Protein AF-M0LZJ3-F1 (afdb_monomer_lite)

Sequence (507 aa):
MSDTDERAFYRFTVSERIEARWEADLTEADYPDGVDGRTASGAVAERGADNFHFAGDVVTFALDGPATVYMNGDEIDTEERWNSELPNTLLLESEDTERATYEFDVSGDLEAGVLADLTNAEVPDSVEGSHASGAVAGGGTDDFRFSGRVTRFSSDGPLRVFRNGSEVDPDSFGSSGPVPVTVDTVATNLEIPWGAAFRGDTLYFTERPGRIMKVESGSGELVADFTDPTRANGYGEGGLLGLAFHPDDPDTAYAYQTYVDGDEAANRILELDAASGFSSSVLFDGIEGADGHDGGRLAIDGDALYATVGDTKEPQSAQDPSSLSGVVIRLTLDGEP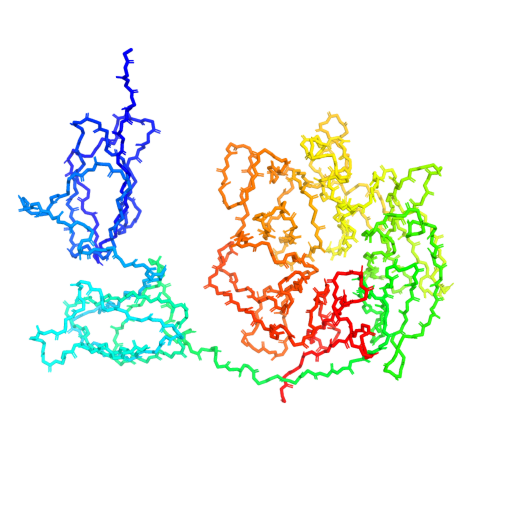HPDNPFDGDEGHPAVYTYGHRNPQGLAFRDGEVYSTEHGPDHDDEINVLEAGSNYGWPRASGTESEGEFVGAIAAYTPTIAPGSATFYDGPISQWQGDLFFGTLSGEHLHRVRLDGHDAVEEERLYEGEYGRIRTAFTGPDDHLYLATSNRDGRGSPVASDDRILRIRPD

Structure (mmCIF, N/CA/C/O backbone):
data_AF-M0LZJ3-F1
#
_entry.id   AF-M0LZJ3-F1
#
loop_
_atom_site.group_PDB
_atom_site.id
_atom_site.type_symbol
_atom_site.label_atom_id
_atom_site.label_alt_id
_atom_site.label_comp_id
_atom_site.label_asym_id
_atom_site.label_entity_id
_atom_site.label_seq_id
_atom_site.pdbx_PDB_ins_code
_atom_site.Cartn_x
_atom_site.Cartn_y
_atom_site.Cartn_z
_atom_site.occupancy
_atom_site.B_iso_or_equiv
_atom_site.auth_seq_id
_atom_site.auth_comp_id
_atom_site.auth_asym_id
_atom_site.auth_atom_id
_atom_site.pdbx_PDB_model_num
ATOM 1 N N . MET A 1 1 ? -18.699 36.100 -32.867 1.00 36.28 1 MET A N 1
ATOM 2 C CA . MET A 1 1 ? -20.064 36.021 -32.323 1.00 36.28 1 MET A CA 1
ATOM 3 C C . MET A 1 1 ? -19.948 35.028 -31.195 1.00 36.28 1 MET A C 1
ATOM 5 O O . MET A 1 1 ? -19.471 33.933 -31.449 1.00 36.28 1 MET A O 1
ATOM 9 N N . SER A 1 2 ? -20.128 35.513 -29.973 1.00 45.03 2 SER A N 1
ATOM 10 C CA . SER A 1 2 ? -20.147 34.717 -28.751 1.00 45.03 2 SER A CA 1
ATOM 11 C C . SER A 1 2 ? -21.397 33.848 -28.767 1.00 45.03 2 SER A C 1
ATOM 13 O O . SER A 1 2 ? -22.476 34.415 -28.885 1.00 45.03 2 SER A O 1
ATOM 15 N N . ASP A 1 3 ? -21.227 32.541 -28.651 1.00 40.97 3 ASP A N 1
ATOM 16 C CA . ASP A 1 3 ? -22.227 31.637 -28.082 1.00 40.97 3 ASP A CA 1
ATOM 17 C C . ASP A 1 3 ? -21.436 30.734 -27.138 1.00 40.97 3 ASP A C 1
ATOM 19 O O . ASP A 1 3 ? -20.942 29.673 -27.512 1.00 40.97 3 ASP A O 1
ATOM 23 N N . THR A 1 4 ? -21.167 31.241 -25.937 1.00 46.97 4 THR A N 1
ATOM 24 C CA . THR A 1 4 ? -21.072 30.354 -24.782 1.00 46.97 4 THR A CA 1
ATOM 25 C C . THR A 1 4 ? -22.500 29.900 -24.556 1.00 46.97 4 THR A C 1
ATOM 27 O O . THR A 1 4 ? -23.333 30.704 -24.147 1.00 46.97 4 THR A O 1
ATOM 30 N N . ASP A 1 5 ? -22.785 28.663 -24.934 1.00 57.78 5 ASP A N 1
ATOM 31 C CA . ASP A 1 5 ? -24.038 27.985 -24.633 1.00 57.78 5 ASP A CA 1
ATOM 32 C C . ASP A 1 5 ? -24.053 27.811 -23.100 1.00 57.78 5 ASP A C 1
ATOM 34 O O . ASP A 1 5 ? -23.545 26.824 -22.574 1.00 57.78 5 ASP A O 1
ATOM 38 N N . GLU A 1 6 ? -24.451 28.856 -22.364 1.00 67.50 6 GLU A N 1
ATOM 39 C CA . GLU A 1 6 ? -24.577 28.808 -20.906 1.00 67.50 6 GLU A CA 1
ATOM 40 C C . GLU A 1 6 ? -25.681 27.798 -20.587 1.00 67.50 6 GLU A C 1
ATOM 42 O O . GLU A 1 6 ? -26.837 27.971 -20.977 1.00 67.50 6 GLU A O 1
ATOM 47 N N . ARG A 1 7 ? -25.292 26.708 -19.929 1.00 75.69 7 ARG A N 1
ATOM 48 C CA . ARG A 1 7 ? -26.165 25.599 -19.547 1.00 75.69 7 ARG A CA 1
ATOM 49 C C . ARG A 1 7 ? -26.227 25.522 -18.033 1.00 75.69 7 ARG A C 1
ATOM 51 O O . ARG A 1 7 ? -25.260 25.893 -17.367 1.00 75.69 7 ARG A O 1
ATOM 58 N N . ALA A 1 8 ? -27.345 25.028 -17.520 1.00 79.94 8 ALA A N 1
ATOM 59 C CA . ALA A 1 8 ? -27.473 24.678 -16.118 1.00 79.94 8 ALA A CA 1
ATOM 60 C C . ALA A 1 8 ? -27.705 23.175 -15.970 1.00 79.94 8 ALA A C 1
ATOM 62 O O . ALA A 1 8 ? -28.572 22.612 -16.639 1.00 79.94 8 ALA A O 1
ATOM 63 N N . PHE A 1 9 ? -26.943 22.540 -15.092 1.00 79.62 9 PHE A N 1
ATOM 64 C CA . PHE A 1 9 ? -27.064 21.135 -14.734 1.00 79.62 9 PHE A CA 1
ATOM 65 C C . PHE A 1 9 ? -27.817 21.023 -13.423 1.00 79.62 9 PHE A C 1
ATOM 67 O O . PHE A 1 9 ? -27.539 21.768 -12.484 1.00 79.62 9 PHE A O 1
ATOM 74 N N . TYR A 1 10 ? -28.755 20.088 -13.340 1.00 80.56 10 TYR A N 1
ATOM 75 C CA . TYR A 1 10 ? -29.495 19.843 -12.112 1.00 80.56 10 TYR A CA 1
ATOM 76 C C . TYR A 1 10 ? -29.437 18.379 -11.709 1.00 80.56 10 TYR A C 1
ATOM 78 O O . TYR A 1 10 ? -29.353 17.472 -12.539 1.00 80.56 10 TYR A O 1
ATOM 86 N N . ARG A 1 11 ? -29.550 18.156 -10.402 1.00 81.06 11 ARG A N 1
ATOM 87 C CA . ARG A 1 11 ? -29.845 16.853 -9.815 1.00 81.06 11 ARG A CA 1
ATOM 88 C C . ARG A 1 11 ? -30.754 17.047 -8.618 1.00 81.06 11 ARG A C 1
ATOM 90 O O . ARG A 1 11 ? -30.475 17.886 -7.768 1.00 81.06 11 ARG A O 1
ATOM 97 N N . PHE A 1 12 ? -31.824 16.272 -8.531 1.00 79.69 12 PHE A N 1
ATOM 98 C CA . PHE A 1 12 ? -32.706 16.305 -7.375 1.00 79.69 12 PHE A CA 1
ATOM 99 C C . PHE A 1 12 ? -33.243 14.923 -7.031 1.00 79.69 12 PHE A C 1
ATOM 101 O O . PHE A 1 12 ? -33.406 14.070 -7.902 1.00 79.69 12 PHE A O 1
ATOM 108 N N . THR A 1 13 ? -33.541 14.718 -5.754 1.00 74.19 13 THR A N 1
ATOM 109 C CA . THR A 1 13 ? -34.147 13.488 -5.239 1.00 74.19 13 THR A CA 1
ATOM 110 C C . THR A 1 13 ? -35.473 13.823 -4.577 1.00 74.19 13 THR A C 1
ATOM 112 O O . THR A 1 13 ? -35.582 14.848 -3.908 1.00 74.19 13 THR A O 1
ATOM 115 N N . VAL A 1 14 ? -36.481 12.969 -4.750 1.00 74.81 14 VAL A N 1
ATOM 116 C CA . VAL A 1 14 ? -37.798 13.110 -4.107 1.00 74.81 14 VAL A CA 1
ATOM 117 C C . VAL A 1 14 ? -38.023 12.041 -3.044 1.00 74.81 14 VAL A C 1
ATOM 119 O O . VAL A 1 14 ? -37.405 10.980 -3.097 1.00 74.81 14 VAL A O 1
ATOM 122 N N . SER A 1 15 ? -38.914 12.294 -2.087 1.00 63.00 15 SER A N 1
ATOM 123 C CA . SER A 1 15 ? -39.165 11.354 -0.991 1.00 63.00 15 SER A CA 1
ATOM 124 C C . SER A 1 15 ? -39.932 10.106 -1.432 1.00 63.00 15 SER A C 1
ATOM 126 O O . SER A 1 15 ? -39.650 9.031 -0.918 1.00 63.00 15 SER A O 1
ATOM 128 N N . GLU A 1 16 ? -40.813 10.170 -2.438 1.00 70.75 16 GLU A N 1
ATOM 129 C CA . GLU A 1 16 ? -41.553 8.975 -2.882 1.00 70.75 16 GLU A CA 1
ATOM 130 C C . GLU A 1 16 ? -41.119 8.451 -4.253 1.00 70.75 16 GLU A C 1
ATOM 132 O O . GLU A 1 16 ? -40.506 7.390 -4.349 1.00 70.75 16 GLU A O 1
ATOM 137 N N . ARG A 1 17 ? -41.487 9.127 -5.347 1.00 78.62 17 ARG A N 1
ATOM 138 C CA . ARG A 1 17 ? -41.169 8.677 -6.714 1.00 78.62 17 ARG A CA 1
ATOM 139 C C . ARG A 1 17 ? -41.346 9.783 -7.731 1.00 78.62 17 ARG A C 1
ATOM 141 O O . ARG A 1 17 ? -42.249 10.607 -7.615 1.00 78.62 17 ARG A O 1
ATOM 148 N N . ILE A 1 18 ? -40.560 9.718 -8.796 1.00 80.69 18 ILE A N 1
ATOM 149 C CA . ILE A 1 18 ? -40.726 10.592 -9.954 1.00 80.69 18 ILE A CA 1
ATOM 150 C C . ILE A 1 18 ? -41.728 9.942 -10.915 1.00 80.69 18 ILE A C 1
ATOM 152 O O . ILE A 1 18 ? -41.532 8.832 -11.412 1.00 80.69 18 ILE A O 1
ATOM 156 N N . GLU A 1 19 ? -42.844 10.624 -11.158 1.00 74.62 19 GLU A N 1
ATOM 157 C CA . GLU A 1 19 ? -43.885 10.204 -12.091 1.00 74.62 19 GLU A CA 1
ATOM 158 C C . GLU A 1 19 ? -43.550 10.744 -13.487 1.00 74.62 19 GLU A C 1
ATOM 160 O O . GLU A 1 19 ? -43.882 11.871 -13.852 1.00 74.62 19 GLU A O 1
ATOM 165 N N . ALA A 1 20 ? -42.861 9.952 -14.307 1.00 54.41 20 ALA A N 1
ATOM 166 C CA . ALA A 1 20 ? -42.427 10.429 -15.617 1.00 54.41 20 ALA A CA 1
ATOM 167 C C . ALA A 1 20 ? -43.613 10.687 -16.578 1.00 54.41 20 ALA A C 1
ATOM 169 O O . ALA A 1 20 ? -44.202 9.724 -17.085 1.00 54.41 20 ALA A O 1
ATOM 170 N N . ARG A 1 21 ? -43.908 11.970 -16.900 1.00 55.34 21 ARG A N 1
ATOM 171 C CA . ARG A 1 21 ? -44.115 12.464 -18.290 1.00 55.34 21 ARG A CA 1
ATOM 172 C C . ARG A 1 21 ? -44.400 13.976 -18.498 1.00 55.34 21 ARG A C 1
ATOM 174 O O . ARG A 1 21 ? -45.237 14.555 -17.812 1.00 55.34 21 ARG A O 1
ATOM 181 N N . TRP A 1 22 ? -43.866 14.415 -19.658 1.00 50.22 22 TRP A N 1
ATOM 182 C CA . TRP A 1 22 ? -44.107 15.565 -20.570 1.00 50.22 22 TRP A CA 1
ATOM 183 C C . TRP A 1 22 ? -43.248 16.840 -20.403 1.00 50.22 22 TRP A C 1
ATOM 185 O O . TRP A 1 22 ? -43.506 17.657 -19.532 1.00 50.22 22 TRP A O 1
ATOM 195 N N . GLU A 1 23 ? -42.318 16.994 -21.366 1.00 49.88 23 GLU A N 1
ATOM 196 C CA . GLU A 1 23 ? -41.367 18.100 -21.622 1.00 49.88 23 GLU A CA 1
ATOM 197 C C . GLU A 1 23 ? -40.119 18.158 -20.719 1.00 49.88 23 GLU A C 1
ATOM 199 O O . GLU A 1 23 ? -39.759 19.224 -20.245 1.00 49.88 23 GLU A O 1
ATOM 204 N N . ALA A 1 24 ? -39.461 17.016 -20.499 1.00 47.75 24 ALA A N 1
ATOM 205 C CA . ALA A 1 24 ? -37.994 16.948 -20.413 1.00 47.75 24 ALA A CA 1
ATOM 206 C C . ALA A 1 24 ? -37.526 16.356 -21.754 1.00 47.75 24 ALA A C 1
ATOM 208 O O . ALA A 1 24 ? -38.215 15.465 -22.286 1.00 47.75 24 ALA A O 1
ATOM 209 N N . ASP A 1 25 ? -36.465 16.878 -22.364 1.00 47.09 25 ASP A N 1
ATOM 210 C CA . ASP A 1 25 ? -36.042 16.457 -23.705 1.00 47.09 25 ASP A CA 1
ATOM 211 C C . ASP A 1 25 ? -35.378 15.071 -23.674 1.00 47.09 25 ASP A C 1
ATOM 213 O O . ASP A 1 25 ? -34.163 14.907 -23.676 1.00 47.09 25 ASP A O 1
ATOM 217 N N . LEU A 1 26 ? -36.205 14.024 -23.666 1.00 49.69 26 LEU A N 1
ATOM 218 C CA . LEU A 1 26 ? -35.740 12.637 -23.708 1.00 49.69 26 LEU A CA 1
ATOM 219 C C . LEU A 1 26 ? -35.364 12.173 -25.129 1.00 49.69 26 LEU A C 1
ATOM 221 O O . LEU A 1 26 ? -35.122 10.978 -25.330 1.00 49.69 26 LEU A O 1
ATOM 225 N N . THR A 1 27 ? -35.370 13.053 -26.142 1.00 42.53 27 THR A N 1
ATOM 226 C CA . THR A 1 27 ? -35.070 12.672 -27.530 1.00 42.53 27 THR A CA 1
ATOM 227 C C . THR A 1 27 ? -34.288 13.748 -28.292 1.00 42.53 27 THR A C 1
ATOM 229 O O . THR A 1 27 ? -34.885 14.658 -28.852 1.00 42.53 27 THR A O 1
ATOM 232 N N . GLU A 1 28 ? -32.983 13.495 -28.456 1.00 45.44 28 GLU A N 1
ATOM 233 C CA . GLU A 1 28 ? -31.998 14.245 -29.268 1.00 45.44 28 GLU A CA 1
ATOM 234 C C . GLU A 1 28 ? -31.319 15.471 -28.616 1.00 45.44 28 GLU A C 1
ATOM 236 O O . GLU A 1 28 ? -31.213 16.530 -29.233 1.00 45.44 28 GLU A O 1
ATOM 241 N N . ALA A 1 29 ? -30.709 15.281 -27.440 1.00 45.19 29 ALA A N 1
ATOM 242 C CA . ALA A 1 29 ? -29.617 16.129 -26.945 1.00 45.19 29 ALA A CA 1
ATOM 243 C C . ALA A 1 29 ? -28.372 15.282 -26.604 1.00 45.19 29 ALA A C 1
ATOM 245 O O . ALA A 1 29 ? -28.492 14.099 -26.290 1.00 45.19 29 ALA A O 1
ATOM 246 N N . ASP A 1 30 ? -27.178 15.889 -26.643 1.00 46.31 30 ASP A N 1
ATOM 247 C CA . ASP A 1 30 ? -25.893 15.249 -26.289 1.00 46.31 30 ASP A CA 1
ATOM 248 C C . ASP A 1 30 ? -25.817 14.786 -24.808 1.00 46.31 30 ASP A C 1
ATOM 250 O O . ASP A 1 30 ? -24.866 14.107 -24.429 1.00 46.31 30 ASP A O 1
ATOM 254 N N . TYR A 1 31 ? -26.821 15.123 -23.983 1.00 51.75 31 TYR A N 1
ATOM 255 C CA . TYR A 1 31 ? -26.942 14.778 -22.561 1.00 51.75 31 TYR A CA 1
ATOM 256 C C . TYR A 1 31 ? -28.408 14.435 -22.237 1.00 51.75 31 TYR A C 1
ATOM 258 O O . TYR A 1 31 ? -29.220 15.350 -22.134 1.00 51.75 31 TYR A O 1
ATOM 266 N N . PRO A 1 32 ? -28.791 13.152 -22.138 1.00 55.38 32 PRO A N 1
ATOM 267 C CA . PRO A 1 32 ? -30.168 12.780 -21.830 1.00 55.38 32 PRO A CA 1
ATOM 268 C C . PRO A 1 32 ? -30.480 12.975 -20.340 1.00 55.38 32 PRO A C 1
ATOM 270 O O . PRO A 1 32 ? -29.698 12.549 -19.489 1.00 55.38 32 PRO A O 1
ATOM 273 N N . ASP A 1 33 ? -31.650 13.532 -20.026 1.00 63.69 33 ASP A N 1
ATOM 274 C CA . ASP A 1 33 ? -32.156 13.552 -18.651 1.00 63.69 33 ASP A CA 1
ATOM 275 C C . ASP A 1 33 ? -32.377 12.114 -18.155 1.00 63.69 33 ASP A C 1
ATOM 277 O O . ASP A 1 33 ? -33.024 11.286 -18.809 1.00 63.69 33 ASP A O 1
ATOM 281 N N . GLY A 1 34 ? -31.824 11.805 -16.986 1.00 65.81 34 GLY A N 1
ATOM 282 C CA . GLY A 1 34 ? -31.901 10.500 -16.345 1.00 65.81 34 GLY A CA 1
ATOM 283 C C . GLY A 1 34 ? -32.850 10.528 -15.157 1.00 65.81 34 GLY A C 1
ATOM 284 O O . GLY A 1 34 ? -32.783 11.432 -14.330 1.00 65.81 34 GLY A O 1
ATOM 285 N N . VAL A 1 35 ? -33.710 9.514 -15.046 1.00 70.38 35 VAL A N 1
ATOM 286 C CA . VAL A 1 35 ? -34.448 9.212 -13.813 1.00 70.38 35 VAL A CA 1
ATOM 287 C C . VAL A 1 35 ? -34.013 7.834 -13.339 1.00 70.38 35 VAL A C 1
ATOM 289 O O . VAL A 1 35 ? -34.266 6.845 -14.028 1.00 70.38 35 VAL A O 1
ATOM 292 N N . ASP A 1 36 ? -33.397 7.777 -12.162 1.00 67.81 36 ASP A N 1
ATOM 293 C CA . ASP A 1 36 ? -33.052 6.537 -11.473 1.00 67.81 36 ASP A CA 1
ATOM 294 C C . ASP A 1 36 ? -33.758 6.481 -10.114 1.00 67.81 36 ASP A C 1
ATOM 296 O O . ASP A 1 36 ? -33.479 7.251 -9.190 1.00 67.81 36 ASP A O 1
ATOM 300 N N . GLY A 1 37 ? -34.759 5.604 -10.020 1.00 77.06 37 GLY A N 1
ATOM 301 C CA . GLY A 1 37 ? -35.629 5.481 -8.854 1.00 77.06 37 GLY A CA 1
ATOM 302 C C . GLY A 1 37 ? -36.329 6.796 -8.484 1.00 77.06 37 GLY A C 1
ATOM 303 O O . GLY A 1 37 ? -37.321 7.188 -9.103 1.00 77.06 37 GLY A O 1
ATOM 304 N N . ARG A 1 38 ? -35.831 7.446 -7.426 1.00 77.44 38 ARG A N 1
ATOM 305 C CA . ARG A 1 38 ? -36.348 8.711 -6.869 1.00 77.44 38 ARG A CA 1
ATOM 306 C C . ARG A 1 38 ? -35.518 9.934 -7.256 1.00 77.44 38 ARG A C 1
ATOM 308 O O . ARG A 1 38 ? -35.830 11.037 -6.818 1.00 77.44 38 ARG A O 1
ATOM 315 N N . THR A 1 39 ? -34.464 9.743 -8.037 1.00 74.44 39 THR A N 1
ATOM 316 C CA . THR A 1 39 ? -33.516 10.794 -8.391 1.00 74.44 39 THR A CA 1
ATOM 317 C C . THR A 1 39 ? -33.641 11.122 -9.867 1.00 74.44 39 THR A C 1
ATOM 319 O O . THR A 1 39 ? -33.684 10.220 -10.701 1.00 74.44 39 THR A O 1
ATOM 322 N N . ALA A 1 40 ? -33.689 12.410 -10.185 1.00 78.75 40 ALA A N 1
ATOM 323 C CA . ALA A 1 40 ? -33.568 12.914 -11.541 1.00 78.75 40 ALA A CA 1
ATOM 324 C C . ALA A 1 40 ? -32.319 13.780 -11.674 1.00 78.75 40 ALA A C 1
ATOM 326 O O . ALA A 1 40 ? -31.954 14.511 -10.754 1.00 78.75 40 ALA A O 1
ATOM 327 N N . SER A 1 41 ? -31.685 13.712 -12.835 1.00 80.25 41 SER A N 1
ATOM 328 C CA . SER A 1 41 ? -30.565 14.568 -13.210 1.00 80.25 41 SER A CA 1
ATOM 329 C C . SER A 1 41 ? -30.642 14.914 -14.685 1.00 80.25 41 SER A C 1
ATOM 331 O O . SER A 1 41 ? -31.050 14.069 -15.480 1.00 80.25 41 SER A O 1
ATOM 333 N N . GLY A 1 42 ? -30.213 16.113 -15.051 1.00 80.25 42 GLY A N 1
ATOM 334 C CA . GLY A 1 42 ? -30.315 16.582 -16.425 1.00 80.25 42 GLY A CA 1
ATOM 335 C C . GLY A 1 42 ? -29.662 17.936 -16.642 1.00 80.25 42 GLY A C 1
ATOM 336 O O . GLY A 1 42 ? -28.953 18.447 -15.766 1.00 80.25 42 GLY A O 1
ATOM 337 N N . ALA A 1 43 ? -29.887 18.511 -17.820 1.00 79.19 43 ALA A N 1
ATOM 338 C CA . ALA A 1 43 ? -29.314 19.798 -18.189 1.00 79.19 43 ALA A CA 1
ATOM 339 C C . ALA A 1 43 ? -30.275 20.641 -19.032 1.00 79.19 43 ALA A C 1
ATOM 341 O O . ALA A 1 43 ? -30.743 20.208 -20.080 1.00 79.19 43 ALA A O 1
ATOM 342 N N . VAL A 1 44 ? -30.460 21.905 -18.646 1.00 77.81 44 VAL A N 1
ATOM 343 C CA . VAL A 1 44 ? -31.220 22.891 -19.424 1.00 77.81 44 VAL A CA 1
ATOM 344 C C . VAL A 1 44 ? -30.277 23.864 -20.140 1.00 77.81 44 VAL A C 1
ATOM 346 O O . VAL A 1 44 ? -29.365 24.436 -19.542 1.00 77.81 44 VAL A O 1
ATOM 349 N N . ALA A 1 45 ? -30.490 24.058 -21.444 1.00 75.19 45 ALA A N 1
ATOM 350 C CA . ALA A 1 45 ? -29.764 25.027 -22.277 1.00 75.19 45 ALA A CA 1
ATOM 351 C C . ALA A 1 45 ? -30.556 26.339 -22.464 1.00 75.19 45 ALA A C 1
ATOM 353 O O . ALA A 1 45 ? -31.678 26.475 -21.972 1.00 75.19 45 ALA A O 1
ATOM 354 N N . GLU A 1 46 ? -30.005 27.320 -23.192 1.00 67.44 46 GLU A N 1
ATOM 355 C CA . GLU A 1 46 ? -30.649 28.628 -23.390 1.00 67.44 46 GLU A CA 1
ATOM 356 C C . GLU A 1 46 ? -32.079 28.478 -23.966 1.00 67.44 46 GLU A C 1
ATOM 358 O O . GLU A 1 46 ? -32.277 28.037 -25.099 1.00 67.44 46 GLU A O 1
ATOM 363 N N . ARG A 1 47 ? -33.093 28.911 -23.197 1.00 65.00 47 ARG A N 1
ATOM 364 C CA . ARG A 1 47 ? -34.544 28.780 -23.488 1.00 65.00 47 ARG A CA 1
ATOM 365 C C . ARG A 1 47 ? -35.124 27.357 -23.401 1.00 65.00 47 ARG A C 1
ATOM 367 O O . ARG A 1 47 ? -36.272 27.175 -23.811 1.00 65.00 47 ARG A O 1
ATOM 374 N N . GLY A 1 48 ? -34.374 26.392 -22.875 1.00 72.94 48 GLY A N 1
ATOM 375 C CA . GLY A 1 48 ? -34.870 25.070 -22.491 1.00 72.94 48 GLY A CA 1
ATOM 376 C C . GLY A 1 48 ? -35.589 25.092 -21.140 1.00 72.94 48 GLY A C 1
ATOM 377 O O . GLY A 1 48 ? -35.416 26.019 -20.348 1.00 72.94 48 GLY A O 1
ATOM 378 N N . ALA A 1 49 ? -36.421 24.084 -20.894 1.00 76.81 49 ALA A N 1
ATOM 379 C CA . ALA A 1 49 ? -37.059 23.847 -19.606 1.00 76.81 49 ALA A CA 1
ATOM 380 C C . ALA A 1 49 ? -37.357 22.355 -19.472 1.00 76.81 49 ALA A C 1
ATOM 382 O O . ALA A 1 49 ? -37.948 21.787 -20.389 1.00 76.81 49 ALA A O 1
ATOM 383 N N . ASP A 1 50 ? -37.024 21.788 -18.316 1.00 79.44 50 ASP A N 1
ATOM 384 C CA . ASP A 1 50 ? -37.366 20.413 -17.971 1.00 79.44 50 ASP A CA 1
ATOM 385 C C . ASP A 1 50 ? -38.439 20.406 -16.892 1.00 79.44 50 ASP A C 1
ATOM 387 O O . ASP A 1 50 ? -38.378 21.152 -15.911 1.00 79.44 50 ASP A O 1
ATOM 391 N N . ASN A 1 51 ? -39.455 19.569 -17.089 1.00 81.06 51 ASN A N 1
ATOM 392 C CA . ASN A 1 51 ? -40.610 19.499 -16.205 1.00 81.06 51 ASN A CA 1
ATOM 393 C C . ASN A 1 51 ? -40.755 18.098 -15.616 1.00 81.06 51 ASN A C 1
ATOM 395 O O . ASN A 1 51 ? -40.899 17.108 -16.337 1.00 81.06 51 ASN A O 1
ATOM 399 N N . PHE A 1 52 ? -40.809 18.033 -14.287 1.00 80.69 52 PHE A N 1
ATOM 400 C CA . PHE A 1 52 ? -40.986 16.791 -13.546 1.00 80.69 52 PHE A CA 1
ATOM 401 C C . PHE A 1 52 ? -42.303 16.805 -12.778 1.00 80.69 52 PHE A C 1
ATOM 403 O O . PHE A 1 52 ? -42.627 17.769 -12.086 1.00 80.69 52 PHE A O 1
ATOM 410 N N . HIS A 1 53 ? -43.043 15.701 -12.868 1.00 81.69 53 HIS A N 1
ATOM 411 C CA . HIS A 1 53 ? -44.066 15.360 -11.889 1.00 81.69 53 HIS A CA 1
ATOM 412 C C . HIS A 1 53 ? -43.487 14.314 -10.946 1.00 81.69 53 HIS A C 1
ATOM 414 O O . HIS A 1 53 ? -42.787 13.396 -11.371 1.00 81.69 53 HIS A O 1
ATOM 420 N N . PHE A 1 54 ? -43.775 14.447 -9.662 1.00 82.00 54 PHE A N 1
ATOM 421 C CA . PHE A 1 54 ? -43.337 13.507 -8.647 1.00 82.00 54 PHE A CA 1
ATOM 422 C C . PHE A 1 54 ? -44.359 13.448 -7.517 1.00 82.00 54 PHE A C 1
ATOM 424 O O . PHE A 1 54 ? -45.142 14.378 -7.317 1.00 82.00 54 PHE A O 1
ATOM 431 N N . ALA A 1 55 ? -44.357 12.324 -6.815 1.00 75.50 55 ALA A N 1
ATOM 432 C CA . ALA A 1 55 ? -45.021 12.164 -5.536 1.00 75.50 55 ALA A CA 1
ATOM 433 C C . ALA A 1 55 ? -44.000 12.395 -4.411 1.00 75.50 55 ALA A C 1
ATOM 435 O O . ALA A 1 55 ? -42.808 12.111 -4.584 1.00 75.50 55 ALA A O 1
ATOM 436 N N . GLY A 1 56 ? -44.476 12.893 -3.272 1.00 73.38 56 GLY A N 1
ATOM 437 C CA . GLY A 1 56 ? -43.633 13.307 -2.151 1.00 73.38 56 GLY A CA 1
ATOM 438 C C . GLY A 1 56 ? -43.032 14.707 -2.320 1.00 73.38 56 GLY A C 1
ATOM 439 O O . GLY A 1 56 ? -43.497 15.510 -3.131 1.00 73.38 56 GLY A O 1
ATOM 440 N N . ASP A 1 57 ? -41.986 14.982 -1.548 1.00 74.06 57 ASP A N 1
ATOM 441 C CA . ASP A 1 57 ? -41.287 16.266 -1.476 1.00 74.06 57 ASP A CA 1
ATOM 442 C C . ASP A 1 57 ? -39.887 16.177 -2.097 1.00 74.06 57 ASP A C 1
ATOM 444 O O . ASP A 1 57 ? -39.300 15.098 -2.166 1.00 74.06 57 ASP A O 1
ATOM 448 N N . VAL A 1 58 ? -39.323 17.307 -2.541 1.00 75.00 58 VAL A N 1
ATOM 449 C CA . VAL A 1 58 ? -37.919 17.374 -2.987 1.00 75.00 58 VAL A CA 1
ATOM 450 C C . VAL A 1 58 ? -36.999 17.375 -1.768 1.00 75.00 58 VAL A C 1
ATOM 452 O O . VAL A 1 58 ? -37.009 18.315 -0.974 1.00 75.00 58 VAL A O 1
ATOM 455 N N . VAL A 1 59 ? -36.192 16.326 -1.660 1.00 67.31 59 VAL A N 1
ATOM 456 C CA . VAL A 1 59 ? -35.263 16.058 -0.558 1.00 67.31 59 VAL A CA 1
ATOM 457 C C . VAL A 1 59 ? -33.924 16.748 -0.791 1.00 67.31 59 VAL A C 1
ATOM 459 O O . VAL A 1 59 ? -33.423 17.489 0.050 1.00 67.31 59 VAL A O 1
ATOM 462 N N . THR A 1 60 ? -33.332 16.522 -1.959 1.00 68.88 60 THR A N 1
ATOM 463 C CA . THR A 1 60 ? -32.093 17.183 -2.369 1.00 68.88 60 THR A CA 1
ATOM 464 C C . THR A 1 60 ? -32.335 17.905 -3.673 1.00 68.88 60 THR A C 1
ATOM 466 O O . THR A 1 60 ? -33.099 17.436 -4.515 1.00 68.88 60 THR A O 1
ATOM 469 N N . PHE A 1 61 ? -31.684 19.048 -3.836 1.00 78.06 61 PHE A N 1
ATOM 470 C CA . PHE A 1 61 ? -31.687 19.792 -5.079 1.00 78.06 61 PHE A CA 1
ATOM 471 C C . PHE A 1 61 ? -30.321 20.448 -5.244 1.00 78.06 61 PHE A C 1
ATOM 473 O O . PHE A 1 61 ? -29.874 21.185 -4.367 1.00 78.06 61 PHE A O 1
ATOM 480 N N . ALA A 1 62 ? -29.660 20.154 -6.353 1.00 72.56 62 ALA A N 1
ATOM 481 C CA . ALA A 1 62 ? -28.422 20.775 -6.780 1.00 72.56 62 ALA A CA 1
ATOM 482 C C . ALA A 1 62 ? -28.651 21.402 -8.153 1.00 72.56 62 ALA A C 1
ATOM 484 O O . ALA A 1 62 ? -29.275 20.786 -9.021 1.00 72.56 62 ALA A O 1
ATOM 485 N N . LEU A 1 63 ? -28.140 22.617 -8.328 1.00 79.06 63 LEU A N 1
ATOM 486 C CA . LEU A 1 63 ? -28.168 23.349 -9.584 1.00 79.06 63 LEU A CA 1
ATOM 487 C C . LEU A 1 63 ? -26.814 24.015 -9.789 1.00 79.06 63 LEU A C 1
ATOM 489 O O . LEU A 1 63 ? -26.386 24.805 -8.951 1.00 79.06 63 LEU A O 1
ATOM 493 N N . ASP A 1 64 ? -26.164 23.699 -10.900 1.00 73.56 64 ASP A N 1
ATOM 494 C CA . ASP A 1 64 ? -24.923 24.330 -11.329 1.00 73.56 64 ASP A CA 1
ATOM 495 C C . ASP A 1 64 ? -25.154 25.039 -12.662 1.00 73.56 64 ASP A C 1
ATOM 497 O O . ASP A 1 64 ? -25.485 24.402 -13.658 1.00 73.56 64 ASP A O 1
ATOM 501 N N . GLY A 1 65 ? -25.010 26.362 -12.678 1.00 77.56 65 GLY A N 1
ATOM 502 C CA . GLY A 1 65 ? -25.261 27.206 -13.845 1.00 77.56 65 GLY A CA 1
ATOM 503 C C . GLY A 1 65 ? -26.580 27.995 -13.793 1.00 77.56 65 GLY A C 1
ATOM 504 O O . GLY A 1 65 ? -27.370 27.878 -12.855 1.00 77.56 65 GLY A O 1
ATOM 505 N N . PRO A 1 66 ? -26.816 28.874 -14.783 1.00 80.81 66 PRO A N 1
ATOM 506 C CA . PRO A 1 66 ? -27.891 29.858 -14.723 1.00 80.81 66 PRO A CA 1
ATOM 507 C C . PRO A 1 66 ? -29.249 29.262 -15.130 1.00 80.81 66 PRO A C 1
ATOM 509 O O . PRO A 1 66 ? -29.612 29.275 -16.306 1.00 80.81 66 PRO A O 1
ATOM 512 N N . ALA A 1 67 ? -30.042 28.806 -14.157 1.00 83.31 67 ALA A N 1
ATOM 513 C CA . ALA A 1 67 ? -31.451 28.466 -14.368 1.00 83.31 67 ALA A CA 1
ATOM 514 C C . ALA A 1 67 ? -32.366 29.008 -13.267 1.00 83.31 67 ALA A C 1
ATOM 516 O O . ALA A 1 67 ? -31.947 29.292 -12.149 1.00 83.31 67 ALA A O 1
ATOM 517 N N . THR A 1 68 ? -33.645 29.149 -13.612 1.00 85.75 68 THR A N 1
ATOM 518 C CA . THR A 1 68 ? -34.710 29.535 -12.685 1.00 85.75 68 THR A CA 1
ATOM 519 C C . THR A 1 68 ? -35.583 28.321 -12.412 1.00 85.75 68 THR A C 1
ATOM 521 O O . THR A 1 68 ? -36.060 27.681 -13.350 1.00 85.75 68 THR A O 1
ATOM 524 N N . VAL A 1 69 ? -35.803 28.010 -11.137 1.00 86.69 69 VAL A N 1
ATOM 525 C CA . VAL A 1 69 ? -36.534 26.811 -10.722 1.00 86.69 69 VAL A CA 1
ATOM 526 C C . VAL A 1 69 ? -37.928 27.190 -10.255 1.00 86.69 69 VAL A C 1
ATOM 528 O O . VAL A 1 69 ? -38.106 28.114 -9.463 1.00 86.69 69 VAL A O 1
ATOM 531 N N . TYR A 1 70 ? -38.924 26.457 -10.746 1.00 85.31 70 TYR A N 1
ATOM 532 C CA . TYR A 1 70 ? -40.321 26.624 -10.367 1.00 85.31 70 TYR A CA 1
ATOM 533 C C . TYR A 1 70 ? -40.841 25.340 -9.725 1.00 85.31 70 TYR A C 1
ATOM 535 O O . TYR A 1 70 ? -40.598 24.247 -10.230 1.00 85.31 70 TYR A O 1
ATOM 543 N N . MET A 1 71 ? -41.625 25.464 -8.656 1.00 83.62 71 MET A N 1
ATOM 544 C CA . MET A 1 71 ? -42.338 24.341 -8.045 1.00 83.62 71 MET A CA 1
ATOM 545 C C . MET A 1 71 ? -43.799 24.721 -7.874 1.00 83.62 71 MET A C 1
ATOM 547 O O . MET A 1 71 ? -44.125 25.753 -7.294 1.00 83.62 71 MET A O 1
ATOM 551 N N . ASN A 1 72 ? -44.695 23.899 -8.421 1.00 81.69 72 ASN A N 1
ATOM 552 C CA . ASN A 1 72 ? -46.137 24.165 -8.436 1.00 81.69 72 ASN A CA 1
ATOM 553 C C . ASN A 1 72 ? -46.524 25.545 -9.018 1.00 81.69 72 ASN A C 1
ATOM 555 O O . ASN A 1 72 ? -47.592 26.075 -8.716 1.00 81.69 72 ASN A O 1
ATOM 559 N N . GLY A 1 73 ? -45.681 26.093 -9.903 1.00 79.38 73 GLY A N 1
ATOM 560 C CA . GLY A 1 73 ? -45.891 27.373 -10.585 1.00 79.38 73 GLY A CA 1
ATOM 561 C C . GLY A 1 73 ? -45.293 28.595 -9.884 1.00 79.38 73 GLY A C 1
ATOM 562 O O . GLY A 1 73 ? -45.324 29.676 -10.471 1.00 79.38 73 GLY A O 1
ATOM 563 N N . ASP A 1 74 ? -44.724 28.431 -8.689 1.00 80.88 74 ASP A N 1
ATOM 564 C CA . ASP A 1 74 ? -44.037 29.494 -7.957 1.00 80.88 74 ASP A CA 1
ATOM 565 C C . ASP A 1 74 ? -42.518 29.376 -8.144 1.00 80.88 74 ASP A C 1
ATOM 567 O O . ASP A 1 74 ? -41.964 28.278 -8.095 1.00 80.88 74 ASP A O 1
ATOM 571 N N . GLU A 1 75 ? -41.851 30.506 -8.386 1.00 84.62 75 GLU A N 1
ATOM 572 C CA . GLU A 1 75 ? -40.386 30.581 -8.465 1.00 84.62 75 GLU A CA 1
ATOM 573 C C . GLU A 1 75 ? -39.784 30.322 -7.083 1.00 84.62 75 GLU A C 1
ATOM 575 O O . GLU A 1 75 ? -40.229 30.913 -6.095 1.00 84.62 75 GLU A O 1
ATOM 580 N N . ILE A 1 76 ? -38.785 29.444 -7.012 1.00 81.00 76 ILE A N 1
ATOM 581 C CA . ILE A 1 76 ? -38.085 29.116 -5.772 1.00 81.00 76 ILE A CA 1
ATOM 582 C C . ILE A 1 76 ? -36.637 29.583 -5.854 1.00 81.00 76 ILE A C 1
ATOM 584 O O . ILE A 1 76 ? -35.936 29.302 -6.825 1.00 81.00 76 ILE A O 1
ATOM 588 N N . ASP A 1 77 ? -36.184 30.223 -4.778 1.00 76.94 77 ASP A N 1
ATOM 589 C CA . ASP A 1 77 ? -34.767 30.438 -4.510 1.00 76.94 77 ASP A CA 1
ATOM 590 C C . ASP A 1 77 ? -34.133 29.126 -4.017 1.00 76.94 77 ASP A C 1
ATOM 592 O O . ASP A 1 77 ? -34.386 28.658 -2.903 1.00 76.94 77 ASP A O 1
ATOM 596 N N . THR A 1 78 ? 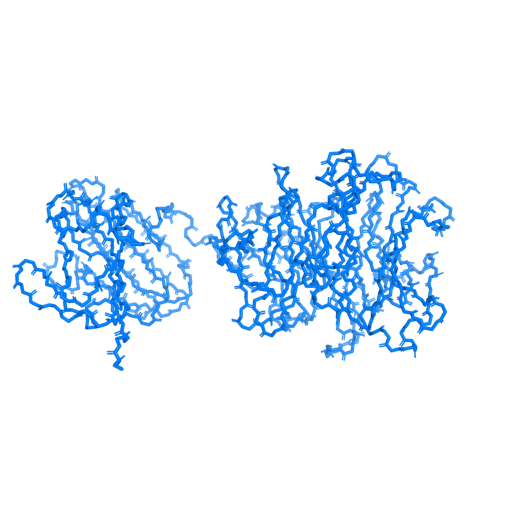-33.360 28.479 -4.887 1.00 70.94 78 THR A N 1
ATOM 597 C CA . THR A 1 78 ? -32.706 27.200 -4.588 1.00 70.94 78 THR A CA 1
ATOM 598 C C . THR A 1 78 ? -31.502 27.359 -3.668 1.00 70.94 78 THR A C 1
ATOM 600 O O . THR A 1 78 ? -31.166 26.409 -2.960 1.00 70.94 78 THR A O 1
ATOM 603 N N . GLU A 1 79 ? -30.874 28.541 -3.649 1.00 62.41 79 GLU A N 1
ATOM 604 C CA . GLU A 1 79 ? -29.755 28.838 -2.752 1.00 62.41 79 GLU A CA 1
ATOM 605 C C . GLU A 1 79 ? -30.246 28.947 -1.308 1.00 62.41 79 GLU A C 1
ATOM 607 O O . GLU A 1 79 ? -29.643 28.367 -0.411 1.00 62.41 79 GLU A O 1
ATOM 612 N N . GLU A 1 80 ? -31.381 29.610 -1.083 1.00 60.41 80 GLU A N 1
ATOM 613 C CA . GLU A 1 80 ? -31.979 29.716 0.254 1.00 60.41 80 GLU A CA 1
ATOM 614 C C . GLU A 1 80 ? -32.524 28.368 0.758 1.00 60.41 80 GLU A C 1
ATOM 616 O O . GLU A 1 80 ? -32.585 28.132 1.965 1.00 60.41 80 GLU A O 1
ATOM 621 N N . ARG A 1 81 ? -32.926 27.476 -0.157 1.00 58.69 81 ARG A N 1
ATOM 622 C CA . ARG A 1 81 ? -33.700 26.279 0.190 1.00 58.69 81 ARG A CA 1
ATOM 623 C C . ARG A 1 81 ? -32.902 24.969 0.243 1.00 58.69 81 ARG A C 1
ATOM 625 O O . ARG A 1 81 ? -33.288 24.100 1.009 1.00 58.69 81 ARG A O 1
ATOM 632 N N . TRP A 1 82 ? -31.805 24.788 -0.500 1.00 64.62 82 TRP A N 1
ATOM 633 C CA . TRP A 1 82 ? -31.056 23.509 -0.481 1.00 64.62 82 TRP A CA 1
ATOM 634 C C . TRP A 1 82 ? -29.525 23.631 -0.457 1.00 64.62 82 TRP A C 1
ATOM 636 O O . TRP A 1 82 ? -28.844 22.595 -0.437 1.00 64.62 82 TRP A O 1
ATOM 646 N N . ASN A 1 83 ? -28.977 24.851 -0.410 1.00 63.19 83 ASN A N 1
ATOM 647 C CA . ASN A 1 83 ? -27.534 25.083 -0.381 1.00 63.19 83 ASN A CA 1
ATOM 648 C C . ASN A 1 83 ? -27.010 25.151 1.067 1.00 63.19 83 ASN A C 1
ATOM 650 O O . ASN A 1 83 ? -26.927 26.218 1.670 1.00 63.19 83 ASN A O 1
ATOM 654 N N . SER A 1 84 ? -26.684 23.987 1.632 1.00 66.50 84 SER A N 1
ATOM 655 C CA . SER A 1 84 ? -25.873 23.874 2.852 1.00 66.50 84 SER A CA 1
ATOM 656 C C . SER A 1 84 ? -24.429 23.577 2.444 1.00 66.50 84 SER A C 1
ATOM 658 O O . SER A 1 84 ? -24.204 22.741 1.570 1.00 66.50 84 SER A O 1
ATOM 660 N N . GLU A 1 85 ? -23.453 24.228 3.088 1.00 72.25 85 GLU A N 1
ATOM 661 C CA . GLU A 1 85 ? -22.018 23.940 2.895 1.00 72.25 85 GLU A CA 1
ATOM 662 C C . GLU A 1 85 ? -21.607 22.584 3.508 1.00 72.25 85 GLU A C 1
ATOM 664 O O . GLU A 1 85 ? -20.460 22.151 3.373 1.00 72.25 85 GLU A O 1
ATOM 669 N N . LEU A 1 86 ? -22.529 21.904 4.201 1.00 73.88 86 LEU A N 1
ATOM 670 C CA . LEU A 1 86 ? -22.273 20.626 4.847 1.00 73.88 86 LEU A CA 1
ATOM 671 C C . LEU A 1 86 ? -22.353 19.466 3.833 1.00 73.88 86 LEU A C 1
ATOM 673 O O . LEU A 1 86 ? -23.348 19.336 3.116 1.00 73.88 86 LEU A O 1
ATOM 677 N N . PRO A 1 87 ? -21.329 18.592 3.783 1.00 65.12 87 PRO A N 1
ATOM 678 C CA . PRO A 1 87 ? -21.124 17.664 2.670 1.00 65.12 87 PRO A CA 1
ATOM 679 C C . PRO A 1 87 ? -22.032 16.429 2.685 1.00 65.12 87 PRO A C 1
ATOM 681 O O . PRO A 1 87 ? -22.089 15.722 1.683 1.00 65.12 87 PRO A O 1
ATOM 684 N N . ASN A 1 88 ? -22.717 16.130 3.796 1.00 76.12 88 ASN A N 1
ATOM 685 C CA . ASN A 1 88 ? -23.558 14.938 3.910 1.00 76.12 88 ASN A CA 1
ATOM 686 C C . ASN A 1 88 ? -25.038 15.273 4.102 1.00 76.12 88 ASN A C 1
ATOM 688 O O . ASN A 1 88 ? -25.391 16.273 4.725 1.00 76.12 88 ASN A O 1
ATOM 692 N N . THR A 1 89 ? -25.895 14.362 3.645 1.00 82.12 89 THR A N 1
ATOM 693 C CA . THR A 1 89 ? -27.346 14.350 3.868 1.00 82.12 89 THR A CA 1
ATOM 694 C C . THR A 1 89 ? -27.756 13.101 4.641 1.00 82.12 89 THR A C 1
ATOM 696 O O . THR A 1 89 ? -27.216 12.015 4.410 1.00 82.12 89 THR A O 1
ATOM 699 N N . LEU A 1 90 ? -28.725 13.250 5.542 1.00 86.44 90 LEU A N 1
ATOM 700 C CA . LEU A 1 90 ? -29.412 12.149 6.210 1.00 86.44 90 LEU A CA 1
ATOM 701 C C . LEU A 1 90 ? -30.920 12.333 6.030 1.00 86.44 90 LEU A C 1
ATOM 703 O O . LEU A 1 90 ? -31.451 13.367 6.420 1.00 86.44 90 LEU A O 1
ATOM 707 N N . LEU A 1 91 ? -31.589 11.350 5.433 1.00 85.12 91 LEU A N 1
ATOM 708 C CA . LEU A 1 91 ? -33.033 11.329 5.215 1.00 85.12 91 LEU A CA 1
ATOM 709 C C . LEU A 1 91 ? -33.665 10.229 6.059 1.00 85.12 91 LEU A C 1
ATOM 711 O O . LEU A 1 91 ? -33.219 9.083 5.999 1.00 85.12 91 LEU A O 1
ATOM 715 N N . LEU A 1 92 ? -34.714 10.565 6.796 1.00 88.88 92 LEU A N 1
ATOM 716 C CA . LEU A 1 92 ? -35.434 9.665 7.687 1.00 88.88 92 LEU A CA 1
ATOM 717 C C . LEU A 1 92 ? -36.872 9.537 7.188 1.00 88.88 92 LEU A C 1
ATOM 719 O O . LEU A 1 92 ? -37.591 10.527 7.134 1.00 88.88 92 LEU A O 1
ATOM 723 N N . GLU A 1 93 ? -37.289 8.335 6.797 1.00 85.62 93 GLU A N 1
ATOM 724 C CA . GLU A 1 93 ? -38.586 8.074 6.161 1.00 85.62 93 GLU A CA 1
ATOM 725 C C . GLU A 1 93 ? -39.384 7.048 6.976 1.00 85.62 93 GLU A C 1
ATOM 727 O O . GLU A 1 93 ? -38.886 5.977 7.327 1.00 85.62 93 GLU A O 1
ATOM 732 N N . SER A 1 94 ? -40.643 7.363 7.281 1.00 85.12 94 SER A N 1
ATOM 733 C CA . SER A 1 94 ? -41.562 6.425 7.938 1.00 85.12 94 SER A CA 1
ATOM 734 C C . SER A 1 94 ? -42.049 5.368 6.940 1.00 85.12 94 SER A C 1
ATOM 736 O O . SER A 1 94 ? -42.594 5.722 5.897 1.00 85.12 94 SER A O 1
ATOM 738 N N . GLU A 1 95 ? -41.915 4.075 7.260 1.00 71.38 95 GLU A N 1
ATOM 739 C CA . GLU A 1 95 ? -42.300 2.997 6.324 1.00 71.38 95 GLU A CA 1
ATOM 740 C C . GLU A 1 95 ? -43.817 2.818 6.151 1.00 71.38 95 GLU A C 1
ATOM 742 O O . GLU A 1 95 ? -44.238 2.101 5.248 1.00 71.38 95 GLU A O 1
ATOM 747 N N . ASP A 1 96 ? -44.652 3.429 7.002 1.00 65.81 96 ASP A N 1
ATOM 748 C CA . ASP A 1 96 ? -46.085 3.128 7.072 1.00 65.81 96 ASP A CA 1
ATOM 749 C C . ASP A 1 96 ? -46.897 4.233 7.792 1.00 65.81 96 ASP A C 1
ATOM 751 O O . ASP A 1 96 ? -46.438 5.342 8.063 1.00 65.81 96 ASP A O 1
ATOM 755 N N . THR A 1 97 ? -48.157 3.946 8.150 1.00 65.88 97 THR A N 1
ATOM 756 C CA . THR A 1 97 ? -48.956 4.823 9.031 1.00 65.88 97 THR A CA 1
ATOM 757 C C . THR A 1 97 ? -48.461 4.875 10.481 1.00 65.88 97 THR A C 1
ATOM 759 O O . THR A 1 97 ? -49.032 5.605 11.294 1.00 65.88 97 THR A O 1
ATOM 762 N N . GLU A 1 98 ? -47.462 4.066 10.836 1.00 73.69 98 GLU A N 1
ATOM 763 C CA . GLU A 1 98 ? -46.920 3.993 12.190 1.00 73.69 98 GLU A CA 1
ATOM 764 C C . GLU A 1 98 ? -45.857 5.072 12.414 1.00 73.69 98 GLU A C 1
ATOM 766 O O . GLU A 1 98 ? -45.063 5.390 11.536 1.00 73.69 98 GLU A O 1
ATOM 771 N N . ARG A 1 99 ? -45.862 5.665 13.609 1.00 83.38 99 ARG A N 1
ATOM 772 C CA . ARG A 1 99 ? -44.880 6.682 13.987 1.00 83.38 99 ARG A CA 1
ATOM 773 C C . ARG A 1 99 ? -43.543 6.018 14.297 1.00 83.38 99 ARG A C 1
ATOM 775 O O . ARG A 1 99 ? -43.524 5.069 15.081 1.00 83.38 99 ARG A O 1
ATOM 782 N N . ALA A 1 100 ? -42.462 6.597 13.791 1.00 87.31 100 ALA A N 1
ATOM 783 C CA . ALA A 1 100 ? -41.106 6.310 14.224 1.00 87.31 100 ALA A CA 1
ATOM 784 C C . ALA A 1 100 ? -40.493 7.550 14.886 1.00 87.31 100 ALA A C 1
ATOM 786 O O . ALA A 1 100 ? -40.695 8.671 14.429 1.00 87.31 100 ALA A O 1
ATOM 787 N N . THR A 1 101 ? -39.772 7.363 15.986 1.00 89.38 101 THR A N 1
ATOM 788 C CA . THR A 1 101 ? -38.965 8.421 16.614 1.00 89.38 101 THR A CA 1
ATOM 789 C C . THR A 1 101 ? -37.496 8.159 16.358 1.00 89.38 101 THR A C 1
ATOM 791 O O . THR A 1 101 ? -37.105 6.993 16.310 1.00 89.38 101 THR A O 1
ATOM 794 N N . TYR A 1 102 ? -36.686 9.207 16.279 1.00 90.88 102 TYR A N 1
ATOM 795 C CA . TYR A 1 102 ? -35.239 9.093 16.129 1.00 90.88 102 TYR A CA 1
ATOM 796 C C . TYR A 1 102 ? -34.486 10.048 17.057 1.00 90.88 102 TYR A C 1
ATOM 798 O O . TYR A 1 102 ? -34.999 11.080 17.492 1.00 90.88 102 TYR A O 1
ATOM 806 N N . GLU A 1 103 ? -33.244 9.683 17.342 1.00 92.75 103 GLU A N 1
ATOM 807 C CA . GLU A 1 103 ? -32.232 10.494 18.007 1.00 92.75 103 GLU A CA 1
ATOM 808 C C . GLU A 1 103 ? -30.874 10.135 17.391 1.00 92.75 103 GLU A C 1
ATOM 810 O O . GLU A 1 103 ? -30.528 8.953 17.316 1.00 92.75 103 GLU A O 1
ATOM 815 N N . PHE A 1 104 ? -30.093 11.124 16.959 1.00 91.81 104 PHE A N 1
ATOM 816 C CA . PHE A 1 104 ? -28.750 10.889 16.442 1.00 91.81 104 PHE A CA 1
ATOM 817 C C . PHE A 1 104 ? -27.773 12.016 16.775 1.00 91.81 104 PHE A C 1
ATOM 819 O O . PHE A 1 104 ? -28.148 13.171 16.969 1.00 91.81 104 PHE A O 1
ATOM 826 N N . ASP A 1 105 ? -26.496 11.652 16.828 1.00 88.06 105 ASP A N 1
ATOM 827 C CA . ASP A 1 105 ? -25.371 12.558 17.030 1.00 88.06 105 ASP A CA 1
ATOM 828 C C . ASP A 1 105 ? -24.458 12.505 15.803 1.00 88.06 105 ASP A C 1
ATOM 830 O O . ASP A 1 105 ? -24.241 11.435 15.232 1.00 88.06 105 ASP A O 1
ATOM 834 N N . VAL A 1 106 ? -23.850 13.629 15.433 1.00 84.50 106 VAL A N 1
ATOM 835 C CA . VAL A 1 106 ? -22.773 13.696 14.436 1.00 84.50 106 VAL A CA 1
ATOM 836 C C . VAL A 1 106 ? -21.471 14.189 15.066 1.00 84.50 106 VAL A C 1
ATOM 838 O O . VAL A 1 106 ? -21.465 14.771 16.147 1.00 84.50 106 VAL A O 1
ATOM 841 N N . SER A 1 107 ? -20.335 13.914 14.423 1.00 78.12 107 SER A N 1
ATOM 842 C CA . SER A 1 107 ? -19.019 14.367 14.899 1.00 78.12 107 SER A CA 1
ATOM 843 C C . SER A 1 107 ? -18.685 15.809 14.507 1.00 78.12 107 SER A C 1
ATOM 845 O O . SER A 1 107 ? -17.709 16.353 15.020 1.00 78.12 107 SER A O 1
ATOM 847 N N . GLY A 1 108 ? -19.423 16.383 13.554 1.00 81.06 108 GLY A N 1
ATOM 848 C CA . GLY A 1 108 ? -19.223 17.734 13.036 1.00 81.06 108 GLY A CA 1
ATOM 849 C C . GLY A 1 108 ? -20.431 18.638 13.264 1.00 81.06 108 GLY A C 1
ATOM 850 O O . GLY A 1 108 ? -21.149 18.506 14.255 1.00 81.06 108 GLY A O 1
ATOM 851 N N . ASP A 1 109 ? -20.627 19.568 12.339 1.00 83.75 109 ASP A N 1
ATOM 852 C CA . ASP A 1 109 ? -21.760 20.488 12.326 1.00 83.75 109 ASP A CA 1
ATOM 853 C C . ASP A 1 109 ? -23.011 19.782 11.791 1.00 83.75 109 ASP A C 1
ATOM 855 O O . ASP A 1 109 ? -22.911 18.877 10.957 1.00 83.75 109 ASP A O 1
ATOM 859 N N . LEU A 1 110 ? -24.180 20.195 12.278 1.00 88.12 110 LEU A N 1
ATOM 860 C CA . LEU A 1 110 ? -25.478 19.633 11.923 1.00 88.12 110 LEU A CA 1
ATOM 861 C C . LEU A 1 110 ? -26.487 20.754 11.702 1.00 88.12 110 LEU A C 1
ATOM 863 O O . LEU A 1 110 ? -26.631 21.657 12.526 1.00 88.12 110 LEU A O 1
ATOM 867 N N . GLU A 1 111 ? -27.218 20.651 10.605 1.00 87.88 111 GLU A N 1
ATOM 868 C CA . GLU A 1 111 ? -28.283 21.560 10.217 1.00 87.88 111 GLU A CA 1
ATOM 869 C C . GLU A 1 111 ? -29.534 20.750 9.877 1.00 87.88 111 GLU A C 1
ATOM 871 O O . GLU A 1 111 ? -29.465 19.668 9.289 1.00 87.88 111 GLU A O 1
ATOM 876 N N . ALA A 1 112 ? -30.695 21.276 10.261 1.00 84.31 112 ALA A N 1
ATOM 877 C CA . ALA A 1 112 ? -31.968 20.753 9.792 1.00 84.31 112 ALA A CA 1
ATOM 878 C C . ALA A 1 112 ? -32.127 21.076 8.303 1.00 84.31 112 ALA A C 1
ATOM 880 O O . ALA A 1 112 ? -31.788 22.179 7.867 1.00 84.31 112 ALA A O 1
ATOM 881 N N . GLY A 1 113 ? -32.644 20.125 7.539 1.00 74.31 113 GLY A N 1
ATOM 882 C CA . GLY A 1 113 ? -33.076 20.363 6.176 1.00 74.31 113 GLY A CA 1
ATOM 883 C C . GLY A 1 113 ? -34.466 20.996 6.113 1.00 74.31 113 GLY A C 1
ATOM 884 O O . GLY A 1 113 ? -35.004 21.487 7.107 1.00 74.31 113 GLY A O 1
ATOM 885 N N . VAL A 1 114 ? -35.044 21.035 4.916 1.00 70.44 114 VAL A N 1
ATOM 886 C CA . VAL A 1 114 ? -36.312 21.743 4.663 1.00 70.44 114 VAL A CA 1
ATOM 887 C C . VAL A 1 114 ? -37.557 20.945 5.021 1.00 70.44 114 VAL A C 1
ATOM 889 O O . VAL A 1 114 ? -38.638 21.529 5.109 1.00 70.44 114 VAL A O 1
ATOM 892 N N . LEU A 1 115 ? -37.417 19.632 5.168 1.00 67.12 115 LEU A N 1
ATOM 893 C CA . LEU A 1 115 ? -38.481 18.702 5.523 1.00 67.12 115 LEU A CA 1
ATOM 894 C C . LEU A 1 115 ? -38.550 18.468 7.033 1.00 67.12 115 LEU A C 1
ATOM 896 O O . LEU A 1 115 ? -39.617 18.111 7.512 1.00 67.12 115 LEU A O 1
ATOM 900 N N . ALA A 1 116 ? -37.470 18.744 7.774 1.00 66.00 116 ALA A N 1
ATOM 901 C CA . ALA A 1 116 ? -37.469 18.675 9.233 1.00 66.00 116 ALA A CA 1
ATOM 902 C C . ALA A 1 116 ? -38.533 19.613 9.841 1.00 66.00 116 ALA A C 1
ATOM 904 O O . ALA A 1 116 ? -38.475 20.843 9.691 1.00 66.00 116 ALA A O 1
ATOM 905 N N . ASP A 1 117 ? -39.500 19.050 10.568 1.00 68.00 117 ASP A N 1
ATOM 906 C CA . ASP A 1 117 ? -40.574 19.807 11.210 1.00 68.00 117 ASP A CA 1
ATOM 907 C C . ASP A 1 117 ? -40.109 20.388 12.551 1.00 68.00 117 ASP A C 1
ATOM 909 O O . ASP A 1 117 ? -40.417 19.913 13.649 1.00 68.00 117 ASP A O 1
ATOM 913 N N . LEU A 1 118 ? -39.399 21.514 12.462 1.00 58.38 118 LEU A N 1
ATOM 914 C CA . LEU A 1 118 ? -38.966 22.276 13.632 1.00 58.38 118 LEU A CA 1
ATOM 915 C C . LEU A 1 118 ? -40.123 23.022 14.333 1.00 58.38 118 LEU A C 1
ATOM 917 O O . LEU A 1 118 ? -39.931 23.569 15.426 1.00 58.38 118 LEU A O 1
ATOM 921 N N . THR A 1 119 ? -41.320 23.116 13.728 1.00 48.66 119 THR A N 1
ATOM 922 C CA . THR A 1 119 ? -42.447 23.894 14.273 1.00 48.66 119 THR A CA 1
ATOM 923 C C . THR A 1 119 ? -43.834 23.375 13.845 1.00 48.66 119 THR A C 1
ATOM 925 O O . THR A 1 119 ? -44.242 23.589 12.709 1.00 48.66 119 THR A O 1
ATOM 928 N N . ASN A 1 120 ? -44.650 22.946 14.826 1.00 47.75 120 ASN A N 1
ATOM 929 C CA . ASN A 1 120 ? -46.075 22.529 14.745 1.00 47.75 120 ASN A CA 1
ATOM 930 C C . ASN A 1 120 ? -46.392 21.016 14.714 1.00 47.75 120 ASN A C 1
ATOM 932 O O . ASN A 1 120 ? -47.577 20.679 14.623 1.00 47.75 120 ASN A O 1
ATOM 936 N N . ALA A 1 121 ? -45.434 20.118 14.940 1.00 57.31 121 ALA A N 1
ATOM 937 C CA . ALA A 1 121 ? -45.732 18.712 15.247 1.00 57.31 121 ALA A CA 1
ATOM 938 C C . ALA A 1 121 ? -46.171 18.468 16.714 1.00 57.31 121 ALA A C 1
ATOM 940 O O . ALA A 1 121 ? -45.901 19.263 17.620 1.00 57.31 121 ALA A O 1
ATOM 941 N N . GLU A 1 122 ? -46.831 17.326 16.977 1.00 57.69 122 GLU A N 1
ATOM 942 C CA . GLU A 1 122 ? -47.065 16.832 18.353 1.00 57.69 122 GLU A CA 1
ATOM 943 C C . GLU A 1 122 ? -45.745 16.514 19.084 1.00 57.69 122 GLU A C 1
ATOM 945 O O . GLU A 1 122 ? -45.687 16.595 20.314 1.00 57.69 122 GLU A O 1
ATOM 950 N N . VAL A 1 123 ? -44.700 16.173 18.323 1.00 62.56 123 VAL A N 1
ATOM 951 C CA . VAL A 1 123 ? -43.312 16.006 18.762 1.00 62.56 123 VAL A CA 1
ATOM 952 C C . VAL A 1 123 ? -42.452 16.772 17.751 1.00 62.56 123 VAL A C 1
ATOM 954 O O . VAL A 1 123 ? -42.233 16.238 16.674 1.00 62.56 123 VAL A O 1
ATOM 957 N N . PRO A 1 124 ? -42.074 18.033 18.024 1.00 67.25 124 PRO A N 1
ATOM 958 C CA . PRO A 1 124 ? -41.267 18.817 17.094 1.00 67.25 124 PRO A CA 1
ATOM 959 C C . PRO A 1 124 ? -39.848 18.270 17.019 1.00 67.25 124 PRO A C 1
ATOM 961 O O . PRO A 1 124 ? -39.304 17.821 18.036 1.00 67.25 124 PRO A O 1
ATOM 964 N N . ASP A 1 125 ? -39.251 18.390 15.842 1.00 77.88 125 ASP A N 1
ATOM 965 C CA . ASP A 1 125 ? -37.852 18.065 15.647 1.00 77.88 125 ASP A CA 1
ATOM 966 C C . ASP A 1 125 ? -36.974 19.114 16.323 1.00 77.88 125 ASP A C 1
ATOM 968 O O . ASP A 1 125 ? -37.302 20.302 16.422 1.00 77.88 125 ASP A O 1
ATOM 972 N N . SER A 1 126 ? -35.836 18.658 16.819 1.00 84.31 126 SER A N 1
ATOM 973 C CA . SER A 1 126 ? -34.847 19.487 17.484 1.00 84.31 126 SER A CA 1
ATOM 974 C C . SER A 1 126 ? -33.491 19.250 16.853 1.00 84.31 126 SER A C 1
ATOM 976 O O . SER A 1 126 ? -33.087 18.101 16.692 1.00 84.31 126 SER A O 1
ATOM 978 N N . VAL A 1 127 ? -32.781 20.337 16.553 1.00 87.44 127 VAL A N 1
ATOM 979 C CA . VAL A 1 127 ? -31.354 20.328 16.225 1.00 87.44 127 VAL A CA 1
ATOM 980 C C . VAL A 1 127 ? -30.641 21.243 17.213 1.00 87.44 127 VAL A C 1
ATOM 982 O O . VAL A 1 127 ? -30.878 22.453 17.244 1.00 87.44 127 VAL A O 1
ATOM 985 N N . GLU A 1 128 ? -29.771 20.668 18.040 1.00 86.88 128 GLU A N 1
ATOM 986 C CA . GLU A 1 128 ? -28.979 21.386 19.039 1.00 86.88 128 GLU A CA 1
ATOM 987 C C . GLU A 1 128 ? -27.496 21.024 18.899 1.00 86.88 128 GLU A C 1
ATOM 989 O O . GLU A 1 128 ? -27.036 19.978 19.356 1.00 86.88 128 GLU A O 1
ATOM 994 N N . GLY A 1 129 ? -26.710 21.914 18.287 1.00 89.81 129 GLY A N 1
ATOM 995 C CA . GLY A 1 129 ? -25.289 21.659 18.047 1.00 89.81 129 GLY A CA 1
ATOM 996 C C . GLY A 1 129 ? -25.102 20.520 17.047 1.00 89.81 129 GLY A C 1
ATOM 997 O O . GLY A 1 129 ? -25.511 20.656 15.905 1.00 89.81 129 GLY A O 1
ATOM 998 N N . SER A 1 130 ? -24.494 19.416 17.479 1.00 88.88 130 SER A N 1
ATOM 999 C CA . SER A 1 130 ? -24.234 18.221 16.663 1.00 88.88 130 SER A CA 1
ATOM 1000 C C . SER A 1 130 ? -25.241 17.091 16.917 1.00 88.88 130 SER A C 1
ATOM 1002 O O . SER A 1 130 ? -24.940 15.927 16.662 1.00 88.88 130 SER A O 1
ATOM 1004 N N . HIS A 1 131 ? -26.400 17.415 17.489 1.00 92.31 131 HIS A N 1
ATOM 1005 C CA . HIS A 1 131 ? -27.412 16.459 17.922 1.00 92.31 131 HIS A CA 1
ATOM 1006 C C . HIS A 1 131 ? -28.766 16.774 17.293 1.00 92.31 131 HIS A C 1
ATOM 1008 O O . HIS A 1 131 ? -29.170 17.941 17.275 1.00 92.31 131 HIS A O 1
ATOM 1014 N N . ALA A 1 132 ? -29.486 15.742 16.852 1.00 93.50 132 ALA A N 1
ATOM 1015 C CA . ALA A 1 132 ? -30.865 15.862 16.407 1.00 93.50 132 ALA A CA 1
ATOM 1016 C C . ALA A 1 132 ? -31.771 14.778 16.993 1.00 93.50 132 ALA A C 1
ATOM 1018 O O . ALA A 1 132 ? -31.367 13.637 17.204 1.00 93.50 132 ALA A O 1
ATOM 1019 N N . SER A 1 133 ? -33.028 15.139 17.225 1.00 92.44 133 SER A N 1
ATOM 1020 C CA . SER A 1 133 ? -34.081 14.207 17.632 1.00 92.44 133 SER A CA 1
ATOM 1021 C C . SER A 1 133 ? -35.420 14.641 17.058 1.00 92.44 133 SER A C 1
ATOM 1023 O O . SER A 1 133 ? -35.620 15.828 16.804 1.00 92.44 133 SER A O 1
ATOM 1025 N N . GLY A 1 134 ? -36.324 13.690 16.846 1.00 90.62 134 GLY A N 1
ATOM 1026 C CA . GLY A 1 134 ? -37.574 13.980 16.157 1.00 90.62 134 GLY A CA 1
ATOM 1027 C C . GLY A 1 134 ? -38.459 12.767 15.934 1.00 90.62 134 GLY A C 1
ATOM 1028 O O . GLY A 1 134 ? -38.248 11.700 16.534 1.00 90.62 134 GLY A O 1
ATOM 1029 N N . ALA A 1 135 ? -39.490 12.943 15.110 1.00 87.75 135 ALA A N 1
ATOM 1030 C CA . ALA A 1 135 ? -40.419 11.868 14.792 1.00 87.75 135 ALA A CA 1
ATOM 1031 C C . ALA A 1 135 ? -41.115 12.028 13.435 1.00 87.75 135 ALA A C 1
ATOM 1033 O O . ALA A 1 135 ? -41.902 12.950 13.239 1.00 87.75 135 ALA A O 1
ATOM 1034 N N . VAL A 1 136 ? -41.011 10.992 12.603 1.00 84.44 136 VAL A N 1
ATOM 1035 C CA . VAL A 1 136 ? -41.784 10.850 11.362 1.00 84.44 136 VAL A CA 1
ATOM 1036 C C . VAL A 1 136 ? -43.009 9.954 11.565 1.00 84.44 136 VAL A C 1
ATOM 1038 O O . VAL A 1 136 ? -42.996 8.997 12.344 1.00 84.44 136 VAL A O 1
ATOM 1041 N N . ALA A 1 137 ? -44.103 10.228 10.853 1.00 80.19 137 ALA A N 1
ATOM 1042 C CA . ALA A 1 137 ? -45.289 9.368 10.843 1.00 80.19 137 ALA A CA 1
ATOM 1043 C C . ALA A 1 137 ? -46.079 9.506 9.539 1.00 80.19 137 ALA A C 1
ATOM 1045 O O . ALA A 1 137 ? -46.104 10.576 8.936 1.00 80.19 137 ALA A O 1
ATOM 1046 N N . GLY A 1 138 ? -46.808 8.457 9.146 1.00 72.00 138 GLY A N 1
ATOM 1047 C CA . GLY A 1 138 ? -47.787 8.558 8.059 1.00 72.00 138 GLY A CA 1
ATOM 1048 C C . GLY A 1 138 ? -47.172 8.723 6.671 1.00 72.00 138 GLY A C 1
ATOM 1049 O O . GLY A 1 138 ? -47.786 9.388 5.840 1.00 72.00 138 GLY A O 1
ATOM 1050 N N . GLY A 1 139 ? -45.982 8.158 6.444 1.00 69.12 139 GLY A N 1
ATOM 1051 C CA . GLY A 1 139 ? -45.169 8.426 5.250 1.00 69.12 139 GLY A CA 1
ATOM 1052 C C . GLY A 1 139 ? -44.428 9.769 5.290 1.00 69.12 139 GLY A C 1
ATOM 1053 O O . GLY A 1 139 ? -43.930 10.224 4.266 1.00 69.12 139 GLY A O 1
ATOM 1054 N N . GLY A 1 140 ? -44.379 10.425 6.456 1.00 77.75 140 GLY A N 1
ATOM 1055 C CA . GLY A 1 140 ? -43.587 11.633 6.676 1.00 77.75 140 GLY A CA 1
ATOM 1056 C C . GLY A 1 140 ? -42.087 11.389 6.513 1.00 77.75 140 GLY A C 1
ATOM 1057 O O . GLY A 1 140 ? -41.608 10.256 6.630 1.00 77.75 140 GLY A O 1
ATOM 1058 N N . THR A 1 141 ? -41.365 12.466 6.223 1.00 81.00 141 THR A N 1
ATOM 1059 C CA . THR A 1 141 ? -39.932 12.455 5.939 1.00 81.00 141 THR A CA 1
ATOM 1060 C C . THR A 1 141 ? -39.272 13.648 6.613 1.00 81.00 141 THR A C 1
ATOM 1062 O O . THR A 1 141 ? -39.746 14.759 6.407 1.00 81.00 141 THR A O 1
ATOM 1065 N N . ASP A 1 142 ? -38.160 13.418 7.310 1.00 85.94 142 ASP A N 1
ATOM 1066 C CA . ASP A 1 142 ? -37.309 14.476 7.864 1.00 85.94 142 ASP A CA 1
ATOM 1067 C C . ASP A 1 142 ? -35.915 14.385 7.233 1.00 85.94 142 ASP A C 1
ATOM 1069 O O . ASP A 1 142 ? -35.384 13.288 7.029 1.00 85.94 142 ASP A O 1
ATOM 1073 N N . ASP A 1 143 ? -35.309 15.526 6.908 1.00 86.62 143 ASP A N 1
ATOM 1074 C CA . ASP A 1 143 ? -33.971 15.592 6.321 1.00 86.62 143 ASP A CA 1
ATOM 1075 C C . ASP A 1 143 ? -33.014 16.466 7.141 1.00 86.62 143 ASP A C 1
ATOM 1077 O O . ASP A 1 143 ? -33.398 17.444 7.781 1.00 86.62 143 ASP A O 1
ATOM 1081 N N . PHE A 1 144 ? -31.735 16.099 7.115 1.00 88.75 144 PHE A N 1
ATOM 1082 C CA . PHE A 1 144 ? -30.658 16.768 7.840 1.00 88.75 144 PHE A CA 1
ATOM 1083 C C . PHE A 1 144 ? -29.406 16.889 6.973 1.00 88.75 144 PHE A C 1
ATOM 1085 O O . PHE A 1 144 ? -29.125 16.028 6.133 1.00 88.75 144 PHE A O 1
ATOM 1092 N N . ARG A 1 145 ? -28.615 17.936 7.214 1.00 86.44 145 ARG A N 1
ATOM 1093 C CA . ARG A 1 145 ? -27.305 18.175 6.596 1.00 86.44 145 ARG A CA 1
ATOM 1094 C C . ARG A 1 145 ? -26.218 18.153 7.658 1.00 86.44 145 ARG A C 1
ATOM 1096 O O . ARG A 1 145 ? -26.404 18.739 8.718 1.00 86.44 145 ARG A O 1
ATOM 1103 N N . PHE A 1 146 ? -25.092 17.484 7.408 1.00 85.81 146 PHE A N 1
ATOM 1104 C CA . PHE A 1 146 ? -24.035 17.371 8.418 1.00 85.81 146 PHE A CA 1
ATOM 1105 C C . PHE A 1 146 ? -22.613 17.254 7.861 1.00 85.81 146 PHE A C 1
ATOM 1107 O O . PHE A 1 146 ? -22.386 16.754 6.757 1.00 85.81 146 PHE A O 1
ATOM 1114 N N . SER A 1 147 ? -21.628 17.676 8.655 1.00 74.56 147 SER A N 1
ATOM 1115 C CA . SER A 1 147 ? -20.210 17.370 8.436 1.00 74.56 147 SER A CA 1
ATOM 1116 C C . SER A 1 147 ? -19.728 16.260 9.377 1.00 74.56 147 SER A C 1
ATOM 1118 O O . SER A 1 147 ? -20.302 15.997 10.436 1.00 74.56 147 SER A O 1
ATOM 1120 N N . GLY A 1 148 ? -18.667 15.555 8.979 1.00 72.94 148 GLY A N 1
ATOM 1121 C CA . GLY A 1 148 ? -18.163 14.400 9.723 1.00 72.94 148 GLY A CA 1
ATOM 1122 C C . GLY A 1 148 ? -19.028 13.145 9.545 1.00 72.94 148 GLY A C 1
ATOM 1123 O O . GLY A 1 148 ? -19.474 12.852 8.438 1.00 72.94 148 GLY A O 1
ATOM 1124 N N . ARG A 1 149 ? -19.229 12.377 10.624 1.00 73.50 149 ARG A N 1
ATOM 1125 C CA . ARG A 1 149 ? -19.970 11.100 10.625 1.00 73.50 149 ARG A CA 1
ATOM 1126 C C . ARG A 1 149 ? -21.098 11.096 11.651 1.00 73.50 149 ARG A C 1
ATOM 1128 O O . ARG A 1 149 ? -20.978 11.768 12.671 1.00 73.50 149 ARG A O 1
ATOM 1135 N N . VAL A 1 150 ? -22.133 10.282 11.432 1.00 81.88 150 VAL A N 1
ATOM 1136 C CA . VAL A 1 150 ? -23.126 9.952 12.468 1.00 81.88 150 VAL A CA 1
ATOM 1137 C C . VAL A 1 150 ? -22.442 9.066 13.515 1.00 81.88 150 VAL A C 1
ATOM 1139 O O . VAL A 1 150 ? -21.993 7.961 13.218 1.00 81.88 150 VAL A O 1
ATOM 1142 N N . THR A 1 151 ? -22.293 9.576 14.735 1.00 72.69 151 THR A N 1
ATOM 1143 C CA . THR A 1 151 ? -21.570 8.921 15.838 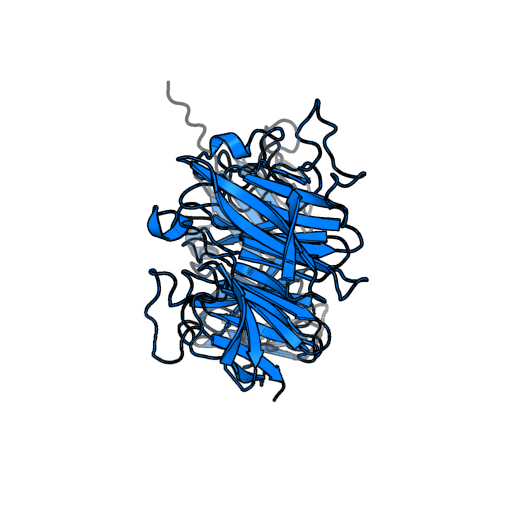1.00 72.69 151 THR A CA 1
ATOM 1144 C C . THR A 1 151 ? -22.475 8.093 16.739 1.00 72.69 151 THR A C 1
ATOM 1146 O O . THR A 1 151 ? -21.991 7.213 17.451 1.00 72.69 151 THR A O 1
ATOM 1149 N N . ARG A 1 152 ? -23.779 8.354 16.701 1.00 81.88 152 ARG A N 1
ATOM 1150 C CA . ARG A 1 152 ? -24.810 7.589 17.393 1.00 81.88 152 ARG A CA 1
ATOM 1151 C C . ARG A 1 152 ? -26.102 7.730 16.616 1.00 81.88 152 ARG A C 1
ATOM 1153 O O . ARG A 1 152 ? -26.411 8.827 16.170 1.00 81.88 152 ARG A O 1
ATOM 1160 N N . PHE A 1 153 ? -26.861 6.651 16.515 1.00 89.75 153 PHE A N 1
ATOM 1161 C CA . PHE A 1 153 ? -28.217 6.679 15.995 1.00 89.75 153 PHE A CA 1
ATOM 1162 C C . PHE A 1 153 ? -29.082 5.754 16.847 1.00 89.75 153 PHE A C 1
ATOM 1164 O O . PHE A 1 153 ? -28.619 4.725 17.337 1.00 89.75 153 PHE A O 1
ATOM 1171 N N . SER A 1 154 ? -30.320 6.151 17.085 1.00 88.06 154 SER A N 1
ATOM 1172 C CA . SER A 1 154 ? -31.319 5.349 17.774 1.00 88.06 154 SER A CA 1
ATOM 1173 C C . SER A 1 154 ? -32.672 5.688 17.189 1.00 88.06 154 SER A C 1
ATOM 1175 O O . SER A 1 154 ? -33.024 6.860 17.091 1.00 88.06 154 SER A O 1
ATOM 1177 N N . SER A 1 155 ? -33.464 4.669 16.886 1.00 89.88 155 SER A N 1
ATOM 1178 C CA . SER A 1 155 ? -34.849 4.837 16.468 1.00 89.88 155 SER A CA 1
ATOM 1179 C C . SER A 1 155 ? -35.775 3.874 17.203 1.00 89.88 155 SER A C 1
ATOM 1181 O O . SER A 1 155 ? -35.357 2.816 17.668 1.00 89.88 155 SER A O 1
ATOM 1183 N N . ASP A 1 156 ? -37.042 4.258 17.326 1.00 87.69 156 ASP A N 1
ATOM 1184 C CA . ASP A 1 156 ? -38.121 3.398 17.819 1.00 87.69 156 ASP A CA 1
ATOM 1185 C C . ASP A 1 156 ? -39.285 3.478 16.834 1.00 87.69 156 ASP A C 1
ATOM 1187 O O . ASP A 1 156 ? -39.808 4.565 16.592 1.00 87.69 156 ASP A O 1
ATOM 1191 N N . GLY A 1 157 ? -39.666 2.339 16.255 1.00 85.75 157 GLY A N 1
ATOM 1192 C CA . GLY A 1 157 ? -40.632 2.244 15.158 1.00 85.75 157 GLY A CA 1
ATOM 1193 C C . GLY A 1 157 ? -39.990 2.001 13.782 1.00 85.75 157 GLY A C 1
ATOM 1194 O O . GLY A 1 157 ? -38.763 1.974 13.668 1.00 85.75 157 GLY A O 1
ATOM 1195 N N . PRO A 1 158 ? -40.814 1.771 12.744 1.00 85.19 158 PRO A N 1
ATOM 1196 C CA . PRO A 1 158 ? -40.342 1.419 11.408 1.00 85.19 158 PRO A CA 1
ATOM 1197 C C . PRO A 1 158 ? -39.822 2.661 10.668 1.00 85.19 158 PRO A C 1
ATOM 1199 O O . PRO A 1 158 ? -40.598 3.532 10.259 1.00 85.19 158 PRO A O 1
ATOM 1202 N N . LEU A 1 159 ? -38.496 2.747 10.545 1.00 86.75 159 LEU A N 1
ATOM 1203 C CA . LEU A 1 159 ? -37.781 3.882 9.971 1.00 86.75 159 LEU A CA 1
ATOM 1204 C C . LEU A 1 159 ? -36.803 3.405 8.898 1.00 86.75 159 LEU A C 1
ATOM 1206 O O . LEU A 1 159 ? -35.930 2.586 9.181 1.00 86.75 159 LEU A O 1
ATOM 1210 N N . ARG A 1 160 ? -36.905 3.976 7.699 1.00 87.31 160 ARG A N 1
ATOM 1211 C CA . ARG A 1 160 ? -35.877 3.865 6.660 1.00 87.31 160 ARG A CA 1
ATOM 1212 C C . ARG A 1 160 ? -34.951 5.053 6.757 1.00 87.31 160 ARG A C 1
ATOM 1214 O O . ARG A 1 160 ? -35.401 6.189 6.908 1.00 87.31 160 ARG A O 1
ATOM 1221 N N . VAL A 1 161 ? -33.656 4.785 6.670 1.00 87.44 161 VAL A N 1
ATOM 1222 C CA . VAL A 1 161 ? -32.628 5.813 6.776 1.00 87.44 161 VAL A CA 1
ATOM 1223 C C . VAL A 1 161 ? -31.821 5.825 5.497 1.00 87.44 161 VAL A C 1
ATOM 1225 O O . VAL A 1 161 ? -31.354 4.783 5.049 1.00 87.44 161 VAL A O 1
ATOM 1228 N N . PHE A 1 162 ? -31.648 7.002 4.907 1.00 81.75 162 PHE A N 1
ATOM 1229 C CA . PHE A 1 162 ? -30.792 7.184 3.745 1.00 81.75 162 PHE A CA 1
ATOM 1230 C C . PHE A 1 162 ? -29.677 8.158 4.076 1.00 81.75 162 PHE A C 1
ATOM 1232 O O . PHE A 1 162 ? -29.932 9.259 4.560 1.00 81.75 162 PHE A O 1
ATOM 1239 N N . ARG A 1 163 ? -28.441 7.778 3.769 1.00 81.12 163 ARG A N 1
ATOM 1240 C CA . ARG A 1 163 ? -27.276 8.657 3.845 1.00 81.12 163 ARG A CA 1
ATOM 1241 C C . ARG A 1 163 ? -26.800 8.947 2.433 1.00 81.12 163 ARG A C 1
ATOM 1243 O O . ARG A 1 163 ? -26.525 8.019 1.681 1.00 81.12 163 ARG A O 1
ATOM 1250 N N . ASN A 1 164 ? -26.698 10.224 2.070 1.00 69.69 164 ASN A N 1
ATOM 1251 C CA . ASN A 1 164 ? -26.245 10.644 0.735 1.00 69.69 164 ASN A CA 1
ATOM 1252 C C . ASN A 1 164 ? -27.032 9.987 -0.418 1.00 69.69 164 ASN A C 1
ATOM 1254 O O . ASN A 1 164 ? -26.495 9.745 -1.492 1.00 69.69 164 ASN A O 1
ATOM 1258 N N . GLY A 1 165 ? -28.323 9.715 -0.191 1.00 58.25 165 GLY A N 1
ATOM 1259 C CA . GLY A 1 165 ? -29.226 9.098 -1.168 1.00 58.25 165 GLY A CA 1
ATOM 1260 C C . GLY A 1 165 ? -29.282 7.566 -1.137 1.00 58.25 165 GLY A C 1
ATOM 1261 O O . GLY A 1 165 ? -30.231 7.004 -1.684 1.00 58.25 165 GLY A O 1
ATOM 1262 N N . SER A 1 166 ? -28.349 6.900 -0.452 1.00 63.88 166 SER A N 1
ATOM 1263 C CA . SER A 1 166 ? -28.308 5.438 -0.324 1.00 63.88 166 SER A CA 1
ATOM 1264 C C . SER A 1 166 ? -28.971 4.975 0.969 1.00 63.88 166 SER A C 1
ATOM 1266 O O . SER A 1 166 ? -28.735 5.560 2.025 1.00 63.88 166 SER A O 1
ATOM 1268 N N . GLU A 1 167 ? -29.807 3.938 0.895 1.00 80.50 167 GLU A N 1
ATOM 1269 C CA . GLU A 1 167 ? -30.446 3.338 2.074 1.00 80.50 167 GLU A CA 1
ATOM 1270 C C . GLU A 1 167 ? -29.392 2.640 2.936 1.00 80.50 167 GLU A C 1
ATOM 1272 O O . GLU A 1 167 ? -28.564 1.892 2.421 1.00 80.50 167 GLU A O 1
ATOM 1277 N N . VAL A 1 168 ? -29.411 2.894 4.241 1.00 76.81 168 VAL A N 1
ATOM 1278 C CA . VAL A 1 168 ? -28.447 2.358 5.202 1.00 76.81 168 VAL A CA 1
ATOM 1279 C C . VAL A 1 168 ? -29.172 1.760 6.398 1.00 76.81 168 VAL A C 1
ATOM 1281 O O . VAL A 1 168 ? -30.232 2.236 6.802 1.00 76.81 168 VAL A O 1
ATOM 1284 N N . ASP A 1 169 ? -28.579 0.724 6.985 1.00 81.25 169 ASP A N 1
ATOM 1285 C CA . ASP A 1 169 ? -29.071 0.149 8.235 1.00 81.25 169 ASP A CA 1
ATOM 1286 C C . ASP A 1 169 ? -28.816 1.144 9.384 1.00 81.25 169 ASP A C 1
ATOM 1288 O O . ASP A 1 169 ? -27.650 1.469 9.634 1.00 81.25 169 ASP A O 1
ATOM 1292 N N . PRO A 1 170 ? -29.840 1.650 10.096 1.00 81.00 170 PRO A N 1
ATOM 1293 C CA . PRO A 1 170 ? -29.625 2.550 11.223 1.00 81.00 170 PRO A CA 1
ATOM 1294 C C . PRO A 1 170 ? -28.747 1.962 12.340 1.00 81.00 170 PRO A C 1
ATOM 1296 O O . PRO A 1 170 ? -28.043 2.725 13.004 1.00 81.00 170 PRO A O 1
ATOM 1299 N N . ASP A 1 171 ? -28.709 0.635 12.510 1.00 75.56 171 ASP A N 1
ATOM 1300 C CA . ASP A 1 171 ? -27.836 -0.036 13.486 1.00 75.56 171 ASP A CA 1
ATOM 1301 C C . ASP A 1 171 ? -26.347 -0.013 13.063 1.00 75.56 171 ASP A C 1
ATOM 1303 O O . ASP A 1 171 ? -25.459 -0.289 13.876 1.00 75.56 171 ASP A O 1
ATOM 1307 N N . SER A 1 172 ? -26.044 0.352 11.808 1.00 69.19 172 SER A N 1
ATOM 1308 C CA . SER A 1 172 ? -24.668 0.585 11.334 1.00 69.19 172 SER A CA 1
ATOM 1309 C C . SER A 1 172 ? -24.069 1.885 11.879 1.00 69.19 172 SER A C 1
ATOM 1311 O O . SER A 1 172 ? -22.848 2.029 11.979 1.00 69.19 172 SER A O 1
ATOM 1313 N N . PHE A 1 173 ? -24.910 2.836 12.287 1.00 71.25 173 PHE A N 1
ATOM 1314 C CA . PHE A 1 173 ? -24.445 4.086 12.862 1.00 71.25 173 PHE A CA 1
ATOM 1315 C C . PHE A 1 173 ? -24.000 3.888 14.311 1.00 71.25 173 PHE A C 1
ATOM 1317 O O . PHE A 1 173 ? -24.669 3.264 15.130 1.00 71.25 173 PHE A O 1
ATOM 1324 N N . GLY A 1 174 ? -22.857 4.473 14.665 1.00 51.97 174 GLY A N 1
ATOM 1325 C CA . GLY A 1 174 ? -22.327 4.384 16.026 1.00 51.97 174 GLY A CA 1
ATOM 1326 C C . GLY A 1 174 ? -21.565 3.096 16.357 1.00 51.97 174 GLY A C 1
ATOM 1327 O O . GLY A 1 174 ? -21.121 2.941 17.496 1.00 51.97 174 GLY A O 1
ATOM 1328 N N . SER A 1 175 ? -21.269 2.231 15.377 1.00 52.22 175 SER A N 1
ATOM 1329 C CA . SER A 1 175 ? -20.229 1.195 15.528 1.00 52.22 175 SER A CA 1
ATOM 1330 C C . SER A 1 175 ? -18.801 1.771 15.601 1.00 52.22 175 SER A C 1
ATOM 1332 O O . SER A 1 175 ? -17.844 1.025 15.800 1.00 52.22 175 SER A O 1
ATOM 1334 N N . SER A 1 176 ? -18.653 3.094 15.468 1.00 48.59 176 SER A N 1
ATOM 1335 C CA . SER A 1 176 ? -17.392 3.847 15.451 1.00 48.59 176 SER A CA 1
ATOM 1336 C C . SER A 1 176 ? -17.070 4.554 16.782 1.00 48.59 176 SER A C 1
ATOM 1338 O O . SER A 1 176 ? -16.500 5.653 16.792 1.00 48.59 176 SER A O 1
ATOM 1340 N N . GLY A 1 177 ? -17.472 3.990 17.926 1.00 51.16 177 GLY A N 1
ATOM 1341 C CA . GLY A 1 177 ? -16.738 4.271 19.167 1.00 51.16 177 GLY A CA 1
ATOM 1342 C C . GLY A 1 177 ? -15.281 3.811 19.000 1.00 51.16 177 GLY A C 1
ATOM 1343 O O . GLY A 1 177 ? -15.039 2.974 18.129 1.00 51.16 177 GLY A O 1
ATOM 1344 N N . PRO A 1 178 ? -14.301 4.318 19.778 1.00 56.34 178 PRO A N 1
ATOM 1345 C CA . PRO A 1 178 ? -12.929 3.827 19.687 1.00 56.34 178 PRO A CA 1
ATOM 1346 C C . PRO A 1 178 ? -12.962 2.307 19.785 1.00 56.34 178 PRO A C 1
ATOM 1348 O O . PRO A 1 178 ? -13.398 1.772 20.808 1.00 56.34 178 PRO A O 1
ATOM 1351 N N . VAL A 1 179 ? -12.586 1.624 18.704 1.00 72.62 179 VAL A N 1
ATOM 1352 C CA . VAL A 1 179 ? -12.509 0.170 18.725 1.00 72.62 179 VAL A CA 1
ATOM 1353 C C . VAL A 1 179 ? -11.439 -0.154 19.765 1.00 72.62 179 VAL A C 1
ATOM 1355 O O . VAL A 1 179 ? -10.318 0.340 19.626 1.00 72.62 179 VAL A O 1
ATOM 1358 N N . PRO A 1 180 ? -11.777 -0.860 20.859 1.00 80.44 180 PRO A N 1
ATOM 1359 C CA . PRO A 1 180 ? -10.830 -1.113 21.933 1.00 80.44 180 PRO A CA 1
ATOM 1360 C C . PRO A 1 180 ? -9.727 -2.028 21.400 1.00 80.44 180 PRO A C 1
ATOM 1362 O O . PRO A 1 180 ? -9.926 -3.231 21.206 1.00 80.44 180 PRO A O 1
ATOM 1365 N N . VAL A 1 181 ? -8.587 -1.418 21.089 1.00 91.75 181 VAL A N 1
ATOM 1366 C CA . VAL A 1 181 ? -7.415 -2.073 20.522 1.00 91.75 181 VAL A CA 1
ATOM 1367 C C . VAL A 1 181 ? -6.172 -1.666 21.292 1.00 91.75 181 VAL A C 1
ATOM 1369 O O . VAL A 1 181 ? -5.993 -0.511 21.687 1.00 91.75 181 VAL A O 1
ATOM 1372 N N . THR A 1 182 ? -5.255 -2.613 21.415 1.00 94.44 182 THR A N 1
ATOM 1373 C CA . THR A 1 182 ? -3.922 -2.388 21.946 1.00 94.44 182 THR A CA 1
ATOM 1374 C C . THR A 1 182 ? -2.915 -2.359 20.800 1.00 94.44 182 THR A C 1
ATOM 1376 O O . THR A 1 182 ? -2.884 -3.268 19.967 1.00 94.44 182 THR A O 1
ATOM 1379 N N . VAL A 1 183 ? -2.047 -1.343 20.792 1.00 97.06 183 VAL A N 1
ATOM 1380 C CA . VAL A 1 183 ? -0.903 -1.253 19.874 1.00 97.06 183 VAL A CA 1
ATOM 1381 C C . VAL A 1 183 ? 0.368 -1.700 20.595 1.00 97.06 183 VAL A C 1
ATOM 1383 O O . VAL A 1 183 ? 0.884 -1.008 21.474 1.00 97.06 183 VAL A O 1
ATOM 1386 N N . ASP A 1 184 ? 0.892 -2.865 20.223 1.00 97.38 184 ASP A N 1
ATOM 1387 C CA . ASP A 1 184 ? 2.178 -3.362 20.701 1.00 97.38 184 ASP A CA 1
ATOM 1388 C C . ASP A 1 184 ? 3.306 -2.879 19.775 1.00 97.38 184 ASP A C 1
ATOM 1390 O O . ASP A 1 184 ? 3.188 -2.900 18.550 1.00 97.38 184 ASP A O 1
ATOM 1394 N N . THR A 1 185 ? 4.454 -2.509 20.343 1.00 97.94 185 THR A N 1
ATOM 1395 C CA . THR A 1 185 ? 5.675 -2.302 19.550 1.00 97.94 185 THR A CA 1
ATOM 1396 C C . THR A 1 185 ? 6.416 -3.626 19.384 1.00 97.94 185 THR A C 1
ATOM 1398 O O . THR A 1 185 ? 6.905 -4.192 20.361 1.00 97.94 185 THR A O 1
ATOM 1401 N N . VAL A 1 186 ? 6.514 -4.105 18.144 1.00 98.25 186 VAL A N 1
ATOM 1402 C CA . VAL A 1 186 ? 7.149 -5.380 17.776 1.00 98.25 186 VAL A CA 1
ATOM 1403 C C . VAL A 1 186 ? 8.655 -5.216 17.602 1.00 98.25 186 VAL A C 1
ATOM 1405 O O . VAL A 1 186 ? 9.424 -6.046 18.079 1.00 98.25 186 VAL A O 1
ATOM 1408 N N . ALA A 1 187 ? 9.081 -4.143 16.936 1.00 98.38 187 ALA A N 1
ATOM 1409 C CA . ALA A 1 187 ? 10.489 -3.822 16.731 1.00 98.38 187 ALA A CA 1
ATOM 1410 C C . ALA A 1 187 ? 10.715 -2.306 16.681 1.00 98.38 187 ALA A C 1
ATOM 1412 O O . ALA A 1 187 ? 9.811 -1.548 16.333 1.00 98.38 187 ALA A O 1
ATOM 1413 N N . THR A 1 188 ? 11.924 -1.865 17.031 1.00 98.56 188 THR A N 1
ATOM 1414 C CA . THR A 1 188 ? 12.331 -0.446 17.043 1.00 98.56 188 THR A CA 1
ATOM 1415 C C . THR A 1 188 ? 13.736 -0.262 16.480 1.00 98.56 188 THR A C 1
ATOM 1417 O O . THR A 1 188 ? 14.471 -1.237 16.314 1.00 98.56 188 THR A O 1
ATOM 1420 N N . ASN A 1 189 ? 14.143 0.996 16.291 1.00 97.44 189 ASN A N 1
ATOM 1421 C CA . ASN A 1 189 ? 15.470 1.396 15.811 1.00 97.44 189 ASN A CA 1
ATOM 1422 C C . ASN A 1 189 ? 15.795 0.880 14.403 1.00 97.44 189 ASN A C 1
ATOM 1424 O O . ASN A 1 189 ? 16.961 0.634 14.092 1.00 97.44 189 ASN A O 1
ATOM 1428 N N . LEU A 1 190 ? 14.771 0.722 13.570 1.00 98.44 190 LEU A N 1
ATOM 1429 C CA . LEU A 1 190 ? 14.897 0.264 12.191 1.00 98.44 190 LEU A CA 1
ATOM 1430 C C . LEU A 1 190 ? 15.297 1.425 11.268 1.00 98.44 190 LEU A C 1
ATOM 1432 O O . LEU A 1 190 ? 15.307 2.591 11.676 1.00 98.44 190 LEU A O 1
ATOM 1436 N N . GLU A 1 191 ? 15.630 1.131 10.019 1.00 97.56 191 GLU A N 1
ATOM 1437 C CA . GLU A 1 191 ? 15.936 2.123 8.989 1.00 97.56 191 GLU A CA 1
ATOM 1438 C C . GLU A 1 191 ? 15.048 1.906 7.763 1.00 97.56 191 GLU A C 1
ATOM 1440 O O . GLU A 1 191 ? 15.406 1.162 6.855 1.00 97.56 191 GLU A O 1
ATOM 1445 N N . ILE A 1 192 ? 13.908 2.605 7.713 1.00 97.81 192 ILE A N 1
ATOM 1446 C CA . ILE A 1 192 ? 12.988 2.577 6.568 1.00 97.81 192 ILE A CA 1
ATOM 1447 C C . ILE A 1 192 ? 12.571 1.128 6.218 1.00 97.81 192 ILE A C 1
ATOM 1449 O O . ILE A 1 192 ? 12.867 0.654 5.113 1.00 97.81 192 ILE A O 1
ATOM 1453 N N . PRO A 1 193 ? 11.930 0.393 7.151 1.00 98.44 193 PRO A N 1
ATOM 1454 C CA . PRO A 1 193 ? 11.326 -0.897 6.840 1.00 98.44 193 PRO A CA 1
ATOM 1455 C C . PRO A 1 193 ? 10.303 -0.718 5.707 1.00 98.44 193 PRO A C 1
ATOM 1457 O O . PRO A 1 193 ? 9.361 0.067 5.834 1.00 98.44 193 PRO A O 1
ATOM 1460 N N . TRP A 1 194 ? 10.519 -1.396 4.578 1.00 98.56 194 TRP A N 1
ATOM 1461 C CA . TRP A 1 194 ? 9.776 -1.153 3.340 1.00 98.56 194 TRP A CA 1
ATOM 1462 C C . TRP A 1 194 ? 8.796 -2.286 3.034 1.00 98.56 194 TRP A C 1
ATOM 1464 O O . TRP A 1 194 ? 7.588 -2.101 3.158 1.00 98.56 194 TRP A O 1
ATOM 1474 N N . GLY A 1 195 ? 9.290 -3.469 2.677 1.00 97.81 195 GLY A N 1
ATOM 1475 C CA . GLY A 1 195 ? 8.511 -4.697 2.526 1.00 97.81 195 GLY A CA 1
ATOM 1476 C C . GLY A 1 195 ? 8.568 -5.514 3.812 1.00 97.81 195 GLY A C 1
ATOM 1477 O O . GLY A 1 195 ? 9.598 -5.535 4.480 1.00 97.81 195 GLY A O 1
ATOM 1478 N N . ALA A 1 196 ? 7.480 -6.184 4.182 1.00 97.88 196 ALA A N 1
ATOM 1479 C CA . ALA A 1 196 ? 7.426 -7.024 5.374 1.00 97.88 196 ALA A CA 1
ATOM 1480 C C . ALA A 1 196 ? 6.508 -8.218 5.123 1.00 97.88 196 ALA A C 1
ATOM 1482 O O . ALA A 1 196 ? 5.427 -8.053 4.566 1.00 97.88 196 ALA A O 1
ATOM 1483 N N . ALA A 1 197 ? 6.954 -9.408 5.518 1.00 96.88 197 ALA A N 1
ATOM 1484 C CA . ALA A 1 197 ? 6.212 -10.644 5.323 1.00 96.88 197 ALA A CA 1
ATOM 1485 C C . ALA A 1 197 ? 6.627 -11.697 6.355 1.00 96.88 197 ALA A C 1
ATOM 1487 O O . ALA A 1 197 ? 7.753 -11.705 6.867 1.00 96.88 197 ALA A O 1
ATOM 1488 N N . PHE A 1 198 ? 5.710 -12.610 6.652 1.00 96.44 198 PHE A N 1
ATOM 1489 C CA . PHE A 1 198 ? 5.954 -13.716 7.565 1.00 96.44 198 PHE A CA 1
ATOM 1490 C C . PHE A 1 198 ? 6.401 -14.975 6.819 1.00 96.44 198 PHE A C 1
ATOM 1492 O O . PH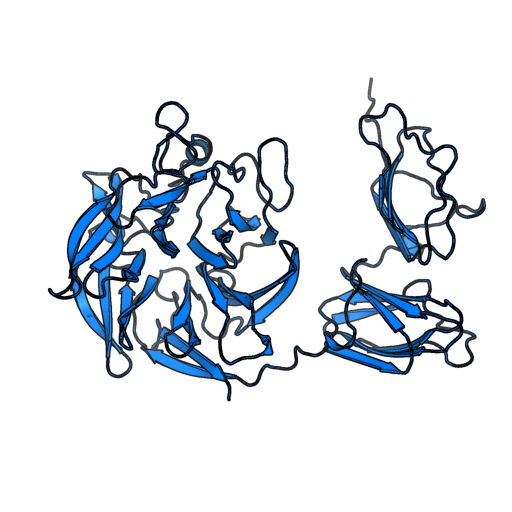E A 1 198 ? 5.873 -15.307 5.762 1.00 96.44 198 PHE A O 1
ATOM 1499 N N . ARG A 1 199 ? 7.339 -15.712 7.422 1.00 94.50 199 ARG A N 1
ATOM 1500 C CA . ARG A 1 199 ? 7.668 -17.103 7.082 1.00 94.50 199 ARG A CA 1
ATOM 1501 C C . ARG A 1 199 ? 7.385 -17.961 8.310 1.00 94.50 199 ARG A C 1
ATOM 1503 O O . ARG A 1 199 ? 8.135 -17.919 9.292 1.00 94.50 199 ARG A O 1
ATOM 1510 N N . GLY A 1 200 ? 6.279 -18.704 8.281 1.00 92.56 200 GLY A N 1
ATOM 1511 C CA . GLY A 1 200 ? 5.690 -19.253 9.507 1.00 92.56 200 GLY A CA 1
ATOM 1512 C C . GLY A 1 200 ? 5.391 -18.120 10.494 1.00 92.56 200 GLY A C 1
ATOM 1513 O O . GLY A 1 200 ? 4.883 -17.081 10.096 1.00 92.56 200 GLY A O 1
ATOM 1514 N N . ASP A 1 201 ? 5.799 -18.262 11.754 1.00 93.62 201 ASP A N 1
ATOM 1515 C CA . ASP A 1 201 ? 5.606 -17.216 12.776 1.00 93.62 201 ASP A CA 1
ATOM 1516 C C . ASP A 1 201 ? 6.724 -16.155 12.798 1.00 93.62 201 ASP A C 1
ATOM 1518 O O . ASP A 1 201 ? 6.740 -15.264 13.649 1.00 93.62 201 ASP A O 1
ATOM 1522 N N . THR A 1 202 ? 7.717 -16.264 11.909 1.00 95.69 202 THR A N 1
ATOM 1523 C CA . THR A 1 202 ? 8.872 -15.360 11.903 1.00 95.69 202 THR A CA 1
ATOM 1524 C C . THR A 1 202 ? 8.644 -14.203 10.943 1.00 95.69 202 THR A C 1
ATOM 1526 O O . THR A 1 202 ? 8.469 -14.416 9.745 1.00 95.69 202 THR A O 1
ATOM 1529 N N . LEU A 1 203 ? 8.714 -12.976 11.460 1.00 98.00 203 LEU A N 1
ATOM 1530 C CA . LEU A 1 203 ? 8.612 -11.758 10.662 1.00 98.00 203 LEU A CA 1
ATOM 1531 C C . LEU A 1 203 ? 9.963 -11.383 10.041 1.00 98.00 203 LEU A C 1
ATOM 1533 O O . LEU A 1 203 ? 10.940 -11.147 10.759 1.00 98.00 203 LEU A O 1
ATOM 1537 N N . TYR A 1 204 ? 9.984 -11.276 8.715 1.00 98.38 204 TYR A N 1
ATOM 1538 C CA . TYR A 1 204 ? 11.081 -10.718 7.933 1.00 98.38 204 TYR A CA 1
ATOM 1539 C C . TYR A 1 204 ? 10.651 -9.404 7.290 1.00 98.38 204 TYR A C 1
ATOM 1541 O O . TYR A 1 204 ? 9.478 -9.192 6.988 1.00 98.38 204 TYR A O 1
ATOM 1549 N N . PHE A 1 205 ? 11.607 -8.512 7.074 1.00 98.69 205 PHE A N 1
ATOM 1550 C CA . PHE A 1 205 ? 11.360 -7.245 6.406 1.00 98.69 205 PHE A CA 1
ATOM 1551 C C . PHE A 1 205 ? 12.598 -6.775 5.658 1.00 98.69 205 PHE A C 1
ATOM 1553 O O . PHE A 1 205 ? 13.730 -7.084 6.033 1.00 98.69 205 PHE A O 1
ATOM 1560 N N . THR A 1 206 ? 12.384 -6.017 4.596 1.00 98.75 206 THR A N 1
ATOM 1561 C CA . THR A 1 206 ? 13.442 -5.275 3.926 1.00 98.75 206 THR A CA 1
ATOM 1562 C C . THR A 1 206 ? 13.589 -3.924 4.598 1.00 98.75 206 THR A C 1
ATOM 1564 O O . THR A 1 206 ? 12.617 -3.270 4.971 1.00 98.75 206 THR A O 1
ATOM 1567 N N . GLU A 1 207 ? 14.821 -3.478 4.740 1.00 98.50 207 GLU A N 1
ATOM 1568 C CA . GLU A 1 207 ? 15.131 -2.082 4.965 1.00 98.50 207 GLU A CA 1
ATOM 1569 C C . GLU A 1 207 ? 15.601 -1.502 3.636 1.00 98.50 207 GLU A C 1
ATOM 1571 O O . GLU A 1 207 ? 16.525 -2.037 3.006 1.00 98.50 207 GLU A O 1
ATOM 1576 N N . ARG A 1 208 ? 15.013 -0.362 3.247 1.00 97.25 208 ARG A N 1
ATOM 1577 C CA . ARG A 1 208 ? 15.310 0.328 1.982 1.00 97.25 208 ARG A CA 1
ATOM 1578 C C . ARG A 1 208 ? 16.805 0.493 1.656 1.00 97.25 208 ARG A C 1
ATOM 1580 O O . ARG A 1 208 ? 17.144 0.398 0.480 1.00 97.25 208 ARG A O 1
ATOM 1587 N N . PRO A 1 209 ? 17.729 0.707 2.621 1.00 96.69 209 PRO A N 1
ATOM 1588 C CA . PRO A 1 209 ? 19.167 0.765 2.349 1.00 96.69 209 PRO A CA 1
ATOM 1589 C C . PRO A 1 209 ? 19.773 -0.489 1.698 1.00 96.69 209 PRO A C 1
ATOM 1591 O O . PRO A 1 209 ? 20.921 -0.418 1.274 1.00 96.69 209 PRO A O 1
ATOM 1594 N N . GLY A 1 210 ? 19.042 -1.605 1.627 1.00 97.31 210 GLY A N 1
ATOM 1595 C CA . GLY A 1 210 ? 19.501 -2.827 0.974 1.00 97.31 210 GLY A CA 1
ATOM 1596 C C . GLY A 1 210 ? 19.640 -4.013 1.915 1.00 97.31 210 GLY A C 1
ATOM 1597 O O . GLY A 1 210 ? 20.492 -4.852 1.681 1.00 97.31 210 GLY A O 1
ATOM 1598 N N . ARG A 1 211 ? 18.880 -4.097 3.010 1.00 98.06 211 ARG A N 1
ATOM 1599 C CA . ARG A 1 211 ? 19.064 -5.172 4.003 1.00 98.06 211 ARG A CA 1
ATOM 1600 C C . ARG A 1 211 ? 17.807 -6.007 4.141 1.00 98.06 211 ARG A C 1
ATOM 1602 O O . ARG A 1 211 ? 16.723 -5.446 4.225 1.00 98.06 211 ARG A O 1
ATOM 1609 N N . ILE A 1 212 ? 17.955 -7.325 4.227 1.00 98.56 212 ILE A N 1
ATOM 1610 C CA . ILE A 1 212 ? 16.892 -8.207 4.712 1.00 98.56 212 ILE A CA 1
ATOM 1611 C C . ILE A 1 212 ? 17.146 -8.459 6.187 1.00 98.56 212 ILE A C 1
ATOM 1613 O O . ILE A 1 212 ? 18.211 -8.939 6.586 1.00 98.56 212 ILE A O 1
ATOM 1617 N N . MET A 1 213 ? 16.140 -8.138 6.981 1.00 98.31 213 MET A N 1
ATOM 1618 C CA . MET A 1 213 ? 16.156 -8.215 8.423 1.00 98.31 213 MET A CA 1
ATOM 1619 C C . MET A 1 213 ? 15.128 -9.240 8.892 1.00 98.31 213 MET A C 1
ATOM 1621 O O . MET A 1 213 ? 14.084 -9.442 8.271 1.00 98.31 213 MET A O 1
ATOM 1625 N N . LYS A 1 214 ? 15.408 -9.861 10.029 1.00 97.69 214 LYS A N 1
ATOM 1626 C CA . LYS A 1 214 ? 14.470 -10.689 10.782 1.00 97.69 214 LYS A CA 1
ATOM 1627 C C . LYS A 1 214 ? 14.161 -9.989 12.097 1.00 97.69 214 LYS A C 1
ATOM 1629 O O . LYS A 1 214 ? 15.075 -9.485 12.747 1.00 97.69 214 LYS A O 1
ATOM 1634 N N . VAL A 1 215 ? 12.901 -9.970 12.523 1.00 97.19 215 VAL A N 1
ATOM 1635 C CA . VAL A 1 215 ? 12.574 -9.498 13.873 1.00 97.19 215 VAL A CA 1
ATOM 1636 C C . VAL A 1 215 ? 13.083 -10.504 14.902 1.00 97.19 215 VAL A C 1
ATOM 1638 O O . VAL A 1 215 ? 12.699 -11.671 14.901 1.00 97.19 215 VAL A O 1
ATOM 1641 N N . GLU A 1 216 ? 13.927 -10.030 15.813 1.00 92.75 216 GLU A N 1
ATOM 1642 C CA . GLU A 1 216 ? 14.501 -10.812 16.899 1.00 92.75 216 GLU A CA 1
ATOM 1643 C C . GLU A 1 216 ? 14.585 -9.945 18.163 1.00 92.75 216 GLU A C 1
ATOM 1645 O O . GLU A 1 216 ? 15.147 -8.844 18.165 1.00 92.75 216 GLU A O 1
ATOM 1650 N N . SER A 1 217 ? 13.997 -10.436 19.260 1.00 88.19 217 SER A N 1
ATOM 1651 C CA . SER A 1 217 ? 14.059 -9.801 20.587 1.00 88.19 217 SER A CA 1
ATOM 1652 C C . SER A 1 217 ? 13.713 -8.292 20.623 1.00 88.19 217 SER A C 1
ATOM 1654 O O . SER A 1 217 ? 14.309 -7.537 21.391 1.00 88.19 217 SER A O 1
ATOM 1656 N N . GLY A 1 218 ? 12.748 -7.837 19.812 1.00 93.00 218 GLY A N 1
ATOM 1657 C CA . GLY A 1 218 ? 12.316 -6.428 19.771 1.00 93.00 218 GLY A CA 1
ATOM 1658 C C . GLY A 1 218 ? 13.131 -5.514 18.842 1.00 93.00 218 GLY A C 1
ATOM 1659 O O . GLY A 1 218 ? 13.009 -4.287 18.909 1.00 93.00 218 GLY A O 1
ATOM 1660 N N . SER A 1 219 ? 13.985 -6.090 17.996 1.00 94.00 219 SER A N 1
ATOM 1661 C CA . SER A 1 219 ? 14.879 -5.385 17.068 1.00 94.00 219 SER A CA 1
ATOM 1662 C C . SER A 1 219 ? 15.020 -6.145 15.746 1.00 94.00 219 SER A C 1
ATOM 1664 O O . SER A 1 219 ? 14.499 -7.250 15.616 1.00 94.00 219 SER A O 1
ATOM 1666 N N . GLY A 1 220 ? 15.707 -5.559 14.764 1.00 95.81 220 GLY A N 1
ATOM 1667 C CA . GLY A 1 220 ? 16.093 -6.255 13.536 1.00 95.81 220 GLY A CA 1
ATOM 1668 C C . GLY A 1 220 ? 17.450 -6.955 13.666 1.00 95.81 220 GLY A C 1
ATOM 1669 O O . GLY A 1 220 ? 18.441 -6.326 14.037 1.00 95.81 220 GLY A O 1
ATOM 1670 N N . GLU A 1 221 ? 17.512 -8.233 13.306 1.00 97.12 221 GLU A N 1
ATOM 1671 C CA . GLU A 1 221 ? 18.742 -8.986 13.044 1.00 97.12 221 GLU A CA 1
ATOM 1672 C C . GLU A 1 221 ? 19.000 -9.020 11.531 1.00 97.12 221 GLU A C 1
ATOM 1674 O O . GLU A 1 221 ? 18.117 -9.395 10.763 1.00 97.12 221 GLU A O 1
ATOM 1679 N N . LEU A 1 222 ? 20.203 -8.633 11.095 1.00 97.56 222 LEU A N 1
ATOM 1680 C CA . LEU A 1 222 ? 20.595 -8.693 9.684 1.00 97.56 222 LEU A CA 1
ATOM 1681 C C . LEU A 1 222 ? 20.728 -10.146 9.221 1.00 97.56 222 LEU A C 1
ATOM 1683 O O . LEU A 1 222 ? 21.513 -10.902 9.793 1.00 97.56 222 LEU A O 1
ATOM 1687 N N . VAL A 1 223 ? 20.024 -10.498 8.147 1.00 96.69 223 VAL A N 1
ATOM 1688 C CA . VAL A 1 223 ? 20.066 -11.838 7.546 1.00 96.69 223 VAL A CA 1
ATOM 1689 C C . VAL A 1 223 ? 20.790 -11.832 6.204 1.00 96.69 223 VAL A C 1
ATOM 1691 O O . VAL A 1 223 ? 21.574 -12.741 5.939 1.00 96.69 223 VAL A O 1
ATOM 1694 N N . ALA A 1 224 ? 20.578 -10.801 5.384 1.00 97.75 224 ALA A N 1
ATOM 1695 C CA . ALA A 1 224 ? 21.259 -10.646 4.102 1.00 97.75 224 ALA A CA 1
ATOM 1696 C C . ALA A 1 224 ? 21.445 -9.172 3.724 1.00 97.75 224 ALA A C 1
ATOM 1698 O O . ALA A 1 224 ? 20.664 -8.309 4.126 1.00 97.75 224 ALA A O 1
ATOM 1699 N N . ASP A 1 225 ? 22.494 -8.901 2.947 1.00 97.56 225 ASP A N 1
ATOM 1700 C CA . ASP A 1 225 ? 22.908 -7.559 2.538 1.00 97.56 225 ASP A CA 1
ATOM 1701 C C . ASP A 1 225 ? 22.982 -7.473 1.005 1.00 97.56 225 ASP A C 1
ATOM 1703 O O . ASP A 1 225 ? 23.756 -8.173 0.352 1.00 97.56 225 ASP A O 1
ATOM 1707 N N . PHE A 1 226 ? 22.139 -6.603 0.469 1.00 96.69 226 PHE A N 1
ATOM 1708 C CA . PHE A 1 226 ? 21.918 -6.243 -0.926 1.00 96.69 226 PHE A CA 1
ATOM 1709 C C . PHE A 1 226 ? 22.202 -4.753 -1.161 1.00 96.69 226 PHE A C 1
ATOM 1711 O O . PHE A 1 226 ? 21.665 -4.163 -2.099 1.00 96.69 226 PHE A O 1
ATOM 1718 N N . THR A 1 227 ? 22.991 -4.119 -0.287 1.00 95.00 227 THR A N 1
ATOM 1719 C CA . THR A 1 227 ? 23.314 -2.694 -0.388 1.00 95.00 227 THR A CA 1
ATOM 1720 C C . THR A 1 227 ? 23.872 -2.371 -1.771 1.00 95.00 227 THR A C 1
ATOM 1722 O O . THR A 1 227 ? 24.891 -2.920 -2.196 1.00 95.00 227 THR A O 1
ATOM 1725 N N . ASP A 1 228 ? 23.217 -1.427 -2.438 1.00 92.75 228 ASP A N 1
ATOM 1726 C CA . ASP A 1 228 ? 23.576 -0.910 -3.753 1.00 92.75 228 ASP A CA 1
ATOM 1727 C C . ASP A 1 228 ? 23.926 0.591 -3.648 1.00 92.75 228 ASP A C 1
ATOM 1729 O O . ASP A 1 228 ? 23.407 1.286 -2.764 1.00 92.75 228 ASP A O 1
ATOM 1733 N N . PRO A 1 229 ? 24.820 1.136 -4.498 1.00 88.00 229 PRO A N 1
ATOM 1734 C CA . PRO A 1 229 ? 25.109 2.569 -4.536 1.00 88.00 229 PRO A CA 1
ATOM 1735 C C . PRO A 1 229 ? 23.924 3.483 -4.889 1.00 88.00 229 PRO A C 1
ATOM 1737 O O . PRO A 1 229 ? 24.121 4.698 -4.834 1.00 88.00 229 PRO A O 1
ATOM 1740 N N . THR A 1 230 ? 22.722 2.975 -5.190 1.00 86.25 230 THR A N 1
ATOM 1741 C CA . THR A 1 230 ? 21.544 3.793 -5.541 1.00 86.25 230 THR A CA 1
ATOM 1742 C C . THR A 1 230 ? 21.369 5.046 -4.672 1.00 86.25 230 THR A C 1
ATOM 1744 O O . THR A 1 230 ? 21.356 6.174 -5.170 1.00 86.25 230 THR A O 1
ATOM 1747 N N . ARG A 1 231 ? 21.335 4.885 -3.342 1.00 80.69 231 ARG A N 1
ATOM 1748 C CA . ARG A 1 231 ? 21.175 6.013 -2.402 1.00 80.69 231 ARG A CA 1
ATOM 1749 C C . ARG A 1 231 ? 22.327 7.014 -2.476 1.00 80.69 231 ARG A C 1
ATOM 1751 O O . ARG A 1 231 ? 22.104 8.217 -2.357 1.00 80.69 231 ARG A O 1
ATOM 1758 N N . ALA A 1 232 ? 23.560 6.533 -2.643 1.00 77.44 232 ALA A N 1
ATOM 1759 C CA . ALA A 1 232 ? 24.738 7.393 -2.755 1.00 77.44 232 ALA A CA 1
ATOM 1760 C C . ALA A 1 232 ? 24.742 8.192 -4.070 1.00 77.44 232 ALA A C 1
ATOM 1762 O O . ALA A 1 232 ? 25.261 9.308 -4.101 1.00 77.44 232 ALA A O 1
ATOM 1763 N N . ASN A 1 233 ? 24.115 7.646 -5.113 1.00 81.25 233 ASN A N 1
ATOM 1764 C CA . ASN A 1 233 ? 23.947 8.280 -6.418 1.00 81.25 233 ASN A CA 1
ATOM 1765 C C . ASN A 1 233 ? 22.722 9.210 -6.492 1.00 81.25 233 ASN A C 1
ATOM 1767 O O . ASN A 1 233 ? 22.503 9.846 -7.518 1.00 81.25 233 ASN A O 1
ATOM 1771 N N . GLY A 1 234 ? 21.966 9.357 -5.398 1.00 77.00 234 GLY A N 1
ATOM 1772 C CA . GLY A 1 234 ? 20.838 10.284 -5.313 1.00 77.00 234 GLY A CA 1
ATOM 1773 C C . GLY A 1 234 ? 19.488 9.692 -5.715 1.00 77.00 234 GLY A C 1
ATOM 1774 O O . GLY A 1 234 ? 18.513 10.438 -5.732 1.00 77.00 234 GLY A O 1
ATOM 1775 N N . TYR A 1 235 ? 19.402 8.381 -5.965 1.00 77.44 235 TYR A N 1
ATOM 1776 C CA . TYR A 1 235 ? 18.131 7.707 -6.223 1.00 77.44 235 TYR A CA 1
ATOM 1777 C C . TYR A 1 235 ? 17.359 7.545 -4.904 1.00 77.44 235 TYR A C 1
ATOM 1779 O O . TYR A 1 235 ? 17.600 6.629 -4.117 1.00 77.44 235 TYR A O 1
ATOM 1787 N N . GLY A 1 236 ? 16.535 8.548 -4.583 1.00 78.56 236 GLY A N 1
ATOM 1788 C CA . GLY A 1 236 ? 16.081 8.820 -3.217 1.00 78.56 236 GLY A CA 1
ATOM 1789 C C . GLY A 1 236 ? 14.970 7.904 -2.703 1.00 78.56 236 GLY A C 1
ATOM 1790 O O . GLY A 1 236 ? 14.881 7.695 -1.487 1.00 78.56 236 GLY A O 1
ATOM 1791 N N . GLU A 1 237 ? 14.132 7.376 -3.598 1.00 91.25 237 GLU A N 1
ATOM 1792 C CA . GLU A 1 237 ? 13.010 6.488 -3.253 1.00 91.25 237 GLU A CA 1
ATOM 1793 C C . GLU A 1 237 ? 13.308 5.004 -3.487 1.00 91.25 237 GLU A C 1
ATOM 1795 O O . GLU A 1 237 ? 12.721 4.176 -2.790 1.00 91.25 237 GLU A O 1
ATOM 1800 N N . GLY A 1 238 ? 14.250 4.691 -4.380 1.00 92.75 238 GLY A N 1
ATOM 1801 C CA . GLY A 1 238 ? 14.703 3.333 -4.663 1.00 92.75 238 GLY A CA 1
ATOM 1802 C C . GLY A 1 238 ? 15.511 2.677 -3.536 1.00 92.75 238 GLY A C 1
ATOM 1803 O O . GLY A 1 238 ? 15.898 3.297 -2.535 1.00 92.75 238 GLY A O 1
ATOM 1804 N N . GLY A 1 239 ? 15.764 1.380 -3.703 1.00 96.31 239 GLY A N 1
ATOM 1805 C CA . GLY A 1 239 ? 16.511 0.545 -2.763 1.00 96.31 239 GLY A CA 1
ATOM 1806 C C . GLY A 1 239 ? 16.032 -0.903 -2.790 1.00 96.31 239 GLY A C 1
ATOM 1807 O O . GLY A 1 239 ? 15.574 -1.382 -3.821 1.00 96.31 239 GLY A O 1
ATOM 1808 N N . LEU A 1 240 ? 16.114 -1.599 -1.655 1.00 98.25 240 LEU A N 1
ATOM 1809 C CA . LEU A 1 240 ? 15.455 -2.899 -1.488 1.00 98.25 240 LEU A CA 1
ATOM 1810 C C . LEU A 1 240 ? 14.038 -2.683 -0.941 1.00 98.25 240 LEU A C 1
ATOM 1812 O O . LEU A 1 240 ? 13.875 -2.187 0.174 1.00 98.25 240 LEU A O 1
ATOM 1816 N N . LEU A 1 241 ? 13.034 -2.999 -1.757 1.00 98.31 241 LEU A N 1
ATOM 1817 C CA . LEU A 1 241 ? 11.644 -2.578 -1.585 1.00 98.31 241 LEU A CA 1
ATOM 1818 C C . LEU A 1 241 ? 10.753 -3.761 -1.183 1.00 98.31 241 LEU A C 1
ATOM 1820 O O . LEU A 1 241 ? 10.904 -4.269 -0.074 1.00 98.31 241 LEU A O 1
ATOM 1824 N N . GLY A 1 242 ? 9.791 -4.175 -2.011 1.00 98.38 242 GLY A N 1
ATOM 1825 C CA . GLY A 1 242 ? 8.830 -5.229 -1.687 1.00 98.38 242 GLY A CA 1
ATOM 1826 C C . GLY A 1 242 ? 9.488 -6.546 -1.276 1.00 98.38 242 GLY A C 1
ATOM 1827 O O . GLY A 1 242 ? 10.595 -6.855 -1.711 1.00 98.38 242 GLY A O 1
ATOM 1828 N N . LEU A 1 243 ? 8.789 -7.309 -0.434 1.00 98.62 243 LEU A N 1
ATOM 1829 C CA . LEU A 1 243 ? 9.173 -8.643 0.027 1.00 98.62 243 LEU A CA 1
ATOM 1830 C C . LEU A 1 243 ? 7.918 -9.511 0.097 1.00 98.62 243 LEU A C 1
ATOM 1832 O O . LEU A 1 243 ? 6.952 -9.112 0.744 1.00 98.62 243 LEU A O 1
ATOM 1836 N N . ALA A 1 244 ? 7.953 -10.690 -0.515 1.00 97.94 244 ALA A N 1
ATOM 1837 C CA . ALA A 1 244 ? 6.888 -11.687 -0.430 1.00 97.94 244 ALA A CA 1
ATOM 1838 C C . ALA A 1 244 ? 7.498 -13.087 -0.286 1.00 97.94 244 ALA A C 1
ATOM 1840 O O . ALA A 1 244 ? 8.551 -13.353 -0.856 1.00 97.94 244 ALA A O 1
ATOM 1841 N N . PHE A 1 245 ? 6.860 -13.982 0.467 1.00 97.56 245 PHE A N 1
ATOM 1842 C CA . PHE A 1 245 ? 7.240 -15.399 0.507 1.00 97.56 245 PHE A CA 1
ATOM 1843 C C . PHE A 1 245 ? 6.339 -16.194 -0.429 1.00 97.56 245 PHE A C 1
ATOM 1845 O O . PHE A 1 245 ? 5.146 -15.906 -0.514 1.00 97.56 245 PHE A O 1
ATOM 1852 N N . HIS A 1 246 ? 6.897 -17.197 -1.103 1.00 97.50 246 HIS A N 1
ATOM 1853 C CA . HIS A 1 246 ? 6.112 -18.103 -1.927 1.00 97.50 246 HIS A CA 1
ATOM 1854 C C . HIS A 1 246 ? 5.093 -18.850 -1.036 1.00 97.50 246 HIS A C 1
ATOM 1856 O O . HIS A 1 246 ? 5.479 -19.399 0.001 1.00 97.50 246 HIS A O 1
ATOM 1862 N N . PRO A 1 247 ? 3.797 -18.901 -1.406 1.00 94.38 247 PRO A N 1
ATOM 1863 C CA . PRO A 1 247 ? 2.743 -19.447 -0.544 1.00 94.38 247 PRO A CA 1
ATOM 1864 C C . PRO A 1 247 ? 2.912 -20.950 -0.275 1.00 94.38 247 PRO A C 1
ATOM 1866 O O . PRO A 1 247 ? 2.740 -21.400 0.857 1.00 94.38 247 PRO A O 1
ATOM 1869 N N . ASP A 1 248 ? 3.309 -21.712 -1.299 1.00 94.62 248 ASP A N 1
ATOM 1870 C CA . ASP A 1 248 ? 3.487 -23.169 -1.201 1.00 94.62 248 ASP A CA 1
ATOM 1871 C C . ASP A 1 248 ? 4.937 -23.646 -0.976 1.00 94.62 248 ASP A C 1
ATOM 1873 O O . ASP A 1 248 ? 5.160 -24.843 -0.773 1.00 94.62 248 ASP A O 1
ATOM 1877 N N . ASP A 1 249 ? 5.921 -22.741 -0.985 1.00 95.88 249 ASP A N 1
ATOM 1878 C CA . ASP A 1 249 ? 7.333 -23.063 -0.767 1.00 95.88 249 ASP A CA 1
ATOM 1879 C C . ASP A 1 249 ? 7.962 -22.076 0.229 1.00 95.88 249 ASP A C 1
ATOM 1881 O O . ASP A 1 249 ? 8.394 -20.987 -0.147 1.00 95.88 249 ASP A O 1
ATOM 1885 N N . PRO A 1 250 ? 8.069 -22.441 1.518 1.00 90.50 250 PRO A N 1
ATOM 1886 C CA . PRO A 1 250 ? 8.607 -21.544 2.533 1.00 90.50 250 PRO A CA 1
ATOM 1887 C C . PRO A 1 250 ? 10.097 -21.231 2.336 1.00 90.50 250 PRO A C 1
ATOM 1889 O O . PRO A 1 250 ? 10.624 -20.388 3.066 1.00 90.50 250 PRO A O 1
ATOM 1892 N N . ASP A 1 251 ? 10.797 -21.922 1.435 1.00 95.44 251 ASP A N 1
ATOM 1893 C CA . ASP A 1 251 ? 12.212 -21.692 1.153 1.00 95.44 251 ASP A CA 1
ATOM 1894 C C . ASP A 1 251 ? 12.431 -20.674 0.025 1.00 95.44 251 ASP A C 1
ATOM 1896 O O . ASP A 1 251 ? 13.548 -20.180 -0.117 1.00 95.44 251 ASP A O 1
ATOM 1900 N N . THR A 1 252 ? 11.374 -20.280 -0.687 1.00 98.00 252 THR A N 1
ATOM 1901 C CA . THR A 1 252 ? 11.426 -19.304 -1.778 1.00 98.00 252 THR A CA 1
ATOM 1902 C C . THR A 1 252 ? 10.782 -17.983 -1.352 1.00 98.00 252 THR A C 1
ATOM 1904 O O . THR A 1 252 ? 9.698 -17.941 -0.765 1.00 98.00 252 THR A O 1
ATOM 1907 N N . ALA A 1 253 ? 11.458 -16.871 -1.631 1.00 98.25 253 ALA A N 1
ATOM 1908 C CA . ALA A 1 253 ? 10.942 -15.524 -1.417 1.00 98.25 253 ALA A CA 1
ATOM 1909 C C . ALA A 1 253 ? 11.287 -14.618 -2.599 1.00 98.25 253 ALA A C 1
ATOM 1911 O O . ALA A 1 253 ? 12.204 -14.904 -3.361 1.00 98.25 253 ALA A O 1
ATOM 1912 N N . TYR A 1 254 ? 10.597 -13.493 -2.712 1.00 98.81 254 TYR A N 1
ATOM 1913 C CA . TYR A 1 254 ? 10.796 -12.513 -3.768 1.00 98.81 254 TYR A CA 1
ATOM 1914 C C . TYR A 1 254 ? 11.104 -11.152 -3.172 1.00 98.81 254 TYR A C 1
ATOM 1916 O O . TYR A 1 254 ? 10.506 -10.776 -2.161 1.00 98.81 254 TYR A O 1
ATOM 1924 N N . ALA A 1 255 ? 12.001 -10.399 -3.804 1.00 98.75 255 ALA A N 1
ATOM 1925 C CA . ALA A 1 255 ? 12.245 -9.010 -3.436 1.00 98.75 255 ALA A CA 1
ATOM 1926 C C . ALA A 1 255 ? 12.351 -8.097 -4.653 1.00 98.75 255 ALA A C 1
ATOM 1928 O O . ALA A 1 255 ? 12.939 -8.468 -5.664 1.00 98.75 255 ALA A O 1
ATOM 1929 N N . TYR A 1 256 ? 11.822 -6.884 -4.533 1.00 98.81 256 TYR A N 1
ATOM 1930 C CA . TYR A 1 256 ? 11.989 -5.847 -5.547 1.00 98.81 256 TYR A CA 1
ATOM 1931 C C . TYR A 1 256 ? 13.215 -5.000 -5.211 1.00 98.81 256 TYR A C 1
ATOM 1933 O O . TYR A 1 256 ? 13.393 -4.592 -4.059 1.00 98.81 256 TYR A O 1
ATOM 1941 N N . GLN A 1 257 ? 14.066 -4.728 -6.195 1.00 98.31 257 GLN A N 1
ATOM 1942 C CA . GLN A 1 257 ? 15.288 -3.960 -5.994 1.00 98.31 257 GLN A CA 1
ATOM 1943 C C . GLN A 1 257 ? 15.478 -2.912 -7.087 1.00 98.31 257 GLN A C 1
ATOM 1945 O O . GLN A 1 257 ? 15.579 -3.257 -8.261 1.00 98.31 257 GLN A O 1
ATOM 1950 N N . THR A 1 258 ? 15.668 -1.663 -6.670 1.00 97.56 258 THR A N 1
ATOM 1951 C CA . THR A 1 258 ? 16.311 -0.631 -7.488 1.00 97.56 258 THR A CA 1
ATOM 1952 C C . THR A 1 258 ? 17.824 -0.757 -7.343 1.00 97.56 258 THR A C 1
ATOM 1954 O O . THR A 1 258 ? 18.343 -0.803 -6.220 1.00 97.56 258 THR A O 1
ATOM 1957 N N . TYR A 1 259 ? 18.543 -0.802 -8.458 1.00 96.19 259 TYR A N 1
ATOM 1958 C CA . TYR A 1 259 ? 19.996 -0.947 -8.510 1.00 96.19 259 TYR A CA 1
ATOM 1959 C C . TYR A 1 259 ? 20.607 0.002 -9.546 1.00 96.19 259 TYR A C 1
ATOM 1961 O O . TYR A 1 259 ? 19.908 0.551 -10.397 1.00 96.19 259 TYR A O 1
ATOM 1969 N N . VAL A 1 260 ? 21.918 0.227 -9.454 1.00 94.44 260 VAL A N 1
ATOM 1970 C CA . VAL A 1 260 ? 22.651 1.004 -10.461 1.00 94.44 260 VAL A CA 1
ATOM 1971 C C . VAL A 1 260 ? 23.088 0.090 -11.604 1.00 94.44 260 VAL A C 1
ATOM 1973 O O . VAL A 1 260 ? 23.882 -0.831 -11.391 1.00 94.44 260 VAL A O 1
ATOM 1976 N N . ASP A 1 261 ? 22.629 0.390 -12.818 1.00 92.06 261 ASP A N 1
ATOM 1977 C CA . ASP A 1 261 ? 23.099 -0.232 -14.055 1.00 92.06 261 ASP A CA 1
ATOM 1978 C C . ASP A 1 261 ? 23.905 0.778 -14.883 1.00 92.06 261 ASP A C 1
ATOM 1980 O O . ASP A 1 261 ? 23.382 1.715 -15.487 1.00 92.06 261 ASP A O 1
ATOM 1984 N N . GLY A 1 262 ? 25.230 0.630 -14.867 1.00 89.75 262 GLY A N 1
ATOM 1985 C CA . GLY A 1 262 ? 26.130 1.608 -15.474 1.00 89.75 262 GLY A CA 1
ATOM 1986 C C . GLY A 1 262 ? 26.040 2.978 -14.791 1.00 89.75 262 GLY A C 1
ATOM 1987 O O . GLY A 1 262 ? 26.492 3.127 -13.655 1.00 89.75 262 GLY A O 1
ATOM 1988 N N . ASP A 1 263 ? 25.510 3.967 -15.513 1.00 86.00 263 ASP A N 1
ATOM 1989 C CA . ASP A 1 263 ? 25.307 5.347 -15.040 1.00 86.00 263 ASP A CA 1
ATOM 1990 C C . ASP A 1 263 ? 23.816 5.663 -14.765 1.00 86.00 263 ASP A C 1
ATOM 1992 O O . ASP A 1 263 ? 23.484 6.802 -14.428 1.00 86.00 263 ASP A O 1
ATOM 1996 N N . GLU A 1 264 ? 22.921 4.679 -14.913 1.00 90.50 264 GLU A N 1
ATOM 1997 C CA . GLU A 1 264 ? 21.466 4.817 -14.771 1.00 90.50 264 GLU A CA 1
ATOM 1998 C C . GLU A 1 264 ? 20.936 3.959 -13.607 1.00 90.50 264 GLU A C 1
ATOM 2000 O O . GLU A 1 264 ? 21.642 3.102 -13.065 1.00 90.50 264 GLU A O 1
ATOM 2005 N N . ALA A 1 265 ? 19.699 4.224 -13.181 1.00 93.81 265 ALA A N 1
ATOM 2006 C CA . ALA A 1 265 ? 18.980 3.348 -12.261 1.00 93.81 265 ALA A CA 1
ATOM 2007 C C . ALA A 1 265 ? 18.119 2.367 -13.056 1.00 93.81 265 ALA A C 1
ATOM 2009 O O . ALA A 1 265 ? 17.570 2.708 -14.100 1.00 93.81 265 ALA A O 1
ATOM 2010 N N . ALA A 1 266 ? 17.980 1.164 -12.522 1.00 96.94 266 ALA A N 1
ATOM 2011 C CA . ALA A 1 266 ? 17.096 0.137 -13.040 1.00 96.94 266 ALA A CA 1
ATOM 2012 C C . ALA A 1 266 ? 16.407 -0.573 -11.876 1.00 96.94 266 ALA A C 1
ATOM 2014 O O . ALA A 1 266 ? 16.878 -0.537 -10.734 1.00 96.94 266 ALA A O 1
ATOM 2015 N N . ASN A 1 267 ? 15.296 -1.230 -12.172 1.00 98.19 267 ASN A N 1
ATOM 2016 C CA . ASN A 1 267 ? 14.544 -2.031 -11.227 1.00 98.19 267 ASN A CA 1
ATOM 2017 C C . ASN A 1 267 ? 14.540 -3.502 -11.662 1.00 98.19 267 ASN A C 1
ATOM 2019 O O . ASN A 1 267 ? 14.633 -3.828 -12.844 1.00 98.19 267 ASN A O 1
ATOM 2023 N N . ARG A 1 268 ? 14.435 -4.410 -10.693 1.00 98.50 268 ARG A N 1
ATOM 2024 C CA . ARG A 1 268 ? 14.325 -5.852 -10.942 1.00 98.50 268 ARG A CA 1
ATOM 2025 C C . ARG A 1 268 ? 13.598 -6.566 -9.815 1.00 98.50 268 ARG A C 1
ATOM 2027 O O . ARG A 1 268 ? 13.573 -6.091 -8.677 1.00 98.50 268 ARG A O 1
ATOM 2034 N N . ILE A 1 269 ? 13.094 -7.755 -10.119 1.00 98.88 269 ILE A N 1
ATOM 2035 C CA . ILE A 1 269 ? 12.557 -8.697 -9.140 1.00 98.88 269 ILE A CA 1
ATOM 2036 C C . ILE A 1 269 ? 13.575 -9.821 -8.954 1.00 98.88 269 ILE A C 1
ATOM 2038 O O . ILE A 1 269 ? 14.066 -10.419 -9.913 1.00 98.88 269 ILE A O 1
ATOM 2042 N N . LEU A 1 270 ? 13.911 -10.094 -7.701 1.00 98.81 270 LEU A N 1
ATOM 2043 C CA . LEU A 1 270 ? 14.812 -11.157 -7.282 1.00 98.81 270 LEU A CA 1
ATOM 2044 C C . LEU A 1 270 ? 14.012 -12.338 -6.748 1.00 98.81 270 LEU A C 1
ATOM 2046 O O . LEU A 1 270 ? 13.075 -12.134 -5.983 1.00 98.81 270 LEU A O 1
ATOM 2050 N N . GLU A 1 271 ? 14.456 -13.549 -7.064 1.00 98.69 271 GLU A N 1
ATOM 2051 C CA . GLU A 1 271 ? 14.108 -14.763 -6.325 1.00 98.69 271 GLU A CA 1
ATOM 2052 C C . GLU A 1 271 ? 15.193 -15.031 -5.279 1.00 98.69 271 GLU A C 1
ATOM 2054 O O . GLU A 1 271 ? 16.390 -14.908 -5.561 1.00 98.69 271 GLU A O 1
ATOM 2059 N N . LEU A 1 272 ? 14.785 -15.376 -4.063 1.00 98.50 272 LEU A N 1
ATOM 2060 C CA . LEU A 1 272 ? 15.634 -15.534 -2.891 1.00 98.50 272 LEU A CA 1
ATOM 2061 C C . LEU A 1 272 ? 15.455 -16.928 -2.282 1.00 98.50 272 LEU A C 1
ATOM 2063 O O . LEU A 1 272 ? 14.345 -17.314 -1.924 1.00 98.50 272 LEU A O 1
ATOM 2067 N N . ASP A 1 273 ? 16.566 -17.627 -2.049 1.00 97.56 273 ASP A N 1
ATOM 2068 C CA . ASP A 1 273 ? 16.600 -18.870 -1.269 1.00 97.56 273 ASP A CA 1
ATOM 2069 C C . ASP A 1 273 ? 16.639 -18.539 0.234 1.00 97.56 273 ASP A C 1
ATOM 2071 O O . ASP A 1 273 ? 17.699 -18.328 0.837 1.00 97.56 273 ASP A O 1
ATOM 2075 N N . ALA A 1 274 ? 15.464 -18.484 0.856 1.00 95.19 274 ALA A N 1
ATOM 2076 C CA . ALA A 1 274 ? 15.272 -18.206 2.274 1.00 95.19 274 ALA A CA 1
ATOM 2077 C C . ALA A 1 274 ? 15.777 -19.335 3.197 1.00 95.19 274 ALA A C 1
ATOM 2079 O O . ALA A 1 274 ? 15.977 -19.102 4.397 1.00 95.19 274 ALA A O 1
ATOM 2080 N N . ALA A 1 275 ? 16.002 -20.555 2.697 1.00 91.88 275 ALA A N 1
ATOM 2081 C CA . ALA A 1 275 ? 16.638 -21.628 3.470 1.00 91.88 275 ALA A CA 1
ATOM 2082 C C . ALA A 1 275 ? 18.158 -21.451 3.570 1.00 91.88 275 ALA A C 1
ATOM 2084 O O . ALA A 1 275 ? 18.756 -21.795 4.594 1.00 91.88 275 ALA A O 1
ATOM 2085 N N . SER A 1 276 ? 18.770 -20.863 2.545 1.00 89.25 276 SER A N 1
ATOM 2086 C CA . SER A 1 276 ? 20.221 -20.696 2.424 1.00 89.25 276 SER A CA 1
ATOM 2087 C C . SER A 1 276 ? 20.694 -19.263 2.683 1.00 89.25 276 SER A C 1
ATOM 2089 O O . SER A 1 276 ? 21.671 -18.806 2.092 1.00 89.25 276 SER A O 1
ATOM 2091 N N . GLY A 1 277 ? 20.040 -18.543 3.599 1.00 89.25 277 GLY A N 1
ATOM 2092 C CA . GLY A 1 277 ? 20.457 -17.189 3.980 1.00 89.25 277 GLY A CA 1
ATOM 2093 C C . GLY A 1 277 ? 20.167 -16.127 2.916 1.00 89.25 277 GLY A C 1
ATOM 2094 O O . GLY A 1 277 ? 20.911 -15.155 2.822 1.00 89.25 277 GLY A O 1
ATOM 2095 N N . PHE A 1 278 ? 19.092 -16.304 2.142 1.00 96.56 278 PHE A N 1
ATOM 2096 C CA . PHE A 1 278 ? 18.599 -15.370 1.124 1.00 96.56 278 PHE A CA 1
ATOM 2097 C C . PHE A 1 278 ? 19.608 -15.100 0.002 1.00 96.56 278 PHE A C 1
ATOM 2099 O O . PHE A 1 278 ? 19.760 -13.967 -0.452 1.00 96.56 278 PHE A O 1
ATOM 2106 N N . SER A 1 279 ? 20.314 -16.129 -0.475 1.00 96.00 279 SER A N 1
ATOM 2107 C CA . SER A 1 279 ? 21.038 -15.993 -1.745 1.00 96.00 279 SER A CA 1
ATOM 2108 C C . SER A 1 279 ? 20.053 -15.722 -2.878 1.00 96.00 279 SER A C 1
ATOM 2110 O O . SER A 1 279 ? 18.981 -16.318 -2.894 1.00 96.00 279 SER A O 1
ATOM 2112 N N . SER A 1 280 ? 20.422 -14.855 -3.820 1.00 96.94 280 SER A N 1
ATOM 2113 C CA . SER A 1 280 ? 19.505 -14.375 -4.854 1.00 96.94 280 SER A CA 1
ATOM 2114 C C . SER A 1 280 ? 19.858 -14.833 -6.262 1.00 96.94 280 SER A C 1
ATOM 2116 O O . SER A 1 280 ? 21.025 -15.057 -6.600 1.00 96.94 280 SER A O 1
ATOM 2118 N N . SER A 1 281 ? 18.827 -14.888 -7.096 1.00 97.81 281 SER A N 1
ATOM 2119 C CA . SER A 1 281 ? 18.916 -14.861 -8.549 1.00 97.81 281 SER A CA 1
ATOM 2120 C C . SER A 1 281 ? 17.939 -13.817 -9.102 1.00 97.81 281 SER A C 1
ATOM 2122 O O . SER A 1 281 ? 17.059 -13.341 -8.384 1.00 97.81 281 SER A O 1
ATOM 2124 N N . VAL A 1 282 ? 18.133 -13.390 -10.350 1.00 98.56 282 VAL A N 1
ATOM 2125 C CA . VAL A 1 282 ? 17.205 -12.454 -11.001 1.00 98.56 282 VAL A CA 1
ATOM 2126 C C . VAL A 1 282 ? 16.028 -13.257 -11.538 1.00 98.56 282 VAL A C 1
ATOM 2128 O O . VAL A 1 282 ? 16.238 -14.139 -12.368 1.00 98.56 282 VAL A O 1
ATOM 2131 N N . LEU A 1 283 ? 14.826 -12.940 -11.058 1.00 98.69 283 LEU A N 1
ATOM 2132 C CA . LEU A 1 283 ? 13.574 -13.526 -11.532 1.00 98.69 283 LEU A CA 1
ATOM 2133 C C . LEU A 1 283 ? 13.079 -12.781 -12.775 1.00 98.69 283 LEU A C 1
ATOM 2135 O O . LEU A 1 283 ? 12.745 -13.391 -13.783 1.00 98.69 283 LEU A O 1
ATOM 2139 N N . PHE A 1 284 ? 13.065 -11.449 -12.699 1.00 98.75 284 PHE A N 1
ATOM 2140 C CA . PHE A 1 284 ? 12.575 -10.581 -13.762 1.00 98.75 284 PHE A CA 1
ATOM 2141 C C . PHE A 1 284 ? 13.374 -9.276 -13.791 1.00 98.75 284 PHE A C 1
ATOM 2143 O O . PHE A 1 284 ? 13.700 -8.723 -12.738 1.00 98.75 284 PHE A O 1
ATOM 2150 N N . ASP A 1 285 ? 13.711 -8.802 -14.988 1.00 97.25 285 ASP A N 1
ATOM 2151 C CA . ASP A 1 285 ? 14.638 -7.689 -15.228 1.00 97.25 285 ASP A CA 1
ATOM 2152 C C . ASP A 1 285 ? 14.135 -6.790 -16.367 1.00 97.25 285 ASP A C 1
ATOM 2154 O O . ASP A 1 285 ? 13.128 -7.094 -17.006 1.00 97.25 285 ASP A O 1
ATOM 2158 N N . GLY A 1 286 ? 14.863 -5.712 -16.655 1.00 95.62 286 GLY A N 1
ATOM 2159 C CA . GLY A 1 286 ? 14.545 -4.785 -17.743 1.00 95.62 286 GLY A CA 1
ATOM 2160 C C . GLY A 1 286 ? 13.486 -3.746 -17.383 1.00 95.62 286 GLY A C 1
ATOM 2161 O O . GLY A 1 286 ? 12.955 -3.100 -18.281 1.00 95.62 286 GLY A O 1
ATOM 2162 N N . ILE A 1 287 ? 13.188 -3.581 -16.092 1.00 97.88 287 ILE A N 1
ATOM 2163 C CA . ILE A 1 287 ? 12.302 -2.529 -15.596 1.00 97.88 287 ILE A CA 1
ATOM 2164 C C . ILE A 1 287 ? 13.125 -1.242 -15.469 1.00 97.88 287 ILE A C 1
ATOM 2166 O O . ILE A 1 287 ? 14.174 -1.233 -14.815 1.00 97.88 287 ILE A O 1
ATOM 2170 N N . GLU A 1 288 ? 12.664 -0.147 -16.074 1.00 95.44 288 GLU A N 1
ATOM 2171 C CA . GLU A 1 288 ? 13.323 1.148 -15.911 1.00 95.44 288 GLU A CA 1
ATOM 2172 C C . GLU A 1 288 ? 13.317 1.601 -14.440 1.00 95.44 288 GLU A C 1
ATOM 2174 O O . GLU A 1 288 ? 12.435 1.243 -13.655 1.00 95.44 288 GLU A O 1
ATOM 2179 N N . GLY A 1 289 ? 14.317 2.388 -14.041 1.00 94.50 289 GLY A N 1
ATOM 2180 C CA . GLY A 1 289 ? 14.393 2.981 -12.708 1.00 94.50 289 GLY A CA 1
ATOM 2181 C C . GLY A 1 289 ? 14.778 4.450 -12.754 1.00 94.50 289 GLY A C 1
ATOM 2182 O O . GLY A 1 289 ? 15.374 4.933 -13.717 1.00 94.50 289 GLY A O 1
ATOM 2183 N N . ALA A 1 290 ? 14.444 5.177 -11.691 1.00 93.19 290 ALA A N 1
ATOM 2184 C CA . ALA A 1 290 ? 14.734 6.600 -11.581 1.00 93.19 290 ALA A CA 1
ATOM 2185 C C . ALA A 1 290 ? 15.070 6.997 -10.138 1.00 93.19 290 ALA A C 1
ATOM 2187 O O . ALA A 1 290 ? 15.312 6.171 -9.263 1.00 93.19 290 ALA A O 1
ATOM 2188 N N . ASP A 1 291 ? 15.179 8.301 -9.872 1.00 89.12 291 ASP A N 1
ATOM 2189 C CA . ASP A 1 291 ? 15.409 8.824 -8.520 1.00 89.12 291 ASP A CA 1
ATOM 2190 C C . ASP A 1 291 ? 14.120 8.983 -7.697 1.00 89.12 291 ASP A C 1
ATOM 2192 O O . ASP A 1 291 ? 14.155 9.457 -6.556 1.00 89.12 291 ASP A O 1
ATOM 2196 N N . GLY A 1 292 ? 12.994 8.570 -8.273 1.00 91.75 292 GLY A N 1
ATOM 2197 C CA . GLY A 1 292 ? 11.684 8.438 -7.656 1.00 91.75 292 GLY A CA 1
ATOM 2198 C C . GLY A 1 292 ? 10.712 7.750 -8.609 1.00 91.75 292 GLY A C 1
ATOM 2199 O O . GLY A 1 292 ? 11.005 7.611 -9.792 1.00 91.75 292 GLY A O 1
ATOM 2200 N N . HIS A 1 293 ? 9.539 7.388 -8.095 1.00 97.12 293 HIS A N 1
ATOM 2201 C CA . HIS A 1 293 ? 8.498 6.679 -8.852 1.00 97.12 293 HIS A CA 1
ATOM 2202 C C . HIS A 1 293 ? 8.924 5.284 -9.342 1.00 97.12 293 HIS A C 1
ATOM 2204 O O . HIS A 1 293 ? 8.599 4.873 -10.450 1.00 97.12 293 HIS A O 1
ATOM 2210 N N . ASP A 1 294 ? 9.632 4.540 -8.494 1.00 97.06 294 ASP A N 1
ATOM 2211 C CA . ASP A 1 294 ? 10.077 3.172 -8.794 1.00 97.06 294 ASP A CA 1
ATOM 2212 C C . ASP A 1 294 ? 9.021 2.098 -8.472 1.00 97.06 294 ASP A C 1
ATOM 2214 O O . ASP A 1 294 ? 9.274 0.914 -8.686 1.00 97.06 294 ASP A O 1
ATOM 2218 N N . GLY A 1 295 ? 7.856 2.478 -7.927 1.00 98.06 295 GLY A N 1
ATOM 2219 C CA . GLY A 1 295 ? 6.856 1.533 -7.423 1.00 98.06 295 GLY A CA 1
ATOM 2220 C C . GLY A 1 295 ? 7.443 0.615 -6.345 1.00 98.06 295 GLY A C 1
ATOM 2221 O O . GLY A 1 295 ? 7.892 1.083 -5.293 1.00 98.06 295 GLY A O 1
ATOM 2222 N N . GLY A 1 296 ? 7.449 -0.690 -6.623 1.00 98.06 296 GLY A N 1
ATOM 2223 C CA . GLY A 1 296 ? 8.235 -1.696 -5.914 1.00 98.06 296 GLY A CA 1
ATOM 2224 C C . GLY A 1 296 ? 7.470 -2.584 -4.940 1.00 98.06 296 GLY A C 1
ATOM 2225 O O . GLY A 1 296 ? 8.093 -3.336 -4.185 1.00 98.06 296 GLY A O 1
ATOM 2226 N N . ARG A 1 297 ? 6.134 -2.511 -4.907 1.00 98.75 297 ARG A N 1
ATOM 2227 C CA . ARG A 1 297 ? 5.316 -3.414 -4.089 1.00 98.75 297 ARG A CA 1
ATOM 2228 C C . ARG A 1 297 ? 5.250 -4.771 -4.766 1.00 98.75 297 ARG A C 1
ATOM 2230 O O . ARG A 1 297 ? 4.989 -4.833 -5.956 1.00 98.75 297 ARG A O 1
ATOM 2237 N N . LEU A 1 298 ? 5.440 -5.832 -3.987 1.00 98.69 298 LEU A N 1
ATOM 2238 C CA . LEU A 1 298 ? 5.185 -7.208 -4.401 1.00 98.69 298 LEU A CA 1
ATOM 2239 C C . LEU A 1 298 ? 3.997 -7.752 -3.616 1.00 98.69 298 LEU A C 1
ATOM 2241 O O . LEU A 1 298 ? 3.914 -7.508 -2.409 1.00 98.69 298 LEU A O 1
ATOM 2245 N N . ALA A 1 299 ? 3.121 -8.493 -4.284 1.00 97.81 299 ALA A N 1
ATOM 2246 C CA . ALA A 1 299 ? 2.029 -9.215 -3.646 1.00 97.81 299 ALA A CA 1
ATOM 2247 C C . ALA A 1 299 ? 1.692 -10.477 -4.455 1.00 97.81 299 ALA A C 1
ATOM 2249 O O . ALA A 1 299 ? 1.890 -10.502 -5.667 1.00 97.81 299 ALA A O 1
ATOM 2250 N N . ILE A 1 300 ? 1.232 -11.531 -3.784 1.00 97.56 300 ILE A N 1
ATOM 2251 C CA . ILE A 1 300 ? 0.919 -12.819 -4.413 1.00 97.56 300 ILE A CA 1
ATOM 2252 C C . ILE A 1 300 ? -0.560 -13.114 -4.208 1.00 97.56 300 ILE A C 1
ATOM 2254 O O . ILE A 1 300 ? -1.055 -12.973 -3.090 1.00 97.56 300 ILE A O 1
ATOM 2258 N N . ASP A 1 301 ? -1.215 -13.570 -5.270 1.00 96.06 301 ASP A N 1
ATOM 2259 C CA . ASP A 1 301 ? -2.542 -14.174 -5.216 1.00 96.06 301 ASP A CA 1
ATOM 2260 C C . ASP A 1 301 ? -2.561 -15.424 -6.098 1.00 96.06 301 ASP A C 1
ATOM 2262 O O . ASP A 1 301 ? -2.149 -15.386 -7.260 1.00 96.06 301 ASP A O 1
ATOM 2266 N N . GLY A 1 302 ? -2.974 -16.551 -5.518 1.00 95.06 302 GLY A N 1
ATOM 2267 C CA . GLY A 1 302 ? -2.887 -17.857 -6.170 1.00 95.06 302 GLY A CA 1
ATOM 2268 C C . GLY A 1 302 ? -1.471 -18.191 -6.660 1.00 95.06 302 GLY A C 1
ATOM 2269 O O . GLY A 1 302 ? -0.528 -18.272 -5.873 1.00 95.06 302 GLY A O 1
ATOM 2270 N N . ASP A 1 303 ? -1.340 -18.413 -7.966 1.00 95.56 303 ASP A N 1
ATOM 2271 C CA . ASP A 1 303 ? -0.103 -18.744 -8.684 1.00 95.56 303 ASP A CA 1
ATOM 2272 C C . ASP A 1 303 ? 0.555 -17.534 -9.376 1.00 95.56 303 ASP A C 1
ATOM 2274 O O . ASP A 1 303 ? 1.495 -17.701 -10.165 1.00 95.56 303 ASP A O 1
ATOM 2278 N N . ALA A 1 304 ? 0.097 -16.318 -9.065 1.00 98.31 304 ALA A N 1
ATOM 2279 C CA . ALA A 1 304 ? 0.571 -15.087 -9.676 1.00 98.31 304 ALA A CA 1
ATOM 2280 C C . ALA A 1 304 ? 1.314 -14.175 -8.684 1.00 98.31 304 ALA A C 1
ATOM 2282 O O . ALA A 1 304 ? 0.838 -13.886 -7.585 1.00 98.31 304 ALA A O 1
ATOM 2283 N N . LEU A 1 305 ? 2.468 -13.662 -9.114 1.00 98.75 305 LEU A N 1
ATOM 2284 C CA . LEU A 1 305 ? 3.206 -12.580 -8.467 1.00 98.75 305 LEU A CA 1
ATOM 2285 C C . LEU A 1 305 ? 2.892 -11.260 -9.176 1.00 98.75 305 LEU A C 1
ATOM 2287 O O . LEU A 1 305 ? 3.195 -11.094 -10.358 1.00 98.75 305 LEU A O 1
ATOM 2291 N N . TYR A 1 306 ? 2.339 -10.307 -8.436 1.00 98.88 306 TYR A N 1
ATOM 2292 C CA . TYR A 1 306 ? 2.080 -8.949 -8.897 1.00 98.88 306 TYR A CA 1
ATOM 2293 C C . TYR A 1 306 ? 3.179 -8.004 -8.414 1.00 98.88 306 TYR A C 1
ATOM 2295 O O . TYR A 1 306 ? 3.637 -8.109 -7.270 1.00 98.88 306 TYR A O 1
ATOM 2303 N N . ALA A 1 307 ? 3.576 -7.060 -9.268 1.00 98.88 307 ALA A N 1
ATOM 2304 C CA . ALA A 1 307 ? 4.544 -6.026 -8.930 1.00 98.88 307 ALA A CA 1
ATOM 2305 C C . ALA A 1 307 ? 4.099 -4.644 -9.416 1.00 98.88 307 ALA A C 1
ATOM 2307 O O . ALA A 1 307 ? 3.722 -4.491 -10.575 1.00 98.88 307 ALA A O 1
ATOM 2308 N N . THR A 1 308 ? 4.174 -3.630 -8.553 1.00 98.88 308 THR A N 1
ATOM 2309 C CA . THR A 1 308 ? 3.916 -2.240 -8.958 1.00 98.88 308 THR A CA 1
ATOM 2310 C C . THR A 1 308 ? 5.171 -1.600 -9.534 1.00 98.88 308 THR A C 1
ATOM 2312 O O . THR A 1 308 ? 6.255 -1.745 -8.964 1.00 98.88 308 THR A O 1
ATOM 2315 N N . VAL A 1 309 ? 5.026 -0.841 -10.619 1.00 98.75 309 VAL A N 1
ATOM 2316 C CA . VAL A 1 309 ? 6.096 -0.018 -11.190 1.00 98.75 309 VAL A CA 1
ATOM 2317 C C . VAL A 1 309 ? 5.548 1.376 -11.481 1.00 98.75 309 VAL A C 1
ATOM 2319 O O . VAL A 1 309 ? 4.519 1.524 -12.135 1.00 98.75 309 VAL A O 1
ATOM 2322 N N . GLY A 1 310 ? 6.208 2.413 -10.967 1.00 98.50 310 GLY A N 1
ATOM 2323 C CA . GLY A 1 310 ? 5.827 3.793 -11.275 1.00 98.50 310 GLY A CA 1
ATOM 2324 C C . GLY A 1 310 ? 6.336 4.249 -12.643 1.00 98.50 310 GLY A C 1
ATOM 2325 O O . GLY A 1 310 ? 7.063 3.532 -13.322 1.00 98.50 310 GLY A O 1
ATOM 2326 N N . ASP A 1 311 ? 5.964 5.461 -13.045 1.00 98.00 311 ASP A N 1
ATOM 2327 C CA . ASP A 1 311 ? 6.312 6.061 -14.338 1.00 98.00 311 ASP A CA 1
ATOM 2328 C C . ASP A 1 311 ? 7.793 6.452 -14.465 1.00 98.00 311 ASP A C 1
ATOM 2330 O O . ASP A 1 311 ? 8.208 7.020 -15.476 1.00 98.00 311 ASP A O 1
ATOM 2334 N N . THR A 1 312 ? 8.611 6.208 -13.433 1.00 94.62 312 THR A N 1
ATOM 2335 C CA . THR A 1 312 ? 10.047 6.532 -13.406 1.00 94.62 312 THR A CA 1
ATOM 2336 C C . THR A 1 312 ? 10.358 7.992 -13.771 1.00 94.62 312 THR A C 1
ATOM 2338 O O . THR A 1 312 ? 11.429 8.311 -14.282 1.00 94.62 312 THR A O 1
ATOM 2341 N N . LYS A 1 313 ? 9.414 8.905 -13.500 1.00 94.12 313 LYS A N 1
ATOM 2342 C CA . LYS A 1 313 ? 9.434 10.329 -13.879 1.00 94.12 313 LYS A CA 1
ATOM 2343 C C . LYS A 1 313 ? 9.418 10.612 -15.381 1.00 94.12 313 LYS A C 1
ATOM 2345 O O . LYS A 1 313 ? 9.709 11.738 -15.788 1.00 94.12 313 LYS A O 1
ATOM 2350 N N . GLU A 1 314 ? 8.971 9.654 -16.180 1.00 95.81 314 GLU A N 1
ATOM 2351 C CA . GLU A 1 314 ? 8.629 9.822 -17.589 1.00 95.81 314 GLU A CA 1
ATOM 2352 C C . GLU A 1 314 ? 7.126 9.549 -17.778 1.00 95.81 314 GLU A C 1
ATOM 2354 O O . GLU A 1 314 ? 6.743 8.506 -18.306 1.00 95.81 314 GLU A O 1
ATOM 2359 N N . PRO A 1 315 ? 6.235 10.484 -17.378 1.00 96.69 315 PRO A N 1
ATOM 2360 C CA . PRO A 1 315 ? 4.798 10.222 -17.282 1.00 96.69 315 PRO A CA 1
ATOM 2361 C C . PRO A 1 315 ? 4.164 9.675 -18.559 1.00 96.69 315 PRO A C 1
ATOM 2363 O O . PRO A 1 315 ? 3.237 8.883 -18.504 1.00 96.69 315 PRO A O 1
ATOM 2366 N N . GLN A 1 316 ? 4.654 10.085 -19.732 1.00 97.38 316 GLN A N 1
ATOM 2367 C CA . GLN A 1 316 ? 4.093 9.639 -21.011 1.00 97.38 316 GLN A CA 1
ATOM 2368 C C . GLN A 1 316 ? 4.300 8.140 -21.271 1.00 97.38 316 GLN A C 1
ATOM 2370 O O . GLN A 1 316 ? 3.515 7.568 -22.025 1.00 97.38 316 GLN A O 1
ATOM 2375 N N . SER A 1 317 ? 5.310 7.515 -20.658 1.00 96.12 317 SER A N 1
ATOM 2376 C CA . SER A 1 317 ? 5.573 6.077 -20.784 1.00 96.12 317 SER A CA 1
ATOM 2377 C C . SER A 1 317 ? 4.457 5.232 -20.174 1.00 96.12 317 SER A C 1
ATOM 2379 O O . SER A 1 317 ? 4.154 4.174 -20.710 1.00 96.12 317 SER A O 1
ATOM 2381 N N . ALA A 1 318 ? 3.762 5.746 -19.150 1.00 98.00 318 ALA A N 1
ATOM 2382 C CA . ALA A 1 318 ? 2.632 5.062 -18.518 1.00 98.00 318 ALA A CA 1
ATOM 2383 C C . ALA A 1 318 ? 1.474 4.775 -19.489 1.00 98.00 318 ALA A C 1
ATOM 2385 O O . ALA A 1 318 ? 0.661 3.900 -19.228 1.00 98.00 318 ALA A O 1
ATOM 2386 N N . GLN A 1 319 ? 1.389 5.489 -20.619 1.00 98.06 319 GLN A N 1
ATOM 2387 C CA . GLN A 1 319 ? 0.363 5.285 -21.648 1.00 98.06 319 GLN A CA 1
ATOM 2388 C C . GLN A 1 319 ? 0.784 4.301 -22.752 1.00 98.06 319 GLN A C 1
ATOM 2390 O O . GLN A 1 319 ? 0.013 4.082 -23.688 1.00 98.06 319 GLN A O 1
ATOM 2395 N N . ASP A 1 320 ? 1.994 3.743 -22.686 1.00 97.56 320 ASP A N 1
ATOM 2396 C CA . ASP A 1 320 ? 2.473 2.723 -23.616 1.00 97.56 320 ASP A CA 1
ATOM 2397 C C . ASP A 1 320 ? 2.461 1.348 -22.928 1.00 97.56 320 ASP A C 1
ATOM 2399 O O . ASP A 1 320 ? 3.366 1.059 -22.145 1.00 97.56 320 ASP A O 1
ATOM 2403 N N . PRO A 1 321 ? 1.497 0.457 -23.237 1.00 96.75 321 PRO A N 1
ATOM 2404 C CA . PRO A 1 321 ? 1.455 -0.879 -22.644 1.00 96.75 321 PRO A CA 1
ATOM 2405 C C . PRO A 1 321 ? 2.638 -1.764 -23.076 1.00 96.75 321 PRO A C 1
ATOM 2407 O O . PRO A 1 321 ? 2.786 -2.868 -22.562 1.00 96.75 321 PRO A O 1
ATOM 2410 N N . SER A 1 322 ? 3.491 -1.318 -24.011 1.00 97.56 322 SER A N 1
ATOM 2411 C CA . SER A 1 322 ? 4.763 -1.976 -24.353 1.00 97.56 322 SER A CA 1
ATOM 2412 C C . SER A 1 322 ? 5.927 -1.586 -23.431 1.00 97.56 322 SER A C 1
ATOM 2414 O O . SER A 1 322 ? 6.979 -2.225 -23.496 1.00 97.56 322 SER A O 1
ATOM 2416 N N . SER A 1 323 ? 5.764 -0.551 -22.599 1.00 96.69 323 SER A N 1
ATOM 2417 C CA . SER A 1 323 ? 6.728 -0.143 -21.572 1.00 96.69 323 SER A CA 1
ATOM 2418 C C . SER A 1 323 ? 6.480 -0.898 -20.261 1.00 96.69 323 SER A C 1
ATOM 2420 O O . SER A 1 323 ? 5.373 -1.358 -19.989 1.00 96.69 323 SER A O 1
ATOM 2422 N N . LEU A 1 324 ? 7.521 -1.020 -19.432 1.00 97.81 324 LEU A N 1
ATOM 2423 C CA . LEU A 1 324 ? 7.413 -1.511 -18.055 1.00 97.81 324 LEU A CA 1
ATOM 2424 C C . LEU A 1 324 ? 7.345 -0.367 -17.034 1.00 97.81 324 LEU A C 1
ATOM 2426 O O . LEU A 1 324 ? 7.482 -0.612 -15.840 1.00 97.81 324 LEU A O 1
ATOM 2430 N N . SER A 1 325 ? 7.118 0.863 -17.491 1.00 97.25 325 SER A N 1
ATOM 2431 C CA . SER A 1 325 ? 7.018 2.064 -16.670 1.00 97.25 325 SER A CA 1
ATOM 2432 C C . SER A 1 325 ? 5.558 2.494 -16.517 1.00 97.25 325 SER A C 1
ATOM 2434 O O . SER A 1 325 ? 4.828 2.585 -17.500 1.00 97.25 325 SER A O 1
ATOM 2436 N N . GLY A 1 326 ? 5.124 2.767 -15.286 1.00 98.62 326 GLY A N 1
ATOM 2437 C CA . GLY A 1 326 ? 3.745 3.166 -14.988 1.00 98.62 326 GLY A CA 1
ATOM 2438 C C . GLY A 1 326 ? 2.731 2.034 -15.170 1.00 98.62 326 GLY A C 1
ATOM 2439 O O . GLY A 1 326 ? 1.655 2.238 -15.738 1.00 98.62 326 GLY A O 1
ATOM 2440 N N . VAL A 1 327 ? 3.086 0.835 -14.705 1.00 98.88 327 VAL A N 1
ATOM 2441 C CA . VAL A 1 327 ? 2.326 -0.407 -14.897 1.00 98.88 327 VAL A CA 1
ATOM 2442 C C . VAL A 1 327 ? 2.197 -1.204 -13.601 1.00 98.88 327 VAL A C 1
ATOM 2444 O O . VAL A 1 327 ? 3.004 -1.079 -12.675 1.00 98.88 327 VAL A O 1
ATOM 2447 N N . VAL A 1 328 ? 1.224 -2.112 -13.567 1.00 98.94 328 VAL A N 1
ATOM 2448 C CA . VAL A 1 328 ? 1.286 -3.289 -12.694 1.00 98.94 328 VAL A CA 1
ATOM 2449 C C . VAL A 1 328 ? 1.677 -4.487 -13.546 1.00 98.94 328 VAL A C 1
ATOM 2451 O O . VAL A 1 328 ? 1.060 -4.772 -14.571 1.00 98.94 328 VAL A O 1
ATOM 2454 N N . ILE A 1 329 ? 2.725 -5.187 -13.126 1.00 98.75 329 ILE A N 1
ATOM 2455 C CA . ILE A 1 329 ? 3.227 -6.412 -13.748 1.00 98.75 329 ILE A CA 1
ATOM 2456 C C . ILE A 1 329 ? 2.554 -7.612 -13.079 1.00 98.75 329 ILE A C 1
ATOM 2458 O O . ILE A 1 329 ? 2.393 -7.614 -11.858 1.00 98.75 329 ILE A O 1
ATOM 2462 N N . ARG A 1 330 ? 2.227 -8.654 -13.851 1.00 98.81 330 ARG A N 1
ATOM 2463 C CA . ARG A 1 330 ? 1.801 -9.960 -13.328 1.00 98.81 330 ARG A CA 1
ATOM 2464 C C . ARG A 1 330 ? 2.600 -11.097 -13.959 1.00 98.81 330 ARG A C 1
ATOM 2466 O O . ARG A 1 330 ? 2.559 -11.313 -15.173 1.00 98.81 330 ARG A O 1
ATOM 2473 N N . LEU A 1 331 ? 3.301 -11.841 -13.115 1.00 98.88 331 LEU A N 1
ATOM 2474 C CA . LEU A 1 331 ? 4.125 -12.991 -13.472 1.00 98.88 331 LEU A CA 1
ATOM 2475 C C . LEU A 1 331 ? 3.553 -14.261 -12.843 1.00 98.88 331 LEU A C 1
ATOM 2477 O O . LEU A 1 331 ? 2.831 -14.208 -11.854 1.00 98.88 331 LEU A O 1
ATOM 2481 N N . THR A 1 332 ? 3.926 -15.409 -13.386 1.00 98.75 332 THR A N 1
ATOM 2482 C CA . THR A 1 332 ? 3.919 -16.673 -12.643 1.00 98.75 332 THR A CA 1
ATOM 2483 C C . THR A 1 332 ? 4.950 -16.625 -11.510 1.00 98.75 332 THR A C 1
ATOM 2485 O O . THR A 1 332 ? 5.896 -15.833 -11.552 1.00 98.75 332 THR A O 1
ATOM 2488 N N . LEU A 1 333 ? 4.817 -17.505 -10.516 1.00 98.38 333 LEU A N 1
ATOM 2489 C CA . LEU A 1 333 ? 5.796 -17.631 -9.424 1.00 98.38 333 LEU A CA 1
ATOM 2490 C C . LEU A 1 333 ? 7.208 -18.050 -9.896 1.00 98.38 333 LEU A C 1
ATOM 2492 O O . LEU A 1 333 ? 8.178 -17.790 -9.188 1.00 98.38 333 LEU A O 1
ATOM 2496 N N . ASP A 1 334 ? 7.335 -18.607 -11.106 1.00 97.25 334 ASP A N 1
ATOM 2497 C CA . ASP A 1 334 ? 8.617 -18.931 -11.758 1.00 97.25 334 ASP A CA 1
ATOM 2498 C C . ASP A 1 334 ? 9.190 -17.760 -12.597 1.00 97.25 334 ASP A C 1
ATOM 2500 O O . ASP A 1 334 ? 10.240 -17.899 -13.224 1.00 97.25 334 ASP A O 1
ATOM 2504 N N . GLY A 1 335 ? 8.517 -16.601 -12.635 1.00 97.69 335 GLY A N 1
ATOM 2505 C CA . GLY A 1 335 ? 9.026 -15.368 -13.255 1.00 97.69 335 GLY A CA 1
ATOM 2506 C C . GLY A 1 335 ? 8.636 -15.132 -14.715 1.00 97.69 335 GLY A C 1
ATOM 2507 O O . GLY A 1 335 ? 8.901 -14.058 -15.253 1.00 97.69 335 GLY A O 1
ATOM 2508 N N . GLU A 1 336 ? 7.966 -16.087 -15.359 1.00 98.25 336 GLU A N 1
ATOM 2509 C CA . GLU A 1 336 ? 7.425 -15.901 -16.711 1.00 98.25 336 GLU A CA 1
ATOM 2510 C C . GLU A 1 336 ? 6.150 -15.043 -16.680 1.00 98.25 336 GLU A C 1
ATOM 2512 O O . GLU A 1 336 ? 5.403 -15.128 -15.700 1.00 98.25 336 GLU A O 1
ATOM 2517 N N . PRO A 1 337 ? 5.834 -14.268 -17.738 1.00 98.50 337 PRO A N 1
ATOM 2518 C CA . PRO A 1 337 ? 4.547 -13.589 -17.857 1.00 98.50 337 PRO A CA 1
ATOM 2519 C C . PRO A 1 337 ? 3.368 -14.533 -17.607 1.00 98.50 337 PRO A C 1
ATOM 2521 O O . PRO A 1 337 ? 3.338 -15.651 -18.128 1.00 98.50 337 PRO A O 1
ATOM 2524 N N . HIS A 1 338 ? 2.395 -14.094 -16.807 1.00 98.44 338 HIS A N 1
ATOM 2525 C CA . HIS A 1 338 ? 1.245 -14.934 -16.486 1.00 98.44 338 HIS A CA 1
ATOM 2526 C C . HIS A 1 338 ? 0.433 -15.246 -17.762 1.00 98.44 338 HIS A C 1
ATOM 2528 O O . HIS A 1 338 ? 0.160 -14.329 -18.538 1.00 98.44 338 HIS A O 1
ATOM 2534 N N . PRO A 1 339 ? 0.018 -16.506 -18.008 1.00 97.25 339 PRO A N 1
ATOM 2535 C CA . PRO A 1 339 ? -0.606 -16.912 -19.275 1.00 97.25 339 PRO A CA 1
ATOM 2536 C C . PRO A 1 339 ? -1.936 -16.213 -19.577 1.00 97.25 339 PRO A C 1
ATOM 2538 O O . PRO A 1 339 ? -2.306 -16.096 -20.742 1.00 97.25 339 PRO A O 1
ATOM 2541 N N . ASP A 1 340 ? -2.632 -15.742 -18.543 1.00 96.56 340 ASP A N 1
ATOM 2542 C CA . ASP A 1 340 ? -3.892 -15.002 -18.678 1.00 96.56 340 ASP A CA 1
ATOM 2543 C C . ASP A 1 340 ? -3.685 -13.479 -18.788 1.00 96.56 340 ASP A C 1
ATOM 2545 O O . ASP A 1 340 ? -4.624 -12.713 -18.556 1.00 96.56 340 ASP A O 1
ATOM 2549 N N . ASN A 1 341 ? -2.450 -13.005 -19.012 1.00 98.25 341 ASN A N 1
ATOM 2550 C CA . ASN A 1 341 ? -2.189 -11.578 -19.208 1.00 98.25 341 ASN A CA 1
ATOM 2551 C C . ASN A 1 341 ? -2.865 -11.054 -20.485 1.00 98.25 341 ASN A C 1
ATOM 2553 O O . ASN A 1 341 ? -3.019 -11.796 -21.455 1.00 98.25 341 ASN A O 1
ATOM 2557 N N . PRO A 1 342 ? -3.275 -9.774 -20.481 1.00 97.62 342 PRO A N 1
ATOM 2558 C CA . PRO A 1 342 ? -4.076 -9.186 -21.553 1.00 97.62 342 PRO A CA 1
ATOM 2559 C C . PRO A 1 342 ? -3.302 -8.950 -22.858 1.00 97.62 342 PRO A C 1
ATOM 2561 O O . PRO A 1 342 ? -3.933 -8.840 -23.904 1.00 97.62 342 PRO A O 1
ATOM 2564 N N . PHE A 1 343 ? -1.966 -8.874 -22.817 1.00 97.31 343 PHE A N 1
ATOM 2565 C CA . PHE A 1 343 ? -1.137 -8.499 -23.967 1.00 97.31 343 PHE A CA 1
ATOM 2566 C C . PHE A 1 343 ? -0.244 -9.650 -24.446 1.00 97.31 343 PHE A C 1
ATOM 2568 O O . PHE A 1 343 ? 0.331 -10.383 -23.641 1.00 97.31 343 PHE A O 1
ATOM 2575 N N . ASP A 1 344 ? -0.074 -9.781 -25.765 1.00 90.62 344 ASP A N 1
ATOM 2576 C CA . ASP A 1 344 ? 0.650 -10.890 -26.406 1.00 90.62 344 ASP A CA 1
ATOM 2577 C C . ASP A 1 344 ? 1.961 -10.487 -27.119 1.00 90.62 344 ASP A C 1
ATOM 2579 O O . ASP A 1 344 ? 2.472 -11.213 -27.974 1.00 90.62 344 ASP A O 1
ATOM 2583 N N . GLY A 1 345 ? 2.574 -9.365 -26.729 1.00 87.81 345 GLY A N 1
ATOM 2584 C CA . GLY A 1 345 ? 3.845 -8.870 -27.273 1.00 87.81 345 GLY A CA 1
ATOM 2585 C C . GLY A 1 345 ? 3.686 -7.928 -28.468 1.00 87.81 345 GLY A C 1
ATOM 2586 O O . GLY A 1 345 ? 4.455 -6.975 -28.582 1.00 87.81 345 GLY A O 1
ATOM 2587 N N . ASP A 1 346 ? 2.691 -8.161 -29.331 1.00 88.06 346 ASP A N 1
ATOM 2588 C CA . ASP A 1 346 ? 2.363 -7.260 -30.447 1.00 88.06 346 ASP A CA 1
ATOM 2589 C C . ASP A 1 346 ? 1.438 -6.109 -29.993 1.00 88.06 346 ASP A C 1
ATOM 2591 O O . ASP A 1 346 ? 1.509 -5.007 -30.542 1.00 88.06 346 ASP A O 1
ATOM 2595 N N . GLU A 1 347 ? 0.590 -6.355 -28.987 1.00 91.69 347 GLU A N 1
ATOM 2596 C CA . GLU A 1 347 ? -0.386 -5.391 -28.440 1.00 91.69 347 GLU A CA 1
ATOM 2597 C C . GLU A 1 347 ? 0.091 -4.684 -27.154 1.00 91.69 347 GLU A C 1
ATOM 2599 O O . GLU A 1 347 ? -0.529 -3.724 -26.702 1.00 91.69 347 GLU A O 1
ATOM 2604 N N . GLY A 1 348 ? 1.205 -5.139 -26.582 1.00 96.69 348 GLY A N 1
ATOM 2605 C CA . GLY A 1 348 ? 1.786 -4.649 -25.333 1.00 96.69 348 GLY A CA 1
ATOM 2606 C C . GLY A 1 348 ? 2.788 -5.656 -24.769 1.00 96.69 348 GLY A C 1
ATOM 2607 O O . GLY A 1 348 ? 2.908 -6.779 -25.264 1.00 96.69 348 GLY A O 1
ATOM 2608 N N . HIS A 1 349 ? 3.525 -5.278 -23.731 1.00 98.31 349 HIS A N 1
ATOM 2609 C CA . HIS A 1 349 ? 4.508 -6.149 -23.108 1.00 98.31 349 HIS A CA 1
ATOM 2610 C C . HIS A 1 349 ? 3.788 -7.299 -22.381 1.00 98.31 349 HIS A C 1
ATOM 2612 O O . HIS A 1 349 ? 2.897 -7.047 -21.571 1.00 98.31 349 HIS A O 1
ATOM 2618 N N . PRO A 1 350 ? 4.180 -8.571 -22.592 1.00 98.31 350 PRO A N 1
ATOM 2619 C CA . PRO A 1 350 ? 3.401 -9.721 -22.125 1.00 98.31 350 PRO A CA 1
ATOM 2620 C C . PRO A 1 350 ? 3.280 -9.813 -20.600 1.00 98.31 350 PRO A C 1
ATOM 2622 O O . PRO A 1 350 ? 2.382 -10.471 -20.091 1.00 98.31 350 PRO A O 1
ATOM 2625 N N . ALA A 1 351 ? 4.186 -9.174 -19.856 1.00 98.56 351 ALA A N 1
ATOM 2626 C CA . ALA A 1 351 ? 4.155 -9.139 -18.393 1.00 98.56 351 ALA A CA 1
ATOM 2627 C C . ALA A 1 351 ? 3.195 -8.081 -17.807 1.00 98.56 351 ALA A C 1
ATOM 2629 O O . ALA A 1 351 ? 2.912 -8.130 -16.612 1.00 98.56 351 ALA A O 1
ATOM 2630 N N . VAL A 1 352 ? 2.717 -7.125 -18.610 1.00 98.81 352 VAL A N 1
ATOM 2631 C CA . VAL A 1 352 ? 1.862 -6.027 -18.135 1.00 98.81 352 VAL A CA 1
ATOM 2632 C C . VAL A 1 352 ? 0.451 -6.549 -17.866 1.00 98.81 352 VAL A C 1
ATOM 2634 O O . VAL A 1 352 ? -0.156 -7.202 -18.714 1.00 98.81 352 VAL A O 1
ATOM 2637 N N . TYR A 1 353 ? -0.058 -6.255 -16.670 1.00 98.81 353 TYR A N 1
ATOM 2638 C CA . TYR A 1 353 ? -1.426 -6.540 -16.242 1.00 98.81 353 TYR A CA 1
ATOM 2639 C C . TYR A 1 353 ? -2.323 -5.313 -16.417 1.00 98.81 353 TYR A C 1
ATOM 2641 O O . TYR A 1 353 ? -3.370 -5.422 -17.047 1.00 98.81 353 TYR A O 1
ATOM 2649 N N . THR A 1 354 ? -1.887 -4.149 -15.933 1.00 98.88 354 THR A N 1
ATOM 2650 C CA . THR A 1 354 ? -2.545 -2.841 -16.117 1.00 98.88 354 THR A CA 1
ATOM 2651 C C . THR A 1 354 ? -1.512 -1.759 -16.395 1.00 98.88 354 THR A C 1
ATOM 2653 O O . THR A 1 354 ? -0.333 -1.924 -16.069 1.00 98.88 354 THR A O 1
ATOM 2656 N N . TYR A 1 355 ? -1.941 -0.655 -17.001 1.00 98.88 355 TYR A N 1
ATOM 2657 C CA . TYR A 1 355 ? -1.082 0.477 -17.353 1.00 98.88 355 TYR A CA 1
ATOM 2658 C C . TYR A 1 355 ? -1.784 1.810 -17.072 1.00 98.88 355 TYR A C 1
ATOM 2660 O O . TYR A 1 355 ? -2.941 1.836 -16.661 1.00 98.88 355 TYR A O 1
ATOM 2668 N N . GLY A 1 356 ? -1.091 2.926 -17.280 1.00 98.62 356 GLY A N 1
ATOM 2669 C CA . GLY A 1 356 ? -1.616 4.256 -16.976 1.00 98.62 356 GLY A CA 1
ATOM 2670 C C . GLY A 1 356 ? -1.480 4.624 -15.504 1.00 98.62 356 GLY A C 1
ATOM 2671 O O . GLY A 1 356 ? -2.336 5.329 -14.988 1.00 98.62 356 GLY A O 1
ATOM 2672 N N . HIS A 1 357 ? -0.420 4.153 -14.842 1.00 98.81 357 HIS A N 1
ATOM 2673 C CA . HIS A 1 357 ? -0.126 4.454 -13.442 1.00 98.81 357 HIS A CA 1
ATOM 2674 C C . HIS A 1 357 ? 1.024 5.459 -13.297 1.00 98.81 357 HIS A C 1
ATOM 2676 O O . HIS A 1 357 ? 2.001 5.446 -14.047 1.00 98.81 357 HIS A O 1
ATOM 2682 N N . ARG A 1 358 ? 0.956 6.305 -12.275 1.00 98.69 358 ARG A N 1
ATOM 2683 C CA . ARG A 1 358 ? 1.997 7.235 -11.845 1.00 98.69 358 ARG A CA 1
ATOM 2684 C C . ARG A 1 358 ? 3.002 6.593 -10.904 1.00 98.69 358 ARG A C 1
ATOM 2686 O O . ARG A 1 358 ? 4.190 6.560 -11.206 1.00 98.69 358 ARG A O 1
ATOM 2693 N N . ASN A 1 359 ? 2.575 6.168 -9.716 1.00 98.56 359 ASN A N 1
ATOM 2694 C CA . ASN A 1 359 ? 3.474 5.572 -8.717 1.00 98.56 359 ASN A CA 1
ATOM 2695 C C . ASN A 1 359 ? 2.711 4.722 -7.683 1.00 98.56 359 ASN A C 1
ATOM 2697 O O . ASN A 1 359 ? 2.552 5.151 -6.533 1.00 98.56 359 ASN A O 1
ATOM 2701 N N . PRO A 1 360 ? 2.232 3.529 -8.076 1.00 98.75 360 PRO A N 1
ATOM 2702 C CA . PRO A 1 360 ? 1.509 2.632 -7.187 1.00 98.75 360 PRO A CA 1
ATOM 2703 C C . PRO A 1 360 ? 2.441 2.019 -6.132 1.00 98.75 360 PRO A C 1
ATOM 2705 O O . PRO A 1 360 ? 3.552 1.567 -6.427 1.00 98.75 360 PRO A O 1
ATOM 2708 N N . GLN A 1 361 ? 2.005 2.012 -4.871 1.00 98.44 361 GLN A N 1
ATOM 2709 C CA . GLN A 1 361 ? 2.829 1.653 -3.699 1.00 98.44 361 GLN A CA 1
ATOM 2710 C C . GLN A 1 361 ? 2.231 0.525 -2.840 1.00 98.44 361 GLN A C 1
ATOM 2712 O O . GLN A 1 361 ? 2.936 -0.065 -2.002 1.00 98.44 361 GLN A O 1
ATOM 2717 N N . GLY A 1 362 ? 0.957 0.199 -3.051 1.00 98.44 362 GLY A N 1
ATOM 2718 C CA . GLY A 1 362 ? 0.248 -0.877 -2.370 1.00 98.44 362 GLY A CA 1
ATOM 2719 C C . GLY A 1 362 ? -0.517 -1.766 -3.340 1.00 98.44 362 GLY A C 1
ATOM 2720 O O . GLY A 1 362 ? -0.944 -1.317 -4.398 1.00 98.44 362 GLY A O 1
ATOM 2721 N N . LEU A 1 363 ? -0.660 -3.032 -2.950 1.00 98.75 363 LEU A N 1
ATOM 2722 C CA . LEU A 1 363 ? -1.482 -4.046 -3.600 1.00 98.75 363 LEU A CA 1
ATOM 2723 C C . LEU A 1 363 ? -2.198 -4.836 -2.504 1.00 98.75 363 LEU A C 1
ATOM 2725 O O . LEU A 1 363 ? -1.553 -5.223 -1.527 1.00 98.75 363 LEU A O 1
ATOM 2729 N N . ALA A 1 364 ? -3.494 -5.068 -2.663 1.00 98.12 364 ALA A N 1
ATOM 2730 C CA . ALA A 1 364 ? -4.306 -5.893 -1.775 1.00 98.12 364 ALA A CA 1
ATOM 2731 C C . ALA A 1 364 ? -5.294 -6.719 -2.603 1.00 98.12 364 ALA A C 1
ATOM 2733 O O . ALA A 1 364 ? -5.692 -6.294 -3.682 1.00 98.12 364 ALA A O 1
ATOM 2734 N N . PHE A 1 365 ? -5.700 -7.881 -2.100 1.00 97.69 365 PHE A N 1
ATOM 2735 C CA . PHE A 1 365 ? -6.616 -8.775 -2.807 1.00 97.69 365 PHE A CA 1
ATOM 2736 C C . PHE A 1 365 ? -7.861 -9.026 -1.979 1.00 97.69 365 PHE A C 1
ATOM 2738 O O . PHE A 1 365 ? -7.767 -9.198 -0.761 1.00 97.69 365 PHE A O 1
ATOM 2745 N N . ARG A 1 366 ? -9.010 -9.088 -2.647 1.00 95.25 366 ARG A N 1
ATOM 2746 C CA . ARG A 1 366 ? -10.271 -9.497 -2.036 1.00 95.25 366 ARG A CA 1
ATOM 2747 C C . ARG A 1 366 ? -11.191 -10.079 -3.089 1.00 95.25 366 ARG A C 1
ATOM 2749 O O . ARG A 1 366 ? -11.349 -9.495 -4.147 1.00 95.25 366 ARG A O 1
ATOM 2756 N N . ASP A 1 367 ? -11.783 -11.232 -2.790 1.00 91.75 367 ASP A N 1
ATOM 2757 C CA . ASP A 1 367 ? -12.823 -11.853 -3.619 1.00 91.75 367 ASP A CA 1
ATOM 2758 C C . ASP A 1 367 ? -12.440 -12.034 -5.111 1.00 91.75 367 ASP A C 1
ATOM 2760 O O . ASP A 1 367 ? -13.299 -12.077 -5.989 1.00 91.75 367 ASP A O 1
ATOM 2764 N N . GLY A 1 368 ? -11.141 -12.211 -5.391 1.00 91.19 368 GLY A N 1
ATOM 2765 C CA . GLY A 1 368 ? -10.584 -12.363 -6.743 1.00 91.19 368 GLY A CA 1
ATOM 2766 C C . GLY A 1 368 ? -10.266 -11.046 -7.460 1.00 91.19 368 GLY A C 1
ATOM 2767 O O . GLY A 1 368 ? -9.823 -11.074 -8.606 1.00 91.19 368 GLY A O 1
ATOM 2768 N N . GLU A 1 369 ? -10.471 -9.909 -6.799 1.00 96.88 369 GLU A N 1
ATOM 2769 C CA . GLU A 1 369 ? -10.125 -8.577 -7.284 1.00 96.88 369 GLU A CA 1
ATOM 2770 C C . GLU A 1 369 ? -8.800 -8.105 -6.682 1.00 96.88 369 GLU A C 1
ATOM 2772 O O . GLU A 1 369 ? -8.441 -8.444 -5.548 1.00 96.88 369 GLU A O 1
ATOM 2777 N N . VAL A 1 370 ? -8.077 -7.294 -7.451 1.00 98.44 370 VAL A N 1
ATOM 2778 C CA . VAL A 1 370 ? -6.811 -6.688 -7.039 1.00 98.44 370 VAL A CA 1
ATOM 2779 C C . VAL A 1 370 ? -7.043 -5.199 -6.848 1.00 98.44 370 VAL A C 1
ATOM 2781 O O . VAL A 1 370 ? -7.553 -4.534 -7.738 1.00 98.44 370 VAL A O 1
ATOM 2784 N N . TYR A 1 371 ? -6.642 -4.664 -5.707 1.00 98.81 371 TYR A N 1
ATOM 2785 C CA . TYR A 1 371 ? -6.735 -3.249 -5.381 1.00 98.81 371 TYR A CA 1
ATOM 2786 C C . TYR A 1 371 ? -5.335 -2.664 -5.299 1.00 98.81 371 TYR A C 1
ATOM 2788 O O . TYR A 1 371 ? -4.426 -3.320 -4.786 1.00 98.81 371 TYR A O 1
ATOM 2796 N N . SER A 1 372 ? -5.160 -1.419 -5.726 1.00 98.81 372 SER A N 1
ATOM 2797 C CA . SER A 1 372 ? -3.910 -0.688 -5.536 1.00 98.81 372 SER A CA 1
ATOM 2798 C C . SER A 1 372 ? -4.123 0.662 -4.889 1.00 98.81 372 SER A C 1
ATOM 2800 O O . SER A 1 372 ? -5.142 1.310 -5.104 1.00 98.81 372 SER A O 1
ATOM 2802 N N . THR A 1 373 ? -3.110 1.109 -4.161 1.00 98.88 373 THR A N 1
ATOM 2803 C CA . THR A 1 373 ? -2.990 2.491 -3.700 1.00 98.88 373 THR A CA 1
ATOM 2804 C C . THR A 1 373 ? -1.886 3.200 -4.465 1.00 98.88 373 THR A C 1
ATOM 2806 O O . THR A 1 373 ? -0.821 2.622 -4.728 1.00 98.88 373 THR A O 1
ATOM 2809 N N . GLU A 1 374 ? -2.118 4.463 -4.802 1.00 98.56 374 GLU A N 1
ATOM 2810 C CA . GLU A 1 374 ? -1.263 5.185 -5.732 1.00 98.56 374 GLU A CA 1
ATOM 2811 C C . GLU A 1 374 ? -1.030 6.640 -5.331 1.00 98.56 374 GLU A C 1
ATOM 2813 O O . GLU A 1 374 ? -1.912 7.310 -4.802 1.00 98.56 374 GLU A O 1
ATOM 2818 N N . HIS A 1 375 ? 0.195 7.120 -5.564 1.00 98.50 375 HIS A N 1
ATOM 2819 C CA . HIS A 1 375 ? 0.515 8.529 -5.389 1.00 98.50 375 HIS A CA 1
ATOM 2820 C C . HIS A 1 375 ? 0.180 9.330 -6.653 1.00 98.50 375 HIS A C 1
ATOM 2822 O O . HIS A 1 375 ? 0.850 9.152 -7.678 1.00 98.50 375 HIS A O 1
ATOM 2828 N N . GLY A 1 376 ? -0.702 10.314 -6.529 1.00 94.88 376 GLY A N 1
ATOM 2829 C CA . GLY A 1 376 ? -0.924 11.366 -7.514 1.00 94.88 376 GLY A CA 1
ATOM 2830 C C . GLY A 1 376 ? 0.192 12.422 -7.507 1.00 94.88 376 GLY A C 1
ATOM 2831 O O . GLY A 1 376 ? 1.155 12.328 -6.728 1.00 94.88 376 GLY A O 1
ATOM 2832 N N . PRO A 1 377 ? 0.161 13.409 -8.420 1.00 86.25 377 PRO A N 1
ATOM 2833 C CA . PRO A 1 377 ? 1.182 14.454 -8.505 1.00 86.25 377 PRO A CA 1
ATOM 2834 C C . PRO A 1 377 ? 1.199 15.355 -7.259 1.00 86.25 377 PRO A C 1
ATOM 2836 O O . PRO A 1 377 ? 2.071 15.226 -6.400 1.00 86.25 377 PRO A O 1
ATOM 2839 N N . ASP A 1 378 ? 0.255 16.282 -7.173 1.00 83.69 378 ASP A N 1
ATOM 2840 C CA . ASP A 1 378 ? 0.004 17.194 -6.051 1.00 83.69 378 ASP A CA 1
ATOM 2841 C C . ASP A 1 378 ? -1.477 17.200 -5.621 1.00 83.69 378 ASP A C 1
ATOM 2843 O O . ASP A 1 378 ? -1.860 17.908 -4.688 1.00 83.69 378 ASP A O 1
ATOM 2847 N N . HIS A 1 379 ? -2.275 16.366 -6.279 1.00 85.44 379 HIS A N 1
ATOM 2848 C CA . HIS A 1 379 ? -3.683 16.059 -6.069 1.00 85.44 379 HIS A CA 1
ATOM 2849 C C . HIS A 1 379 ? -3.886 14.571 -6.399 1.00 85.44 379 HIS A C 1
ATOM 2851 O O . HIS A 1 379 ? -2.961 13.942 -6.915 1.00 85.44 379 HIS A O 1
ATOM 2857 N N . ASP A 1 380 ? -5.064 14.044 -6.086 1.00 91.31 380 ASP A N 1
ATOM 2858 C CA . ASP A 1 380 ? -5.554 12.724 -6.492 1.00 91.31 380 ASP A CA 1
ATOM 2859 C C . ASP A 1 380 ? -4.570 11.581 -6.208 1.00 91.31 380 ASP A C 1
ATOM 2861 O O . ASP A 1 380 ? -4.121 10.876 -7.106 1.00 91.31 380 ASP A O 1
ATOM 2865 N N . ASP A 1 381 ? -4.217 11.378 -4.935 1.00 97.94 381 ASP A N 1
ATOM 2866 C CA . ASP A 1 381 ? -3.795 10.027 -4.549 1.00 97.94 381 ASP A CA 1
ATOM 2867 C C . ASP A 1 381 ? -5.000 9.100 -4.617 1.00 97.94 381 ASP A C 1
ATOM 2869 O O . ASP A 1 381 ? -6.088 9.493 -4.205 1.00 97.94 381 ASP A O 1
ATOM 2873 N N . GLU A 1 382 ? -4.815 7.872 -5.077 1.00 98.38 382 GLU A N 1
ATOM 2874 C CA . GLU A 1 382 ? -5.936 7.036 -5.496 1.00 98.38 382 GLU A CA 1
ATOM 2875 C C . GLU A 1 382 ? -5.967 5.684 -4.795 1.00 98.38 382 GLU A C 1
ATOM 2877 O O . GLU A 1 382 ? -4.937 5.129 -4.389 1.00 98.38 382 GLU A O 1
ATOM 2882 N N . ILE A 1 383 ? -7.177 5.136 -4.718 1.00 98.75 383 ILE A N 1
ATOM 2883 C CA . ILE A 1 383 ? -7.417 3.702 -4.601 1.00 98.75 383 ILE A CA 1
ATOM 2884 C C . ILE A 1 383 ? -8.034 3.249 -5.922 1.00 98.75 383 ILE A C 1
ATOM 2886 O O . ILE A 1 383 ? -9.008 3.836 -6.384 1.00 98.75 383 ILE A O 1
ATOM 2890 N N . ASN A 1 384 ? -7.490 2.190 -6.508 1.00 98.75 384 ASN A N 1
ATOM 2891 C CA . ASN A 1 384 ? -7.928 1.642 -7.787 1.00 98.75 384 ASN A CA 1
ATOM 2892 C C . ASN A 1 384 ? -8.304 0.166 -7.628 1.00 98.75 384 ASN A C 1
ATOM 2894 O O . ASN A 1 384 ? -7.640 -0.553 -6.879 1.00 98.75 384 ASN A O 1
ATOM 2898 N N . VAL A 1 385 ? -9.329 -0.292 -8.351 1.00 98.38 385 VAL A N 1
ATOM 2899 C CA . VAL A 1 385 ? -9.600 -1.721 -8.588 1.00 98.38 385 VAL A CA 1
ATOM 2900 C C . VAL A 1 385 ? -9.005 -2.073 -9.942 1.00 98.38 385 VAL A C 1
ATOM 2902 O O . VAL A 1 385 ? -9.348 -1.444 -10.940 1.00 98.38 385 VAL A O 1
ATOM 2905 N N . LEU A 1 386 ? -8.083 -3.034 -9.970 1.00 98.69 386 LEU A N 1
ATOM 2906 C CA . LEU A 1 386 ? -7.261 -3.368 -11.127 1.00 98.69 386 LEU A CA 1
ATOM 2907 C C . LEU A 1 386 ? -7.897 -4.440 -12.015 1.00 98.69 386 LEU A C 1
ATOM 2909 O O . LEU A 1 386 ? -7.959 -5.621 -11.659 1.00 98.69 386 LEU A O 1
ATOM 2913 N N . GLU A 1 387 ? -8.270 -4.036 -13.223 1.00 98.19 387 GLU A N 1
ATOM 2914 C CA . GLU A 1 387 ? -8.856 -4.887 -14.253 1.00 98.19 387 GLU A CA 1
ATOM 2915 C C . GLU A 1 387 ? -7.842 -5.177 -15.363 1.00 98.19 387 GLU A C 1
ATOM 2917 O O . GLU A 1 387 ? -7.233 -4.264 -15.914 1.00 98.19 387 GLU A O 1
ATOM 2922 N N . ALA A 1 388 ? -7.669 -6.450 -15.723 1.00 98.38 388 ALA A N 1
ATOM 2923 C CA . ALA A 1 388 ? -6.693 -6.867 -16.728 1.00 98.38 388 ALA A CA 1
ATOM 2924 C C . ALA A 1 388 ? -6.842 -6.097 -18.056 1.00 98.38 388 ALA A C 1
ATOM 2926 O O . ALA A 1 388 ? -7.865 -6.189 -18.732 1.00 98.38 388 ALA A O 1
ATOM 2927 N N . GLY A 1 389 ? -5.781 -5.403 -18.464 1.00 98.31 389 GLY A N 1
ATOM 2928 C CA . GLY A 1 389 ? -5.686 -4.667 -19.725 1.00 98.31 389 GLY A CA 1
ATOM 2929 C C . GLY A 1 389 ? -6.208 -3.234 -19.656 1.00 98.31 389 GLY A C 1
ATOM 2930 O O . GLY A 1 389 ? -6.112 -2.524 -20.655 1.00 98.31 389 GLY A O 1
ATOM 2931 N N . SER A 1 390 ? -6.729 -2.800 -18.508 1.00 98.56 390 SER A N 1
ATOM 2932 C CA . SER A 1 390 ? -7.289 -1.461 -18.337 1.00 98.56 390 SER A CA 1
ATOM 2933 C C . SER A 1 390 ? -6.216 -0.378 -18.169 1.00 98.56 390 SER A C 1
ATOM 2935 O O . SER A 1 390 ? -5.099 -0.631 -17.700 1.00 98.56 390 SER A O 1
ATOM 2937 N N . ASN A 1 391 ? -6.588 0.841 -18.574 1.00 98.62 391 ASN A N 1
ATOM 2938 C CA . ASN A 1 391 ? -5.780 2.057 -18.524 1.00 98.62 391 ASN A CA 1
ATOM 2939 C C . ASN A 1 391 ? -6.272 2.967 -17.391 1.00 98.62 391 ASN A C 1
ATOM 2941 O O . ASN A 1 391 ? -7.400 3.448 -17.450 1.00 98.62 391 ASN A O 1
ATOM 2945 N N . TYR A 1 392 ? -5.424 3.259 -16.407 1.00 98.50 392 TYR A N 1
ATOM 2946 C CA . TYR A 1 392 ? -5.757 4.106 -15.247 1.00 98.50 392 TYR A CA 1
ATOM 2947 C C . TYR A 1 392 ? -5.498 5.600 -15.492 1.00 98.50 392 TYR A C 1
ATOM 2949 O O . TYR A 1 392 ? -5.517 6.424 -14.587 1.00 98.50 392 TYR A O 1
ATOM 2957 N N . GLY A 1 393 ? -5.285 5.978 -16.753 1.00 98.00 393 GLY A N 1
ATOM 2958 C CA . GLY A 1 393 ? -5.386 7.360 -17.203 1.00 98.00 393 GLY A CA 1
ATOM 2959 C C . GLY A 1 393 ? -4.114 8.189 -17.076 1.00 98.00 393 GLY A C 1
ATOM 2960 O O . GLY A 1 393 ? -3.915 9.072 -17.916 1.00 98.00 393 GLY A O 1
ATOM 2961 N N . TRP A 1 394 ? -3.210 7.919 -16.129 1.00 98.25 394 TRP A N 1
ATOM 2962 C CA . TRP A 1 394 ? -2.026 8.763 -15.934 1.00 98.25 394 TRP A CA 1
ATOM 2963 C C . TRP A 1 394 ? -1.146 8.813 -17.197 1.00 98.25 394 TRP A C 1
ATOM 2965 O O . TRP A 1 394 ? -0.828 7.764 -17.765 1.00 98.25 394 TRP A O 1
ATOM 2975 N N . PRO A 1 395 ? -0.718 10.002 -17.677 1.00 97.31 395 PRO A N 1
ATOM 2976 C CA . PRO A 1 395 ? -0.880 11.339 -17.095 1.00 97.31 395 PRO A CA 1
ATOM 2977 C C . PRO A 1 395 ? -1.979 12.172 -17.768 1.00 97.31 395 PRO A C 1
ATOM 2979 O O . PRO A 1 395 ? -1.954 13.401 -17.710 1.00 97.31 395 PRO A O 1
ATOM 2982 N N . ARG A 1 396 ? -2.864 11.527 -18.528 1.00 96.25 396 ARG A N 1
ATOM 2983 C CA . ARG A 1 396 ? -3.926 12.173 -19.305 1.00 96.25 396 ARG A CA 1
ATOM 2984 C C . ARG A 1 396 ? -5.193 12.388 -18.478 1.00 96.25 396 ARG A C 1
ATOM 2986 O O . ARG A 1 396 ? -5.884 13.366 -18.739 1.00 96.25 396 ARG A O 1
ATOM 2993 N N . ALA A 1 397 ? -5.445 11.518 -17.507 1.00 93.69 397 ALA A N 1
ATOM 2994 C CA . ALA A 1 397 ? -6.516 11.600 -16.522 1.00 93.69 397 ALA A CA 1
ATOM 2995 C C . ALA A 1 397 ? -6.011 11.128 -15.144 1.00 93.69 397 ALA A C 1
ATOM 2997 O O . ALA A 1 397 ? -4.985 10.449 -15.062 1.00 93.69 397 ALA A O 1
ATOM 2998 N N . SER A 1 398 ? -6.719 11.537 -14.093 1.00 91.25 398 SER A N 1
ATOM 2999 C CA . SER A 1 398 ? -6.580 11.100 -12.699 1.00 91.25 398 SER A CA 1
ATOM 3000 C C . SER A 1 398 ? -7.900 11.363 -11.969 1.00 91.25 398 SER A C 1
ATOM 3002 O O . SER A 1 398 ? -8.746 12.116 -12.462 1.00 91.25 398 SER A O 1
ATOM 3004 N N . GLY A 1 399 ? -8.062 10.778 -10.790 1.00 90.06 399 GLY A N 1
ATOM 3005 C CA . GLY A 1 399 ? -9.240 10.929 -9.949 1.00 90.06 399 GLY A CA 1
ATOM 3006 C C . GLY A 1 399 ? -10.327 9.893 -10.239 1.00 90.06 399 GLY A C 1
ATOM 3007 O O . GLY A 1 399 ? -10.105 8.864 -10.871 1.00 90.06 399 GLY A O 1
ATOM 3008 N N . THR A 1 400 ? -11.531 10.149 -9.732 1.00 90.12 400 THR A N 1
ATOM 3009 C CA . THR A 1 400 ? -12.639 9.176 -9.740 1.00 90.12 400 THR A CA 1
ATOM 3010 C C . THR A 1 400 ? -13.434 9.142 -11.046 1.00 90.12 400 THR A C 1
ATOM 3012 O O . THR A 1 400 ? -14.252 8.250 -11.258 1.00 90.12 400 THR A O 1
ATOM 3015 N N . GLU A 1 401 ? -13.237 10.122 -11.926 1.00 84.12 401 GLU A N 1
ATOM 3016 C CA . GLU A 1 401 ? -14.009 10.242 -13.161 1.00 84.12 401 GLU A CA 1
ATOM 3017 C C . GLU A 1 401 ? -13.471 9.291 -14.234 1.00 84.12 401 GLU A C 1
ATOM 3019 O O . GLU A 1 401 ? -12.305 9.352 -14.619 1.00 84.12 401 GLU A O 1
ATOM 3024 N N . SER A 1 402 ? -14.342 8.428 -14.757 1.00 86.56 402 SER A N 1
ATOM 3025 C CA . SER A 1 402 ? -14.014 7.602 -15.922 1.00 86.56 402 SER A CA 1
ATOM 3026 C C . SER A 1 402 ? -14.262 8.395 -17.205 1.00 86.56 402 SER A C 1
ATOM 3028 O O . SER A 1 402 ? -15.382 8.844 -17.458 1.00 86.56 402 SER A O 1
ATOM 3030 N N . GLU A 1 403 ? -13.241 8.538 -18.050 1.00 84.62 403 GLU A N 1
ATOM 3031 C CA . GLU A 1 403 ? -13.337 9.268 -19.317 1.00 84.62 403 GLU A CA 1
ATOM 3032 C C . GLU A 1 403 ? -12.796 8.429 -20.480 1.00 84.62 403 GLU A C 1
ATOM 3034 O O . GLU A 1 403 ? -11.611 8.109 -20.564 1.00 84.62 403 GLU A O 1
ATOM 3039 N N . GLY A 1 404 ? -13.671 8.101 -21.434 1.00 92.62 404 GLY A N 1
ATOM 3040 C CA . GLY A 1 404 ? -13.283 7.372 -22.639 1.00 92.62 404 GLY A CA 1
ATOM 3041 C C . GLY A 1 404 ? -12.757 5.967 -22.337 1.00 92.62 404 GLY A C 1
ATOM 3042 O O . GLY A 1 404 ? -13.541 5.076 -22.026 1.00 92.62 404 GLY A O 1
ATOM 3043 N N . GLU A 1 405 ? -11.449 5.766 -22.513 1.00 92.50 405 GLU A N 1
ATOM 3044 C CA . GLU A 1 405 ? -10.755 4.494 -22.250 1.00 92.50 405 GLU A CA 1
ATOM 3045 C C . GLU A 1 405 ? -10.165 4.404 -20.832 1.00 92.50 405 GLU A C 1
ATOM 3047 O O . GLU A 1 405 ? -9.635 3.357 -20.467 1.00 92.50 405 GLU A O 1
ATOM 3052 N N . PHE A 1 406 ? -10.223 5.493 -20.058 1.00 97.00 406 PHE A N 1
ATOM 3053 C CA . PHE A 1 406 ? -9.629 5.566 -18.729 1.00 97.00 406 PHE A CA 1
ATOM 3054 C C . PHE A 1 406 ? -10.604 5.076 -17.662 1.00 97.00 406 PHE A C 1
ATOM 3056 O O . PHE A 1 406 ? -11.761 5.505 -17.620 1.00 97.00 406 PHE A O 1
ATOM 3063 N N . VAL A 1 407 ? -10.113 4.199 -16.793 1.00 96.44 407 VAL A N 1
ATOM 3064 C CA . VAL A 1 407 ? -10.829 3.726 -15.608 1.00 96.44 407 VAL A CA 1
ATOM 3065 C C . VAL A 1 407 ? -10.579 4.708 -14.468 1.00 96.44 407 VAL A C 1
ATOM 3067 O O . VAL A 1 407 ? -9.428 4.995 -14.150 1.00 96.44 407 VAL A O 1
ATOM 3070 N N . GLY A 1 408 ? -11.656 5.232 -13.880 1.00 93.19 408 GLY A N 1
ATOM 3071 C CA . GLY A 1 408 ? -11.584 6.116 -12.719 1.00 93.19 408 GLY A CA 1
ATOM 3072 C C . GLY A 1 408 ? -11.297 5.357 -11.422 1.00 93.19 408 GLY A C 1
ATOM 3073 O O . GLY A 1 408 ? -11.684 4.197 -11.261 1.00 93.19 408 GLY A O 1
ATOM 3074 N N . ALA A 1 409 ? -10.643 6.034 -10.485 1.00 96.12 409 ALA A N 1
ATOM 3075 C CA . ALA A 1 409 ? -10.374 5.512 -9.153 1.00 96.12 409 ALA A CA 1
ATOM 3076 C C . ALA A 1 409 ? -11.658 5.308 -8.334 1.00 96.12 409 ALA A C 1
ATOM 3078 O O . ALA A 1 409 ? -12.638 6.034 -8.497 1.00 96.12 409 ALA A O 1
ATOM 3079 N N . ILE A 1 410 ? -11.631 4.370 -7.381 1.00 94.06 410 ILE A N 1
ATOM 3080 C CA . ILE A 1 410 ? -12.746 4.189 -6.434 1.00 94.06 410 ILE A CA 1
ATOM 3081 C C . ILE A 1 410 ? -12.792 5.301 -5.382 1.00 94.06 410 ILE A C 1
ATOM 3083 O O . ILE A 1 410 ? -13.845 5.626 -4.840 1.00 94.06 410 ILE A O 1
ATOM 3087 N N . ALA A 1 411 ? -11.633 5.883 -5.079 1.00 93.50 411 ALA A N 1
ATOM 3088 C CA . ALA A 1 411 ? -11.486 7.021 -4.188 1.00 93.50 411 ALA A CA 1
ATOM 3089 C C . ALA A 1 411 ? -10.255 7.826 -4.603 1.00 93.50 411 ALA A C 1
ATOM 3091 O O . ALA A 1 411 ? -9.237 7.245 -4.987 1.00 93.50 411 ALA A O 1
ATOM 3092 N N . ALA A 1 412 ? -10.344 9.150 -4.482 1.00 92.19 412 ALA A N 1
ATOM 3093 C CA . ALA A 1 412 ? -9.246 10.069 -4.746 1.00 92.19 412 ALA A CA 1
ATOM 3094 C C . ALA A 1 412 ? -9.089 11.077 -3.599 1.00 92.19 412 ALA A C 1
ATOM 3096 O O . ALA A 1 412 ? -10.072 11.564 -3.034 1.00 92.19 412 ALA A O 1
ATOM 3097 N N . TYR A 1 413 ? -7.845 11.411 -3.260 1.00 89.44 413 TYR A N 1
ATOM 3098 C CA . TYR A 1 413 ? -7.508 12.242 -2.110 1.00 89.44 413 TYR A CA 1
ATOM 3099 C C . TYR A 1 413 ? -6.731 13.489 -2.513 1.00 89.44 413 TYR A C 1
ATOM 3101 O O . TYR A 1 413 ? -5.575 13.425 -2.939 1.00 89.44 413 TYR A O 1
ATOM 3109 N N . THR A 1 414 ? -7.356 14.640 -2.265 1.00 88.31 414 THR A N 1
ATOM 3110 C CA . THR A 1 414 ? -6.747 15.962 -2.409 1.00 88.31 414 THR A CA 1
ATOM 3111 C C . THR A 1 414 ? -6.951 16.759 -1.113 1.00 88.31 414 THR A C 1
ATOM 3113 O O . THR A 1 414 ? -8.093 16.956 -0.693 1.00 88.31 414 THR A O 1
ATOM 3116 N N . PRO A 1 415 ? -5.883 17.248 -0.448 1.00 90.12 415 PRO A N 1
ATOM 3117 C CA . PRO A 1 415 ? -4.463 17.135 -0.808 1.00 90.12 415 PRO A CA 1
ATOM 3118 C C . PRO A 1 415 ? -3.914 15.705 -0.678 1.00 90.12 415 PRO A C 1
ATOM 3120 O O . PRO A 1 415 ? -4.501 14.874 0.012 1.00 90.12 415 PRO A O 1
ATOM 3123 N N . THR A 1 416 ? -2.752 15.456 -1.287 1.00 88.75 416 THR A N 1
ATOM 3124 C CA . THR A 1 416 ? -2.101 14.139 -1.263 1.00 88.75 416 THR A CA 1
ATOM 3125 C C . THR A 1 416 ? -1.725 13.688 0.157 1.00 88.75 416 THR A C 1
ATOM 3127 O O . THR A 1 416 ? -1.127 14.417 0.957 1.00 88.75 416 THR A O 1
ATOM 3130 N N . ILE A 1 417 ? -2.063 12.439 0.464 1.00 94.81 417 ILE A N 1
ATOM 3131 C CA . ILE A 1 417 ? -1.769 11.698 1.695 1.00 94.81 417 ILE A CA 1
ATOM 3132 C C . ILE A 1 417 ? -0.567 10.743 1.529 1.00 94.81 417 ILE A C 1
ATOM 3134 O O . ILE A 1 417 ? 0.019 10.307 2.523 1.00 94.81 417 ILE A O 1
ATOM 3138 N N . ALA A 1 418 ? -0.123 10.496 0.297 1.00 98.00 418 ALA A N 1
ATOM 3139 C CA . ALA A 1 418 ? 0.932 9.582 -0.124 1.00 98.00 418 ALA A CA 1
ATOM 3140 C C . ALA A 1 418 ? 0.734 8.162 0.449 1.00 98.00 418 ALA A C 1
ATOM 3142 O O . ALA A 1 418 ? 1.426 7.791 1.410 1.00 98.00 418 ALA A O 1
ATOM 3143 N N . PRO A 1 419 ? -0.245 7.394 -0.071 1.00 98.62 419 PRO A N 1
ATOM 3144 C CA . PRO A 1 419 ? -0.589 6.079 0.455 1.00 98.62 419 PRO A CA 1
ATOM 3145 C C . PRO A 1 419 ? 0.503 5.030 0.178 1.00 98.62 419 PRO A C 1
ATOM 3147 O O . PRO A 1 419 ? 1.105 4.977 -0.888 1.00 98.62 419 PRO A O 1
ATOM 3150 N N . GLY A 1 420 ? 0.775 4.181 1.168 1.00 98.12 420 GLY A N 1
ATOM 3151 C CA . GLY A 1 420 ? 1.749 3.090 1.114 1.00 98.12 420 GLY A CA 1
ATOM 3152 C C . GLY A 1 420 ? 1.107 1.728 0.838 1.00 98.12 420 GLY A C 1
ATOM 3153 O O . GLY A 1 420 ? 0.102 1.641 0.144 1.00 98.12 420 GLY A O 1
ATOM 3154 N N . SER A 1 421 ? 1.674 0.651 1.401 1.00 97.50 421 SER A N 1
ATOM 3155 C CA . SER A 1 421 ? 1.099 -0.702 1.287 1.00 97.50 421 SER A CA 1
ATOM 3156 C C . SER A 1 421 ? -0.325 -0.747 1.814 1.00 97.50 421 SER A C 1
ATOM 3158 O O . SER A 1 421 ? -0.591 -0.171 2.874 1.00 97.50 421 SER A O 1
ATOM 3160 N N . ALA A 1 422 ? -1.160 -1.536 1.145 1.00 98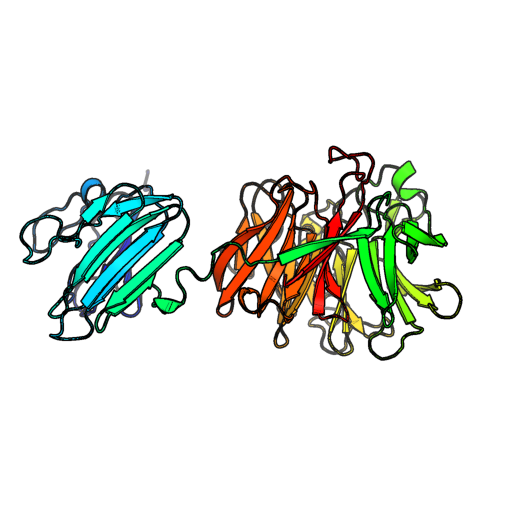.12 422 ALA A N 1
ATOM 3161 C CA . ALA A 1 422 ? -2.521 -1.821 1.556 1.00 98.12 422 ALA A CA 1
ATOM 3162 C C . ALA A 1 422 ? -2.702 -3.297 1.947 1.00 98.12 422 ALA A C 1
ATOM 3164 O O . ALA A 1 422 ? -1.925 -4.153 1.527 1.00 98.12 422 ALA A O 1
ATOM 3165 N N . THR A 1 423 ? -3.725 -3.584 2.749 1.00 98.44 423 THR A N 1
ATOM 3166 C CA . THR A 1 423 ? -4.203 -4.935 3.074 1.00 98.44 423 THR A CA 1
ATOM 3167 C C . THR A 1 423 ? -5.684 -4.873 3.424 1.00 98.44 423 THR A C 1
ATOM 3169 O O . THR A 1 423 ? -6.117 -3.916 4.064 1.00 98.44 423 THR A O 1
ATOM 3172 N N . PHE A 1 424 ? -6.458 -5.896 3.069 1.00 98.25 424 PHE A N 1
ATOM 3173 C CA . PHE A 1 424 ? -7.762 -6.109 3.698 1.00 98.25 424 PHE A CA 1
ATOM 3174 C C . PHE A 1 424 ? -7.582 -6.766 5.067 1.00 98.25 424 PHE A C 1
ATOM 3176 O O . PHE A 1 424 ? -6.576 -7.443 5.319 1.00 98.25 424 PHE A O 1
ATOM 3183 N N . TYR A 1 425 ? -8.526 -6.512 5.970 1.00 96.81 425 TYR A N 1
ATOM 3184 C CA . TYR A 1 425 ? -8.500 -7.035 7.329 1.00 96.81 425 TYR A CA 1
ATOM 3185 C C . TYR A 1 425 ? -9.589 -8.084 7.562 1.00 96.81 425 TYR A C 1
ATOM 3187 O O . TYR A 1 425 ? -10.770 -7.759 7.601 1.00 96.81 425 TYR A O 1
ATOM 3195 N N . ASP A 1 426 ? -9.178 -9.320 7.841 1.00 92.44 426 ASP A N 1
ATOM 3196 C CA . ASP A 1 426 ? -10.073 -10.445 8.167 1.00 92.44 426 ASP A CA 1
ATOM 3197 C C . ASP A 1 426 ?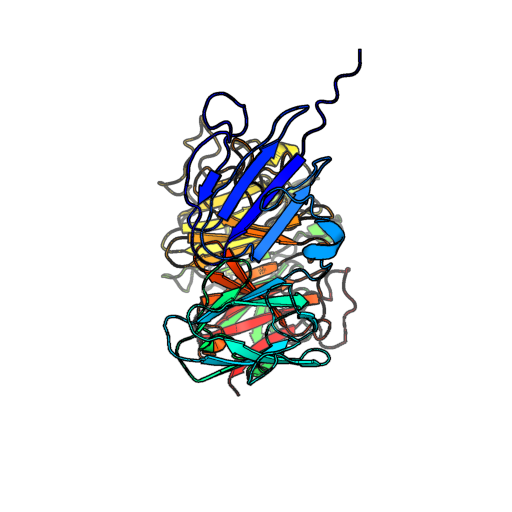 -9.824 -10.990 9.587 1.00 92.44 426 ASP A C 1
ATOM 3199 O O . ASP A 1 426 ? -10.070 -12.153 9.900 1.00 92.44 426 ASP A O 1
ATOM 3203 N N . GLY A 1 427 ? -9.297 -10.137 10.472 1.00 93.50 427 GLY A N 1
ATOM 3204 C CA . GLY A 1 427 ? -8.813 -10.525 11.796 1.00 93.50 427 GLY A CA 1
ATOM 3205 C C . GLY A 1 427 ? -9.842 -10.571 12.930 1.00 93.50 427 GLY A C 1
ATOM 3206 O O . GLY A 1 427 ? -11.046 -10.557 12.714 1.00 93.50 427 GLY A O 1
ATOM 3207 N N . PRO A 1 428 ? -9.412 -10.614 14.200 1.00 91.44 428 PRO A N 1
ATOM 3208 C CA . PRO A 1 428 ? -10.337 -10.735 15.330 1.00 91.44 428 PRO A CA 1
ATOM 3209 C C . PRO A 1 428 ? -11.117 -9.453 15.675 1.00 91.44 428 PRO A C 1
ATOM 3211 O O . PRO A 1 428 ? -12.048 -9.505 16.482 1.00 91.44 428 PRO A O 1
ATOM 3214 N N . ILE A 1 429 ? -10.755 -8.295 15.117 1.00 91.19 429 ILE A N 1
ATOM 3215 C CA . ILE A 1 429 ? -11.451 -7.028 15.372 1.00 91.19 429 ILE A CA 1
ATOM 3216 C C . ILE A 1 429 ? -12.694 -6.955 14.477 1.00 91.19 429 ILE A C 1
ATOM 3218 O O . ILE A 1 429 ? -12.624 -6.584 13.307 1.00 91.19 429 ILE A O 1
ATOM 3222 N N . SER A 1 430 ? -13.854 -7.310 15.036 1.00 86.50 430 SER A N 1
ATOM 3223 C CA . SER A 1 430 ? -15.110 -7.458 14.283 1.00 86.50 430 SER A CA 1
ATOM 3224 C C . SER A 1 430 ? -15.532 -6.214 13.496 1.00 86.50 430 SER A C 1
ATOM 3226 O O . SER A 1 430 ? -16.103 -6.328 12.420 1.00 86.50 430 SER A O 1
ATOM 3228 N N . GLN A 1 431 ? -15.236 -5.023 14.013 1.00 86.69 431 GLN A N 1
ATOM 3229 C CA . GLN A 1 431 ? -15.612 -3.747 13.407 1.00 86.69 431 GLN A CA 1
ATOM 3230 C C . GLN A 1 431 ? -14.763 -3.390 12.188 1.00 86.69 431 GLN A C 1
ATOM 3232 O O . GLN A 1 431 ? -15.096 -2.425 11.512 1.00 86.69 431 GLN A O 1
ATOM 3237 N N . TRP A 1 432 ? -13.672 -4.116 11.944 1.00 93.12 432 TRP A N 1
ATOM 3238 C CA . TRP A 1 432 ? -12.740 -3.880 10.840 1.00 93.12 432 TRP A CA 1
ATOM 3239 C C . TRP A 1 432 ? -12.824 -4.958 9.758 1.00 93.12 432 TRP A C 1
ATOM 3241 O O . TRP A 1 432 ? -12.048 -4.920 8.811 1.00 93.12 432 TRP A O 1
ATOM 3251 N N . GLN A 1 433 ? -13.726 -5.935 9.903 1.00 90.50 433 GLN A N 1
ATOM 3252 C CA . GLN A 1 433 ? -13.856 -7.045 8.958 1.00 90.50 433 GLN A CA 1
ATOM 3253 C C . GLN A 1 433 ? -14.115 -6.556 7.540 1.00 90.50 433 GLN A C 1
ATOM 3255 O O . GLN A 1 433 ? -15.087 -5.844 7.295 1.00 90.50 433 GLN A O 1
ATOM 3260 N N . GLY A 1 434 ? -13.258 -6.983 6.616 1.00 93.31 434 GLY A N 1
ATOM 3261 C CA . GLY A 1 434 ? -13.320 -6.599 5.220 1.00 93.31 434 GLY A CA 1
ATOM 3262 C C . GLY A 1 434 ? -12.940 -5.146 4.946 1.00 93.31 434 GLY A C 1
ATOM 3263 O O . GLY A 1 434 ? -13.060 -4.708 3.808 1.00 93.31 434 GLY A O 1
ATOM 3264 N N . ASP A 1 435 ? -12.498 -4.369 5.928 1.00 96.94 435 ASP A N 1
ATOM 3265 C CA . ASP A 1 435 ? -12.067 -3.004 5.647 1.00 96.94 435 ASP A CA 1
ATOM 3266 C C . ASP A 1 435 ? -10.652 -3.028 5.042 1.00 96.94 435 ASP A C 1
ATOM 3268 O O . ASP A 1 435 ? -9.800 -3.845 5.413 1.00 96.94 435 ASP A O 1
ATOM 3272 N N . LEU A 1 436 ? -10.405 -2.129 4.092 1.00 98.62 436 LEU A N 1
ATOM 3273 C CA . LEU A 1 436 ? -9.094 -1.883 3.508 1.00 98.62 436 LEU A CA 1
ATOM 3274 C C . LEU A 1 436 ? -8.293 -0.971 4.439 1.00 98.62 436 LEU A C 1
ATOM 3276 O O . LEU A 1 436 ? -8.769 0.083 4.860 1.00 98.62 436 LEU A O 1
ATOM 3280 N N . PHE A 1 437 ? -7.052 -1.348 4.721 1.00 98.75 437 PHE A N 1
ATOM 3281 C CA . PHE A 1 437 ? -6.119 -0.562 5.516 1.00 98.75 437 PHE A CA 1
ATOM 3282 C C . PHE A 1 437 ? -4.870 -0.239 4.721 1.00 98.75 437 PHE A C 1
ATOM 3284 O O . PHE A 1 437 ? -4.251 -1.137 4.155 1.00 98.75 437 PHE A O 1
ATOM 3291 N N . PHE A 1 438 ? -4.433 1.016 4.764 1.00 98.81 438 PHE A N 1
ATOM 3292 C CA . PHE A 1 438 ? -3.136 1.415 4.231 1.00 98.81 438 PHE A CA 1
ATOM 3293 C C . PHE A 1 438 ? -2.474 2.493 5.083 1.00 98.81 438 PHE A C 1
ATOM 3295 O O . PHE A 1 438 ? -3.117 3.365 5.666 1.00 98.81 438 PHE A O 1
ATOM 3302 N N . GLY A 1 439 ? -1.149 2.427 5.179 1.00 98.44 439 GLY A N 1
ATOM 3303 C CA . GLY A 1 439 ? -0.370 3.500 5.793 1.00 98.44 439 GLY A CA 1
ATOM 3304 C C . GLY A 1 439 ? -0.329 4.730 4.894 1.00 98.44 439 GLY A C 1
ATOM 3305 O O . GLY A 1 439 ? -0.319 4.591 3.675 1.00 98.44 439 GLY A O 1
ATOM 3306 N N . THR A 1 440 ? -0.249 5.923 5.472 1.00 98.69 440 THR A N 1
ATOM 3307 C CA . THR A 1 440 ? -0.002 7.157 4.718 1.00 98.69 440 THR A CA 1
ATOM 3308 C C . THR A 1 440 ? 1.326 7.779 5.131 1.00 98.69 440 THR A C 1
ATOM 3310 O O . THR A 1 440 ? 1.701 7.835 6.308 1.00 98.69 440 THR A O 1
ATOM 3313 N N . LEU A 1 441 ? 2.083 8.232 4.137 1.00 98.50 441 LEU A N 1
ATOM 3314 C CA . LEU A 1 441 ? 3.407 8.801 4.333 1.00 98.50 441 LEU A CA 1
ATOM 3315 C C . LEU A 1 441 ? 3.313 10.292 4.624 1.00 98.50 441 LEU A C 1
ATOM 3317 O O . LEU A 1 441 ? 3.827 10.746 5.635 1.00 98.50 441 LEU A O 1
ATOM 3321 N N . SER A 1 442 ? 2.707 11.065 3.723 1.00 93.88 442 SER A N 1
ATOM 3322 C CA . SER A 1 442 ? 2.518 12.511 3.901 1.00 93.88 442 SER A CA 1
ATOM 3323 C C . SER A 1 442 ? 1.379 12.787 4.882 1.00 93.88 442 SER A C 1
ATOM 3325 O O . SER A 1 442 ? 1.467 13.707 5.685 1.00 93.88 442 SER A O 1
ATOM 3327 N N . GLY A 1 443 ? 0.344 11.942 4.850 1.00 95.00 443 GLY A N 1
ATOM 3328 C CA . GLY A 1 443 ? -0.802 12.020 5.749 1.00 95.00 443 GLY A CA 1
ATOM 3329 C C . GLY A 1 443 ? -0.500 11.630 7.198 1.00 95.00 443 GLY A C 1
ATOM 3330 O O . GLY A 1 443 ? -1.277 11.992 8.075 1.00 95.00 443 GLY A O 1
ATOM 3331 N N . GLU A 1 444 ? 0.597 10.913 7.462 1.00 97.12 444 GLU A N 1
ATOM 3332 C CA . GLU A 1 444 ? 1.038 10.496 8.804 1.00 97.12 444 GLU A CA 1
ATOM 3333 C C . GLU A 1 444 ? -0.049 9.805 9.661 1.00 97.12 444 GLU A C 1
ATOM 3335 O O . GLU A 1 444 ? -0.152 10.023 10.869 1.00 97.12 444 GLU A O 1
ATOM 3340 N N . HIS A 1 445 ? -0.877 8.963 9.039 1.00 97.81 445 HIS A N 1
ATOM 3341 C CA . HIS A 1 445 ? -1.921 8.165 9.695 1.00 97.81 445 HIS A CA 1
ATOM 3342 C C . HIS A 1 445 ? -2.075 6.780 9.051 1.00 97.81 445 HIS A C 1
ATOM 3344 O O . HIS A 1 445 ? -1.649 6.547 7.917 1.00 97.81 445 HIS A O 1
ATOM 3350 N N . LEU A 1 446 ? -2.697 5.849 9.773 1.00 98.62 446 LEU A N 1
ATOM 3351 C CA . LEU A 1 446 ? -3.255 4.631 9.192 1.00 98.62 446 LEU A CA 1
ATOM 3352 C C . LEU A 1 446 ? -4.644 4.977 8.657 1.00 98.62 446 LEU A C 1
ATOM 3354 O O . LEU A 1 446 ? -5.483 5.472 9.404 1.00 98.62 446 LEU A O 1
ATOM 3358 N N . HIS A 1 447 ? -4.884 4.734 7.379 1.00 98.31 447 HIS A N 1
ATOM 3359 C CA . HIS A 1 447 ? -6.164 4.987 6.744 1.00 98.31 447 HIS A CA 1
ATOM 3360 C C . HIS A 1 447 ? -6.971 3.689 6.677 1.00 98.31 447 HIS A C 1
ATOM 3362 O O . HIS A 1 447 ? -6.432 2.653 6.284 1.00 98.31 447 HIS A O 1
ATOM 3368 N N . ARG A 1 448 ? -8.234 3.744 7.101 1.00 97.12 448 ARG A N 1
ATOM 3369 C CA . ARG A 1 448 ? -9.212 2.651 7.049 1.00 97.12 448 ARG A CA 1
ATOM 3370 C C . ARG A 1 448 ? -10.316 3.049 6.081 1.00 97.12 448 ARG A C 1
ATOM 3372 O O . ARG A 1 448 ? -10.884 4.122 6.258 1.00 97.12 448 ARG A O 1
ATOM 3379 N N . VAL A 1 449 ? -10.654 2.170 5.145 1.00 96.44 449 VAL A N 1
ATOM 3380 C CA . VAL A 1 449 ? -11.751 2.354 4.188 1.00 96.44 449 VAL A CA 1
ATOM 3381 C C . VAL A 1 449 ? -12.656 1.133 4.220 1.00 96.44 449 VAL A C 1
ATOM 3383 O O . VAL A 1 449 ? -12.199 0.008 4.028 1.00 96.44 449 VAL A O 1
ATOM 3386 N N . ARG A 1 450 ? -13.950 1.346 4.440 1.00 93.44 450 ARG A N 1
ATOM 3387 C CA . ARG A 1 450 ? -14.981 0.337 4.217 1.00 93.44 450 ARG A CA 1
ATOM 3388 C C . ARG A 1 450 ? -15.512 0.478 2.804 1.00 93.44 450 ARG A C 1
ATOM 3390 O O . ARG A 1 450 ? -15.951 1.562 2.419 1.00 93.44 450 ARG A O 1
ATOM 3397 N N . LEU A 1 451 ? -15.511 -0.636 2.085 1.00 86.44 451 LEU A N 1
ATOM 3398 C CA . LEU A 1 451 ? -16.064 -0.727 0.743 1.00 86.44 451 LEU A CA 1
ATOM 3399 C C . LEU A 1 451 ? -17.411 -1.457 0.770 1.00 86.44 451 LEU A C 1
ATOM 3401 O O . LEU A 1 451 ? -17.545 -2.468 1.465 1.00 86.44 451 LEU A O 1
ATOM 3405 N N . ASP A 1 452 ? -18.376 -0.956 0.004 1.00 81.12 452 ASP A N 1
ATOM 3406 C CA . ASP A 1 452 ? -19.572 -1.689 -0.419 1.00 81.12 452 ASP A CA 1
ATOM 3407 C C . ASP A 1 452 ? -19.513 -1.839 -1.943 1.00 81.12 452 ASP A C 1
ATOM 3409 O O . ASP A 1 452 ? -19.640 -0.868 -2.685 1.00 81.12 452 ASP A O 1
ATOM 3413 N N . GLY A 1 453 ? -19.181 -3.040 -2.421 1.00 88.12 453 GLY A N 1
ATOM 3414 C CA . GLY A 1 453 ? -18.716 -3.209 -3.798 1.00 88.12 453 GLY A CA 1
ATOM 3415 C C . GLY A 1 453 ? -17.446 -2.389 -4.055 1.00 88.12 453 GLY A C 1
ATOM 3416 O O . GLY A 1 453 ? -16.423 -2.604 -3.402 1.00 88.12 453 GLY A O 1
ATOM 3417 N N . HIS A 1 454 ? -17.513 -1.453 -5.003 1.00 88.25 454 HIS A N 1
ATOM 3418 C CA . HIS A 1 454 ? -16.422 -0.520 -5.320 1.00 88.25 454 HIS A CA 1
ATOM 3419 C C . HIS A 1 454 ? -16.649 0.884 -4.746 1.00 88.25 454 HIS A C 1
ATOM 3421 O O . HIS A 1 454 ? -15.848 1.773 -5.003 1.00 88.25 454 HIS A O 1
ATOM 3427 N N . ASP A 1 455 ? -17.690 1.086 -3.935 1.00 81.88 455 ASP A N 1
ATOM 3428 C CA . ASP A 1 455 ? -17.969 2.375 -3.307 1.00 81.88 455 ASP A CA 1
ATOM 3429 C C . ASP A 1 455 ? -17.294 2.477 -1.932 1.00 81.88 455 ASP A C 1
ATOM 3431 O O . ASP A 1 455 ? -17.495 1.634 -1.052 1.00 81.88 455 ASP A O 1
ATOM 3435 N N . ALA A 1 456 ? -16.521 3.543 -1.708 1.00 84.25 456 ALA A N 1
ATOM 3436 C CA . ALA A 1 456 ? -16.004 3.897 -0.387 1.00 84.25 456 ALA A CA 1
ATOM 3437 C C . ALA A 1 456 ? -17.115 4.528 0.472 1.00 84.25 456 ALA A C 1
ATOM 3439 O O . ALA A 1 456 ? -17.469 5.696 0.316 1.00 84.25 456 ALA A O 1
ATOM 3440 N N . VAL A 1 457 ? -17.682 3.746 1.397 1.00 79.81 457 VAL A N 1
ATOM 3441 C CA . VAL A 1 457 ? -18.866 4.143 2.189 1.00 79.81 457 VAL A CA 1
ATOM 3442 C C . VAL A 1 457 ? -18.529 4.650 3.598 1.00 79.81 457 VAL A C 1
ATOM 3444 O O . VAL A 1 457 ? -19.319 5.367 4.227 1.00 79.81 457 VAL A O 1
ATOM 3447 N N . GLU A 1 458 ? -17.349 4.304 4.115 1.00 81.06 458 GLU A N 1
ATOM 3448 C CA . GLU A 1 458 ? -16.842 4.785 5.403 1.00 81.06 458 GLU A CA 1
ATOM 3449 C C . GLU A 1 458 ? -15.321 4.911 5.363 1.00 81.06 458 GLU A C 1
ATOM 3451 O O . GLU A 1 458 ? -14.633 4.004 4.904 1.00 81.06 458 GLU A O 1
ATOM 3456 N N . GLU A 1 459 ? -14.793 6.003 5.911 1.00 87.19 459 GLU A N 1
ATOM 3457 C CA . GLU A 1 459 ? -13.355 6.246 5.982 1.00 87.19 459 GLU A CA 1
ATOM 3458 C C . GLU A 1 459 ? -12.958 6.769 7.361 1.00 87.19 459 GLU A C 1
ATOM 3460 O O . GLU A 1 459 ? -13.685 7.539 8.001 1.00 87.19 459 GLU A O 1
ATOM 3465 N N . GLU A 1 460 ? -11.788 6.354 7.838 1.00 86.81 460 GLU A N 1
ATOM 3466 C CA . GLU A 1 460 ? -11.277 6.748 9.144 1.00 86.81 460 GLU A CA 1
ATOM 3467 C C . GLU A 1 460 ? -9.754 6.905 9.138 1.00 86.81 460 GLU A C 1
ATOM 3469 O O . GLU A 1 460 ? -9.010 6.048 8.661 1.00 86.81 460 GLU A O 1
ATOM 3474 N N . ARG A 1 461 ? -9.283 8.008 9.733 1.00 91.00 461 ARG A N 1
ATOM 3475 C CA . ARG A 1 461 ? -7.861 8.259 9.986 1.00 91.00 461 ARG A CA 1
ATOM 3476 C C . ARG A 1 461 ? -7.512 7.826 11.401 1.00 91.00 461 ARG A C 1
ATOM 3478 O O . ARG A 1 461 ? -7.881 8.477 12.376 1.00 91.00 461 ARG A O 1
ATOM 3485 N N . LEU A 1 462 ? -6.788 6.725 11.514 1.00 92.69 462 LEU A N 1
ATOM 3486 C CA . LEU A 1 462 ? -6.336 6.159 12.776 1.00 92.69 462 LEU A CA 1
ATOM 3487 C C . LEU A 1 462 ? -4.905 6.617 13.078 1.00 92.69 462 LEU A C 1
ATOM 3489 O O . LEU A 1 462 ? -4.042 6.635 12.199 1.00 92.69 462 LEU A O 1
ATOM 3493 N N . TYR A 1 463 ? -4.639 6.940 14.346 1.00 92.75 463 TYR A N 1
ATOM 3494 C CA . TYR A 1 463 ? -3.302 7.300 14.845 1.00 92.75 463 TYR A CA 1
ATOM 3495 C C . TYR A 1 463 ? -2.656 8.509 14.141 1.00 92.75 463 TYR A C 1
ATOM 3497 O O . TYR A 1 463 ? -1.433 8.562 13.987 1.00 92.75 463 TYR A O 1
ATOM 3505 N N . GLU A 1 464 ? -3.467 9.478 13.704 1.00 91.62 464 GLU A N 1
ATOM 3506 C CA . GLU A 1 464 ? -3.002 10.666 12.979 1.00 91.62 464 GLU A CA 1
ATOM 3507 C C . GLU A 1 464 ? -1.941 11.444 13.774 1.00 91.62 464 GLU A C 1
ATOM 3509 O O . GLU A 1 464 ? -2.160 11.868 14.911 1.00 91.62 464 GLU A O 1
ATOM 3514 N N . GLY A 1 465 ? -0.750 11.575 13.181 1.00 88.12 465 GLY A N 1
ATOM 3515 C CA . GLY A 1 465 ? 0.423 12.228 13.763 1.00 88.12 465 GLY A CA 1
ATOM 3516 C C . GLY A 1 465 ? 1.104 11.468 14.911 1.00 88.12 465 GLY A C 1
ATOM 3517 O O . GLY A 1 465 ? 2.135 11.922 15.409 1.00 88.12 465 GLY A O 1
ATOM 3518 N N . GLU A 1 466 ? 0.581 10.319 15.351 1.00 93.00 466 GLU A N 1
ATOM 3519 C CA . GLU A 1 466 ? 1.104 9.594 16.520 1.00 93.00 466 GLU A CA 1
ATOM 3520 C C . GLU A 1 466 ? 2.401 8.836 16.202 1.00 93.00 466 GLU A C 1
ATOM 3522 O O . GLU A 1 466 ? 3.370 8.879 16.969 1.00 93.00 466 GLU A O 1
ATOM 3527 N N . TYR A 1 467 ? 2.431 8.155 15.055 1.00 96.44 467 TYR A N 1
ATOM 3528 C CA . TYR A 1 467 ? 3.574 7.353 14.603 1.00 96.44 467 TYR A CA 1
ATOM 3529 C C . TYR A 1 467 ? 4.367 8.012 13.468 1.00 96.44 467 TYR A C 1
ATOM 3531 O O . TYR A 1 467 ? 5.411 7.489 13.069 1.00 96.44 467 TYR A O 1
ATOM 3539 N N . GLY A 1 468 ? 3.910 9.171 12.987 1.00 97.06 468 GLY A N 1
ATOM 3540 C CA . GLY A 1 468 ? 4.454 9.836 11.809 1.00 97.06 468 GLY A CA 1
ATOM 3541 C C . GLY A 1 468 ? 4.109 9.067 10.534 1.00 97.06 468 GLY A C 1
ATOM 3542 O O . GLY A 1 468 ? 3.005 8.557 10.372 1.00 97.06 468 GLY A O 1
ATOM 3543 N N . ARG A 1 469 ? 5.077 8.961 9.629 1.00 98.56 469 ARG A N 1
ATOM 3544 C CA . ARG A 1 469 ? 4.934 8.353 8.302 1.00 98.56 469 ARG A CA 1
ATOM 3545 C C . ARG A 1 469 ? 4.761 6.840 8.435 1.00 98.56 469 ARG A C 1
ATOM 3547 O O . ARG A 1 469 ? 5.668 6.167 8.932 1.00 98.56 469 ARG A O 1
ATOM 3554 N N . ILE A 1 470 ? 3.660 6.284 7.932 1.00 98.81 470 ILE A N 1
ATOM 3555 C CA . ILE A 1 470 ? 3.402 4.835 7.927 1.00 98.81 470 ILE A CA 1
ATOM 3556 C C . ILE A 1 470 ? 3.507 4.327 6.487 1.00 98.81 470 ILE A C 1
ATOM 3558 O O . ILE A 1 470 ? 2.839 4.825 5.589 1.00 98.81 470 ILE A O 1
ATOM 3562 N N . ARG A 1 471 ? 4.386 3.348 6.256 1.00 98.50 471 ARG A N 1
ATOM 3563 C CA . ARG A 1 471 ? 4.726 2.826 4.922 1.00 98.50 471 ARG A CA 1
ATOM 3564 C C . ARG A 1 471 ? 3.958 1.569 4.566 1.00 98.50 471 ARG A C 1
ATOM 3566 O O . ARG A 1 471 ? 3.507 1.442 3.434 1.00 98.50 471 ARG A O 1
ATOM 3573 N N . THR A 1 472 ? 3.890 0.620 5.490 1.00 98.31 472 THR A N 1
ATOM 3574 C CA . THR A 1 472 ? 3.385 -0.720 5.190 1.00 98.31 472 THR A CA 1
ATOM 3575 C C . THR A 1 472 ? 2.363 -1.128 6.227 1.00 98.31 472 THR A C 1
ATOM 3577 O O . THR A 1 472 ? 2.686 -1.137 7.409 1.00 98.31 472 THR A O 1
ATOM 3580 N N . ALA A 1 473 ? 1.154 -1.445 5.765 1.00 98.31 473 ALA A N 1
ATOM 3581 C CA . ALA A 1 473 ? 0.125 -2.163 6.500 1.00 98.31 473 ALA A CA 1
ATOM 3582 C C . ALA A 1 473 ? 0.014 -3.582 5.922 1.00 98.31 473 ALA A C 1
ATOM 3584 O O . ALA A 1 473 ? 0.058 -3.747 4.703 1.00 98.31 473 ALA A O 1
ATOM 3585 N N . PHE A 1 474 ? -0.056 -4.593 6.787 1.00 97.56 474 PHE A N 1
ATOM 3586 C CA . PHE A 1 474 ? -0.141 -6.007 6.405 1.00 97.56 474 PHE A CA 1
ATOM 3587 C C . PHE A 1 474 ? -0.694 -6.846 7.561 1.00 97.56 474 PHE A C 1
ATOM 3589 O O . PHE A 1 474 ? -0.572 -6.451 8.721 1.00 97.56 474 PHE A O 1
ATOM 3596 N N . THR A 1 475 ? -1.270 -8.008 7.262 1.00 95.56 475 THR A N 1
ATOM 3597 C CA . THR A 1 475 ? -1.804 -8.931 8.277 1.00 95.56 475 THR A CA 1
ATOM 3598 C C . THR A 1 475 ? -0.796 -10.042 8.587 1.00 95.56 475 THR A C 1
ATOM 3600 O O . THR A 1 475 ? -0.114 -10.547 7.693 1.00 95.56 475 THR A O 1
ATOM 3603 N N . GLY A 1 476 ? -0.649 -10.391 9.868 1.00 93.88 476 GLY A N 1
ATOM 3604 C CA . GLY A 1 476 ? 0.217 -11.485 10.321 1.00 93.88 476 GLY A CA 1
ATOM 3605 C C . GLY A 1 476 ? -0.499 -12.838 10.425 1.00 93.88 476 GLY A C 1
ATOM 3606 O O . GLY A 1 476 ? -1.715 -12.901 10.290 1.00 93.88 476 GLY A O 1
ATOM 3607 N N . PRO A 1 477 ? 0.226 -13.933 10.725 1.00 94.81 477 PRO A N 1
ATOM 3608 C CA . PRO A 1 477 ? -0.347 -15.276 10.894 1.00 94.81 477 PRO A CA 1
ATOM 3609 C C . PRO A 1 477 ? -1.220 -15.419 12.151 1.00 94.81 477 PRO A C 1
ATOM 3611 O O . PRO A 1 477 ? -1.849 -16.452 12.356 1.00 94.81 477 PRO A O 1
ATOM 3614 N N . ASP A 1 478 ? -1.215 -14.410 13.025 1.00 94.44 478 ASP A N 1
ATOM 3615 C CA . ASP A 1 478 ? -2.114 -14.284 14.171 1.00 94.44 478 ASP A CA 1
ATOM 3616 C C . ASP A 1 478 ? -3.357 -13.432 13.851 1.00 94.44 478 ASP A C 1
ATOM 3618 O O . ASP A 1 478 ? -4.060 -13.010 14.769 1.00 94.44 478 ASP A O 1
ATOM 3622 N N . ASP A 1 479 ? -3.596 -13.170 12.562 1.00 95.31 479 ASP A N 1
ATOM 3623 C CA . ASP A 1 479 ? -4.686 -12.378 11.992 1.00 95.31 479 ASP A CA 1
ATOM 3624 C C . ASP A 1 479 ? -4.752 -10.926 12.513 1.00 95.31 479 ASP A C 1
ATOM 3626 O O . ASP A 1 479 ? -5.757 -10.229 12.375 1.00 95.31 479 ASP A O 1
ATOM 3630 N N . HIS A 1 480 ? -3.674 -10.423 13.120 1.00 97.00 480 HIS A N 1
ATOM 3631 C CA . HIS A 1 480 ? -3.578 -9.031 13.555 1.00 97.00 480 HIS A CA 1
ATOM 3632 C C . HIS A 1 480 ? -3.024 -8.125 12.458 1.00 97.00 480 HIS A C 1
ATOM 3634 O O . HIS A 1 480 ? -2.265 -8.558 11.591 1.00 97.00 480 HIS A O 1
ATOM 3640 N N . LEU A 1 481 ? -3.358 -6.835 12.547 1.00 98.25 481 LEU A N 1
ATOM 3641 C CA . LEU A 1 481 ? -2.835 -5.812 11.650 1.00 98.25 481 LEU A CA 1
ATOM 3642 C C . LEU A 1 481 ? -1.460 -5.346 12.140 1.00 98.25 481 LEU A C 1
ATOM 3644 O O . LEU A 1 481 ? -1.291 -4.987 13.307 1.00 98.25 481 LEU A O 1
ATOM 3648 N N . TYR A 1 482 ? -0.483 -5.313 11.246 1.00 98.69 482 TYR A N 1
ATOM 3649 C CA . TYR A 1 482 ? 0.870 -4.835 11.500 1.00 98.69 482 TYR A CA 1
ATOM 3650 C C . TYR A 1 482 ? 1.165 -3.595 10.670 1.00 98.69 482 TYR A C 1
ATOM 3652 O O . TYR A 1 482 ? 0.743 -3.490 9.520 1.00 98.69 482 TYR A O 1
ATOM 3660 N N . LEU A 1 483 ? 1.939 -2.677 11.251 1.00 98.69 483 LEU A N 1
ATOM 3661 C CA . LEU A 1 483 ? 2.358 -1.433 10.610 1.00 98.69 483 LEU A CA 1
ATOM 3662 C C . LEU A 1 483 ? 3.878 -1.288 10.634 1.00 98.69 483 LEU A C 1
ATOM 3664 O O . LEU A 1 483 ? 4.503 -1.614 11.641 1.00 98.69 483 LEU A O 1
ATOM 3668 N N . ALA A 1 484 ? 4.463 -0.718 9.584 1.00 98.69 484 ALA A N 1
ATOM 3669 C CA . ALA A 1 484 ? 5.863 -0.296 9.548 1.00 98.69 484 ALA A CA 1
ATOM 3670 C C . ALA A 1 484 ? 5.979 1.217 9.291 1.00 98.69 484 ALA A C 1
ATOM 3672 O O . ALA A 1 484 ? 5.358 1.735 8.358 1.00 98.69 484 ALA A O 1
ATOM 3673 N N . THR A 1 485 ? 6.766 1.931 10.104 1.00 98.81 485 THR A N 1
ATOM 3674 C CA . THR A 1 485 ? 6.977 3.389 9.965 1.00 98.81 485 THR A CA 1
ATOM 3675 C C . THR A 1 485 ? 8.127 3.725 9.009 1.00 98.81 485 THR A C 1
ATOM 3677 O O . THR A 1 485 ? 8.989 2.893 8.746 1.00 98.81 485 THR A O 1
ATOM 3680 N N . SER A 1 486 ? 8.164 4.957 8.495 1.00 98.50 486 SER A N 1
ATOM 3681 C CA . SER A 1 486 ? 9.152 5.426 7.507 1.00 98.50 486 SER A CA 1
ATOM 3682 C C . SER A 1 486 ? 9.642 6.852 7.798 1.00 98.50 486 SER A C 1
ATOM 3684 O O . SER A 1 486 ? 9.826 7.667 6.894 1.00 98.50 486 SER A O 1
ATOM 3686 N N . ASN A 1 487 ? 9.866 7.179 9.068 1.00 98.44 487 ASN A N 1
ATOM 3687 C CA . ASN A 1 487 ? 10.296 8.501 9.525 1.00 98.44 487 ASN A CA 1
ATOM 3688 C C . ASN A 1 487 ? 11.766 8.795 9.198 1.00 98.44 487 ASN A C 1
ATOM 3690 O O . ASN A 1 487 ? 12.160 9.961 9.137 1.00 98.44 487 ASN A O 1
ATOM 3694 N N . ARG A 1 488 ? 12.593 7.763 8.968 1.00 97.06 488 ARG A N 1
ATOM 3695 C CA . ARG A 1 488 ? 14.021 7.917 8.630 1.00 97.06 488 ARG A CA 1
ATOM 3696 C C . ARG A 1 488 ? 14.299 8.010 7.127 1.00 97.06 488 ARG A C 1
ATOM 3698 O O . ARG A 1 488 ? 15.457 7.956 6.717 1.00 97.06 488 ARG A O 1
ATOM 3705 N N . ASP A 1 489 ? 13.268 8.194 6.302 1.00 93.81 489 ASP A N 1
ATOM 3706 C CA . ASP A 1 489 ? 13.387 8.267 4.838 1.00 93.81 489 ASP A CA 1
ATOM 3707 C C . ASP A 1 489 ? 13.909 9.608 4.293 1.00 93.81 489 ASP A C 1
ATOM 3709 O O . ASP A 1 489 ? 14.122 9.734 3.085 1.00 93.81 489 ASP A O 1
ATOM 3713 N N . GLY A 1 490 ? 14.146 10.579 5.182 1.00 92.62 490 GLY A N 1
ATOM 3714 C CA . GLY A 1 490 ? 14.584 11.940 4.866 1.00 92.62 490 GLY A CA 1
ATOM 3715 C C . GLY A 1 490 ? 13.448 12.961 4.758 1.00 92.62 490 GLY A C 1
ATOM 3716 O O . GLY A 1 490 ? 13.733 14.149 4.617 1.00 92.62 490 GLY A O 1
ATOM 3717 N N . ARG A 1 491 ? 12.185 12.523 4.840 1.00 93.25 491 ARG A N 1
ATOM 3718 C CA . ARG A 1 491 ? 10.985 13.376 4.773 1.00 93.25 491 ARG A CA 1
ATOM 3719 C C . ARG A 1 491 ? 10.219 13.445 6.100 1.00 93.25 491 ARG A C 1
ATOM 3721 O O . ARG A 1 491 ? 9.372 14.316 6.246 1.00 93.25 491 ARG A O 1
ATOM 3728 N N . GLY A 1 492 ? 10.514 12.560 7.055 1.00 92.75 492 GLY A N 1
ATOM 3729 C CA . GLY A 1 492 ? 9.917 12.561 8.395 1.00 92.75 492 GLY A CA 1
ATOM 3730 C C . GLY A 1 492 ? 10.714 13.325 9.456 1.00 92.75 492 GLY A C 1
ATOM 3731 O O . GLY A 1 492 ? 11.827 13.801 9.222 1.00 92.75 492 GLY A O 1
ATOM 3732 N N . SER A 1 493 ? 10.144 13.390 10.662 1.00 92.31 493 SER A N 1
ATOM 3733 C CA . SER A 1 493 ? 10.791 13.908 11.878 1.00 92.31 493 SER A CA 1
ATOM 3734 C C . SER A 1 493 ? 11.055 12.764 12.871 1.00 92.31 493 SER A C 1
ATOM 3736 O O . SER A 1 493 ? 10.283 12.586 13.813 1.00 92.31 493 SER A O 1
ATOM 3738 N N . PRO A 1 494 ? 12.111 11.951 12.670 1.00 96.19 494 PRO A N 1
ATOM 3739 C CA . PRO A 1 494 ? 12.292 10.713 13.417 1.00 96.19 494 PRO A CA 1
ATOM 3740 C C . PRO A 1 494 ? 12.590 10.958 14.896 1.00 96.19 494 PRO A C 1
ATOM 3742 O O . PRO A 1 494 ? 13.400 11.818 15.259 1.00 96.19 494 PRO A O 1
ATOM 3745 N N . VAL A 1 495 ? 12.004 10.128 15.755 1.00 95.88 495 VAL A N 1
ATOM 3746 C CA . VAL A 1 495 ? 12.386 10.020 17.168 1.00 95.88 495 VAL A CA 1
ATOM 3747 C C . VAL A 1 495 ? 13.363 8.861 17.390 1.00 95.88 495 VAL A C 1
ATOM 3749 O O . VAL A 1 495 ? 13.659 8.075 16.491 1.00 95.88 495 VAL A O 1
ATOM 3752 N N . ALA A 1 496 ? 13.894 8.742 18.611 1.00 96.12 496 ALA A N 1
ATOM 3753 C CA . ALA A 1 496 ? 14.953 7.781 18.925 1.00 96.12 496 ALA A CA 1
ATOM 3754 C C . ALA A 1 496 ? 14.580 6.327 18.590 1.00 96.12 496 ALA A C 1
ATOM 3756 O O . ALA A 1 496 ? 15.419 5.608 18.060 1.00 96.12 496 ALA A O 1
ATOM 3757 N N . SER A 1 497 ? 13.338 5.920 18.868 1.00 95.81 497 SER A N 1
ATOM 3758 C CA . SER A 1 497 ? 12.850 4.554 18.643 1.00 95.81 497 SER A CA 1
ATOM 3759 C C . SER A 1 497 ? 12.484 4.242 17.194 1.00 95.81 497 SER A C 1
ATOM 3761 O O . SER A 1 497 ? 12.192 3.086 16.905 1.00 95.81 497 SER A O 1
ATOM 3763 N N . ASP A 1 498 ? 12.464 5.232 16.302 1.00 97.88 498 ASP A N 1
ATOM 3764 C CA . ASP A 1 498 ? 12.110 5.010 14.898 1.00 97.88 498 ASP A CA 1
ATOM 3765 C C . ASP A 1 498 ? 13.224 4.280 14.146 1.00 97.88 498 ASP A C 1
ATOM 3767 O O . ASP A 1 498 ? 14.360 4.274 14.598 1.00 97.88 498 ASP A O 1
ATOM 3771 N N . ASP A 1 499 ? 12.967 3.669 12.999 1.00 98.69 499 ASP A N 1
ATOM 3772 C CA . ASP A 1 499 ? 11.633 3.247 12.568 1.00 98.69 499 ASP A CA 1
ATOM 3773 C C . ASP A 1 499 ? 11.160 2.024 13.365 1.00 98.69 499 ASP A C 1
ATOM 3775 O O . ASP A 1 499 ? 11.940 1.391 14.086 1.00 98.69 499 ASP A O 1
ATOM 3779 N N . ARG A 1 500 ? 9.861 1.736 13.299 1.00 98.56 500 ARG A N 1
ATOM 3780 C CA . ARG A 1 500 ? 9.203 0.730 14.135 1.00 98.56 500 ARG A CA 1
ATOM 3781 C C . ARG A 1 500 ? 8.372 -0.219 13.296 1.00 98.56 500 ARG A C 1
ATOM 3783 O O . ARG A 1 500 ? 7.852 0.166 12.252 1.00 98.56 500 ARG A O 1
ATOM 3790 N N . ILE A 1 501 ? 8.199 -1.424 13.827 1.00 98.75 501 ILE A N 1
ATOM 3791 C CA . ILE A 1 501 ? 7.095 -2.306 13.458 1.00 98.75 501 ILE A CA 1
ATOM 3792 C C . ILE A 1 501 ? 6.142 -2.363 14.649 1.00 98.75 501 ILE A C 1
ATOM 3794 O O . ILE A 1 501 ? 6.574 -2.579 15.786 1.00 98.75 501 ILE A O 1
ATOM 3798 N N . LEU A 1 502 ? 4.860 -2.151 14.386 1.00 98.69 502 LEU A N 1
ATOM 3799 C CA . LEU A 1 502 ? 3.775 -2.138 15.360 1.00 98.69 502 LEU A CA 1
ATOM 3800 C C . LEU A 1 502 ? 2.801 -3.275 15.049 1.00 98.69 502 LEU A C 1
ATOM 3802 O O . LEU A 1 502 ? 2.693 -3.689 13.897 1.00 98.69 502 LEU A O 1
ATOM 3806 N N . ARG A 1 503 ? 2.082 -3.748 16.064 1.00 98.38 503 ARG A N 1
ATOM 3807 C CA . ARG A 1 503 ? 0.988 -4.714 15.931 1.00 98.38 503 ARG A CA 1
ATOM 3808 C C . ARG A 1 503 ? -0.245 -4.190 16.645 1.00 98.38 503 ARG A C 1
ATOM 3810 O O . ARG A 1 503 ? -0.156 -3.839 17.818 1.00 98.38 503 ARG A O 1
ATOM 3817 N N . ILE A 1 504 ? -1.379 -4.198 15.965 1.00 97.81 504 ILE A N 1
ATOM 3818 C CA . ILE A 1 504 ? -2.675 -3.793 16.494 1.00 97.81 504 ILE A CA 1
ATOM 3819 C C . ILE A 1 504 ? -3.509 -5.045 16.746 1.00 97.81 504 ILE A C 1
ATOM 3821 O O . ILE A 1 504 ? -3.748 -5.842 15.839 1.00 97.81 504 ILE A O 1
ATOM 3825 N N . ARG A 1 505 ? -3.953 -5.214 17.989 1.00 94.44 505 ARG A N 1
ATOM 3826 C CA . ARG A 1 505 ? -4.744 -6.365 18.432 1.00 94.44 505 ARG A CA 1
ATOM 3827 C C . ARG A 1 505 ? -5.945 -5.924 19.264 1.00 94.44 505 ARG A C 1
ATOM 3829 O O . ARG A 1 505 ? -5.881 -4.839 19.839 1.00 94.44 505 ARG A O 1
ATOM 3836 N N . PRO A 1 506 ? -7.011 -6.733 19.367 1.00 90.50 506 PRO A N 1
ATOM 3837 C CA . PRO A 1 506 ? -8.086 -6.457 20.309 1.00 90.50 506 PRO A CA 1
ATOM 3838 C C . PRO A 1 506 ? -7.544 -6.417 21.747 1.00 90.50 506 PRO A C 1
ATOM 3840 O O . PRO A 1 506 ? -6.525 -7.051 22.063 1.00 90.50 506 PRO A O 1
ATOM 3843 N N . ASP A 1 507 ? -8.224 -5.642 22.590 1.00 84.25 507 ASP A N 1
ATOM 3844 C CA . ASP A 1 507 ? -7.913 -5.498 24.020 1.00 84.25 507 ASP A CA 1
ATOM 3845 C C . ASP A 1 507 ? -8.043 -6.790 24.844 1.00 84.25 507 ASP A C 1
ATOM 3847 O O . ASP A 1 507 ? -8.993 -7.580 24.618 1.00 84.25 507 ASP A O 1
#

Radius of gyration: 26.55 Å; chains: 1; bounding box: 75×59×56 Å

pLDDT: mean 87.65, std 13.33, range [36.28, 98.94]

InterPro domains:
  IPR011041 Soluble quinoprotein glucose/sorbosone dehydrogenase, beta-propeller domain superfamily [SSF50952] (178-493)
  IPR011042 Six-bladed beta-propeller, TolB-like [G3DSA:2.120.10.30] (174-506)
  IPR012938 Glucose/Sorbosone dehydrogenase [PF07995] (190-491)

Foldseek 3Di:
DDDPQFKKKKKWFFLQFWDDDDFDCCDDDPWHWDDDGRMIITMATDVGDHDIDDPHGTQAMDMDTDDWDDDPRHTDDCCVAHDDPFDKKKKKWAPAQDKKKKKWFFPWFKDWHPQQQCDDDPWHWDDDGRIIITMDGHGGMTMMGHHHFTQAMDMDHHMWMDMRNHTDDRVLHNPPDPLFKDKDFQAFPAAQFAAWDDLVQWIWTDHQQAFIFTRDPRYTDTLDGGGACCVVLQLQAFGWHHKAADPVDSQWIKIKHWHDDPNAIFIFIWIFRNVVSTDTDTLGGDAHAASDQQQTYWDDDDQKIKGDGAQNPVQVQLVALQHNHQFIFIAGPSNHQDPPAPDDNVRHHSRGFEGQHHHWAEWEDDPRWIWTWHWDDQWWGAIATGHGHAHQQTPNDGAQDDDDRHHHGLGTDPRTQAWHYKYQACAPSVSRHRWIWTWTANQQFIKTFDDDDSHGPDIDTHCGPNLHGWHYWDAGPNSWIKTWHNQNSVPHDDDPGPTTIMTMGRD

Secondary structure (DSSP, 8-state):
-------EEEEEEESSEEE--SSS--SS-SS--EEETTEEEEEE-TT-----EEES-EEEEEEESS--EEETTEEE-HHHHH--S-SEEEEEEESSSS-EEEEEEESS-EEE-SSS--SSSSS--EEETTEEEEEE-TT-EEEEEESS-EEEEEEESSEEEEETTEEE-GGGTTTTS---EEEEEEE-S-S-EEEEEEETTEEEEEETTTEEEEEETTEEEEEEE---GGGTTT--S-SEEEEEE-SS-TTEEEEEEEEEETTEEEEEEEEEETTTTSEEEEEEEEEE--SS-----EEEETTEEEEEE--TT-GGGGG-TTSSSSEEEEEETTSSBPTT-S--SSSS-TTEEEE--S-EEEEEEETTEEEEEE--SSS-EEEEEE-TT-B--TTT--SS--BTTBPPPSEEESS---EEEEEEE-SS-GGGTTEEEEEESSS-SEEEEEEETTEEEEEEEESTTTS--EEEEEE-TTS-EEEEE-TTTTTS---TT-S-EEEEEE-

Organism: NCBI:txid1132509